Protein AF-A0A964FDQ3-F1 (afdb_monomer_lite)

Sequence (515 aa):
MSEASRAEHLSLMMGLLPNGSQGGKSRACMGVMVNPRPAWGKCDLETRTFHHLAHHSADVAAVLIELLAHPLIRKRAAGALGRPLAETEIRCLAALAFLHDIGKLAPGFQAKGWADHAGLQLRSHLECGQLWTAHGGPHSLDGAVAHLLRWPIATRLPEWFDALFAHHGRPVSSEPSERGIAKQAFPVLAHYDWRAEEAQMGRALLAWFPEITEGSAPPPEPAFLHHVCGLLTLADWVGSDRRAFPFEHEFRADYWKTARDRARIRLREIGLAPGALTLRGRPDWALISEHPAPRPAQAAVAGLPVSERDWTHELLVTLLYRGEWSVPRLAQLQPGEKAAPMLLVAEAFSRGNSKTDGFRSRVVPVPKAMVAQMFGARPAEVADGILKDIAAIDLALRNGLAVFAAGGDREKVAKPHYARTQPAREALRRHADAMFFPEIWARMAVTHDSGFTPLRRTFLEALSAHARDEFRTAAPGIPCASLMRPRAEVRGRQALERALARAVAKLKVEVPNDV

Structure (mmCIF, N/CA/C/O backbone):
data_AF-A0A964FDQ3-F1
#
_entry.id   AF-A0A964FDQ3-F1
#
loop_
_atom_site.group_PDB
_atom_site.id
_atom_site.type_symbol
_atom_site.label_atom_id
_atom_site.label_alt_id
_atom_site.label_comp_id
_atom_site.label_asym_id
_atom_site.label_entity_id
_atom_site.label_seq_id
_atom_site.pdbx_PDB_ins_code
_atom_site.Cartn_x
_atom_site.Cartn_y
_atom_site.Cartn_z
_atom_site.occupancy
_atom_site.B_iso_or_equiv
_atom_site.auth_seq_id
_atom_site.auth_comp_id
_atom_site.auth_asym_id
_atom_site.auth_atom_id
_atom_site.pdbx_PDB_model_num
ATOM 1 N N . MET A 1 1 ? 25.780 31.241 -7.402 1.00 43.03 1 MET A N 1
ATOM 2 C CA . MET A 1 1 ? 25.438 31.313 -8.841 1.00 43.03 1 MET A CA 1
ATOM 3 C C . MET A 1 1 ? 23.943 31.555 -8.938 1.00 43.03 1 MET A C 1
ATOM 5 O O . MET A 1 1 ? 23.199 30.837 -8.284 1.00 43.03 1 MET A O 1
ATOM 9 N N . SER A 1 2 ? 23.538 32.648 -9.586 1.00 30.58 2 SER A N 1
ATOM 10 C CA . SER A 1 2 ? 22.210 33.264 -9.450 1.00 30.58 2 SER A CA 1
ATOM 11 C C . SER A 1 2 ? 21.109 32.550 -10.246 1.00 30.58 2 SER A C 1
ATOM 13 O O . SER A 1 2 ? 21.371 31.906 -11.261 1.00 30.58 2 SER A O 1
ATOM 15 N N . GLU A 1 3 ? 19.862 32.729 -9.796 1.00 29.17 3 GLU A N 1
ATOM 16 C CA . GLU A 1 3 ? 18.611 32.222 -10.392 1.00 29.17 3 GLU A CA 1
ATOM 17 C C . GLU A 1 3 ? 18.425 32.557 -11.886 1.00 29.17 3 GLU A C 1
ATOM 19 O O . GLU A 1 3 ? 17.653 31.891 -12.571 1.00 29.17 3 GLU A O 1
ATOM 24 N N . ALA A 1 4 ? 19.195 33.505 -12.430 1.00 29.25 4 ALA A N 1
ATOM 25 C CA . ALA A 1 4 ? 19.202 33.848 -13.851 1.00 29.25 4 ALA A CA 1
ATOM 26 C C . ALA A 1 4 ? 19.779 32.737 -14.758 1.00 29.25 4 ALA A C 1
ATOM 28 O O . ALA A 1 4 ? 19.371 32.620 -15.907 1.00 29.25 4 ALA A O 1
ATOM 29 N N . SER A 1 5 ? 20.654 31.860 -14.244 1.00 31.02 5 SER A N 1
ATOM 30 C CA . SER A 1 5 ? 21.241 30.751 -15.024 1.00 31.02 5 SER A CA 1
ATOM 31 C C . SER A 1 5 ? 20.293 29.553 -15.210 1.00 31.02 5 SER A C 1
ATOM 33 O O . SER A 1 5 ? 20.555 28.693 -16.049 1.00 31.02 5 SER A O 1
ATOM 35 N N . ARG A 1 6 ? 19.181 29.483 -14.463 1.00 37.09 6 ARG A N 1
ATOM 36 C CA . ARG A 1 6 ? 18.189 28.395 -14.577 1.00 37.09 6 ARG A CA 1
ATOM 37 C C . ARG A 1 6 ? 17.054 28.694 -15.563 1.00 37.09 6 ARG A C 1
ATOM 39 O O . ARG A 1 6 ? 16.387 27.761 -15.999 1.00 37.09 6 ARG A O 1
ATOM 46 N N . ALA A 1 7 ? 16.859 29.955 -15.948 1.00 29.44 7 ALA A N 1
ATOM 47 C CA . ALA A 1 7 ? 15.793 30.366 -16.864 1.00 29.44 7 ALA A CA 1
ATOM 48 C C . ALA A 1 7 ? 16.148 30.179 -18.356 1.00 29.44 7 ALA A C 1
ATOM 50 O O . ALA A 1 7 ? 15.253 30.007 -19.180 1.00 29.44 7 ALA A O 1
ATOM 51 N N . GLU A 1 8 ? 17.435 30.130 -18.719 1.00 28.80 8 GLU A N 1
ATOM 52 C CA . GLU A 1 8 ? 17.862 29.964 -20.121 1.00 28.80 8 GLU A CA 1
ATOM 53 C C . GLU A 1 8 ? 17.689 28.538 -20.670 1.00 28.80 8 GLU A C 1
ATOM 55 O O . GLU A 1 8 ? 17.672 28.345 -21.884 1.00 28.80 8 GLU A O 1
ATOM 60 N N . HIS A 1 9 ? 17.472 27.531 -19.818 1.00 33.62 9 HIS A N 1
ATOM 61 C CA . HIS A 1 9 ? 17.285 26.147 -20.276 1.00 33.62 9 HIS A CA 1
ATOM 62 C C . HIS A 1 9 ? 15.853 25.828 -20.749 1.00 33.62 9 HIS A C 1
ATOM 64 O O . HIS A 1 9 ? 15.637 24.827 -21.426 1.00 33.62 9 HIS A O 1
ATOM 70 N N . LEU A 1 10 ? 14.876 26.691 -20.445 1.00 31.02 10 LEU A N 1
ATOM 71 C CA . LEU A 1 10 ? 13.457 26.487 -20.774 1.00 31.02 10 LEU A CA 1
ATOM 72 C C . LEU A 1 10 ? 12.999 27.199 -22.060 1.00 31.02 10 LEU A C 1
ATOM 74 O O . LEU A 1 10 ? 11.919 26.902 -22.564 1.00 31.02 10 LEU A O 1
ATOM 78 N N . SER A 1 11 ? 13.816 28.087 -22.638 1.00 29.55 11 SER A N 1
ATOM 79 C CA . SER A 1 11 ? 13.424 28.893 -23.810 1.00 29.55 11 SER A CA 1
ATOM 80 C C . SER A 1 11 ? 13.772 28.261 -25.173 1.00 29.55 11 SER A C 1
ATOM 82 O O . SER A 1 11 ? 13.428 28.805 -26.218 1.00 29.55 11 SER A O 1
ATOM 84 N N . LEU A 1 12 ? 14.409 27.082 -25.208 1.00 33.56 12 LEU A N 1
ATOM 85 C CA . LEU A 1 12 ? 14.859 26.439 -26.458 1.00 33.56 12 LEU A CA 1
ATOM 86 C C . LEU A 1 12 ? 14.044 25.197 -26.878 1.00 33.56 12 LEU A C 1
ATOM 88 O O . LEU A 1 12 ? 14.557 24.328 -27.581 1.00 33.56 12 LEU A O 1
ATOM 92 N N . MET A 1 13 ? 12.770 25.104 -26.468 1.00 31.38 13 MET A N 1
ATOM 93 C CA . MET A 1 13 ? 11.852 24.008 -26.843 1.00 31.38 13 MET A CA 1
ATOM 94 C C . MET A 1 13 ? 10.616 24.434 -27.664 1.00 31.38 13 MET A C 1
ATOM 96 O O . MET A 1 13 ? 9.736 23.609 -27.896 1.00 31.38 13 MET A O 1
ATOM 100 N N . MET A 1 14 ? 10.536 25.677 -28.156 1.00 34.84 14 MET A N 1
ATOM 101 C CA . MET A 1 14 ? 9.363 26.172 -28.907 1.00 34.84 14 MET A CA 1
ATOM 102 C C . MET A 1 14 ? 9.679 26.849 -30.255 1.00 34.84 14 MET A C 1
ATOM 104 O O . MET A 1 14 ? 9.071 27.853 -30.614 1.00 34.84 14 MET A O 1
ATOM 108 N N . GLY A 1 15 ? 10.581 26.289 -31.065 1.00 29.30 15 GLY A N 1
ATOM 109 C CA . GLY A 1 15 ? 10.867 26.854 -32.387 1.00 29.30 15 GLY A CA 1
ATOM 110 C C . GLY A 1 15 ? 11.120 25.824 -33.480 1.00 29.30 15 GLY A C 1
ATOM 111 O O . GLY A 1 15 ? 12.084 25.075 -33.392 1.00 29.30 15 GLY A O 1
ATOM 112 N N . LEU A 1 16 ? 10.313 25.934 -34.545 1.00 28.47 16 LEU A N 1
ATOM 113 C CA . LEU A 1 16 ? 10.525 25.483 -35.932 1.00 28.47 16 LEU A CA 1
ATOM 114 C C . LEU A 1 16 ? 9.859 24.158 -36.354 1.00 28.47 16 LEU A C 1
ATOM 116 O O . LEU A 1 16 ? 10.405 23.065 -36.234 1.00 28.47 16 LEU A O 1
ATOM 120 N N . LEU A 1 17 ? 8.685 24.318 -36.975 1.00 34.19 17 LEU A N 1
ATOM 121 C CA . LEU A 1 17 ? 8.143 23.423 -38.002 1.00 34.19 17 LEU A CA 1
ATOM 122 C C . LEU A 1 17 ? 9.089 23.389 -39.221 1.00 34.19 17 LEU A C 1
ATOM 124 O O . LEU A 1 17 ? 9.490 24.465 -39.674 1.00 34.19 17 LEU A O 1
ATOM 128 N N . PRO A 1 18 ? 9.370 22.227 -39.839 1.00 32.44 18 PRO A N 1
ATOM 129 C CA . PRO A 1 18 ? 9.879 22.185 -41.202 1.00 32.44 18 PRO A CA 1
ATOM 130 C C . PRO A 1 18 ? 8.762 21.925 -42.223 1.00 32.44 18 PRO A C 1
ATOM 132 O O . PRO A 1 18 ? 7.934 21.026 -42.074 1.00 32.44 18 PRO A O 1
ATOM 135 N N . ASN A 1 19 ? 8.809 22.734 -43.282 1.00 28.58 19 ASN A N 1
ATOM 136 C CA . ASN A 1 19 ? 8.081 22.615 -44.542 1.00 28.58 19 ASN A CA 1
ATOM 137 C C . ASN A 1 19 ? 8.346 21.281 -45.266 1.00 28.58 19 ASN A C 1
ATOM 139 O O . ASN A 1 19 ? 9.391 20.657 -45.096 1.00 28.58 19 ASN A O 1
ATOM 143 N N . GLY A 1 20 ? 7.388 20.874 -46.104 1.00 26.55 20 GLY A N 1
ATOM 144 C CA . GLY A 1 20 ? 7.387 19.599 -46.820 1.00 26.55 20 GLY A CA 1
ATOM 145 C C . GLY A 1 20 ? 8.218 19.503 -48.113 1.00 26.55 20 GLY A C 1
ATOM 146 O O . GLY A 1 20 ? 8.855 20.453 -48.566 1.00 26.55 20 GLY A O 1
ATOM 147 N N . SER A 1 21 ? 8.070 18.323 -48.741 1.00 27.72 21 SER A N 1
ATOM 148 C CA . SER A 1 21 ? 8.651 17.815 -50.008 1.00 27.72 21 SER A CA 1
ATOM 149 C C . SER A 1 21 ? 10.151 17.439 -49.934 1.00 27.72 21 SER A C 1
ATOM 151 O O . SER A 1 21 ? 10.902 18.079 -49.220 1.00 27.72 21 SER A O 1
ATOM 153 N N . GLN A 1 22 ? 10.692 16.391 -50.571 1.00 27.12 22 GLN A N 1
ATOM 154 C CA . GLN A 1 22 ? 10.330 15.657 -51.789 1.00 27.12 22 GLN A CA 1
ATOM 155 C C . GLN A 1 22 ? 10.677 14.158 -51.692 1.00 27.12 22 GLN A C 1
ATOM 157 O O . GLN A 1 22 ? 11.539 13.738 -50.923 1.00 27.12 22 GLN A O 1
ATOM 162 N N . GLY A 1 23 ? 10.004 13.360 -52.526 1.00 32.59 23 GLY A N 1
ATOM 163 C CA . GLY A 1 23 ? 10.203 11.921 -52.674 1.00 32.59 23 GLY A CA 1
ATOM 164 C C . GLY A 1 23 ? 11.515 11.527 -53.360 1.00 32.59 23 GLY A C 1
ATOM 165 O O . GLY A 1 23 ? 11.861 12.038 -54.422 1.00 32.59 23 GLY A O 1
ATOM 166 N N . GLY A 1 24 ? 12.186 10.530 -52.783 1.00 26.02 24 GLY A N 1
ATOM 167 C CA . GLY A 1 24 ? 13.252 9.752 -53.410 1.00 26.02 24 GLY A CA 1
ATOM 168 C C . GLY A 1 24 ? 12.835 8.284 -53.490 1.00 26.02 24 GLY A C 1
ATOM 169 O O . GLY A 1 24 ? 12.610 7.642 -52.467 1.00 26.02 24 GLY A O 1
ATOM 170 N N . LYS A 1 25 ? 12.703 7.751 -54.709 1.00 29.88 25 LYS A N 1
ATOM 171 C CA . LYS A 1 25 ? 12.436 6.328 -54.970 1.00 29.88 25 LYS A CA 1
ATOM 172 C C . LYS A 1 25 ? 13.635 5.492 -54.506 1.00 29.88 25 LYS A C 1
ATOM 174 O O . LYS A 1 25 ? 14.709 5.603 -55.092 1.00 29.88 25 LYS A O 1
ATOM 179 N N . SER A 1 26 ? 13.450 4.639 -53.499 1.00 30.27 26 SER A N 1
ATOM 180 C CA . SER A 1 26 ? 14.451 3.638 -53.113 1.00 30.27 26 SER A CA 1
ATOM 181 C C . SER A 1 26 ? 14.286 2.371 -53.956 1.00 30.27 26 SER A C 1
ATOM 183 O O . SER A 1 26 ? 13.188 1.827 -54.077 1.00 30.27 26 SER A O 1
ATOM 185 N N . ARG A 1 27 ? 15.388 1.924 -54.568 1.00 28.41 27 ARG A N 1
ATOM 186 C CA . ARG A 1 27 ? 15.513 0.634 -55.258 1.00 28.41 27 ARG A CA 1
ATOM 187 C C . ARG A 1 27 ? 15.386 -0.492 -54.230 1.00 28.41 27 ARG A C 1
ATOM 189 O O . ARG A 1 27 ? 16.146 -0.539 -53.268 1.00 28.41 27 ARG A O 1
ATOM 196 N N . ALA A 1 28 ? 14.452 -1.408 -54.464 1.00 29.05 28 ALA A N 1
ATOM 197 C CA . ALA A 1 28 ? 14.293 -2.617 -53.670 1.00 29.05 28 ALA A CA 1
ATOM 198 C C . ALA A 1 28 ? 15.473 -3.573 -53.916 1.00 29.05 28 ALA A C 1
ATOM 200 O O . ALA A 1 28 ? 15.531 -4.252 -54.940 1.00 29.05 28 ALA A O 1
ATOM 201 N N . CYS A 1 29 ? 16.411 -3.631 -52.973 1.00 28.97 29 CYS A N 1
ATOM 202 C CA . CYS A 1 29 ? 17.249 -4.810 -52.792 1.00 28.97 29 CYS A CA 1
ATOM 203 C C . CYS A 1 29 ? 16.434 -5.821 -51.977 1.00 28.97 29 CYS A C 1
ATOM 205 O O . CYS A 1 29 ? 15.981 -5.494 -50.881 1.00 28.97 29 CYS A O 1
ATOM 207 N N . MET A 1 30 ? 16.235 -7.030 -52.512 1.00 32.72 30 MET A N 1
ATOM 208 C CA . MET A 1 30 ? 15.708 -8.176 -51.766 1.00 32.72 30 MET A CA 1
ATOM 209 C C . MET A 1 30 ? 16.678 -8.516 -50.625 1.00 32.72 30 MET A C 1
ATOM 211 O O . MET A 1 30 ? 17.608 -9.300 -50.792 1.00 32.72 30 MET A O 1
ATOM 215 N N . GLY A 1 31 ? 16.491 -7.873 -49.476 1.00 33.62 31 GLY A N 1
ATOM 216 C CA . GLY A 1 31 ? 17.083 -8.281 -48.212 1.00 33.62 31 GLY A CA 1
ATOM 217 C C . GLY A 1 31 ? 16.215 -9.368 -47.594 1.00 33.62 31 GLY A C 1
ATOM 218 O O . GLY A 1 31 ? 14.995 -9.229 -47.533 1.00 33.62 31 GLY A O 1
ATOM 219 N N . VAL A 1 32 ? 16.846 -10.453 -47.150 1.00 35.62 32 VAL A N 1
ATOM 220 C CA . VAL A 1 32 ? 16.245 -11.460 -46.269 1.00 35.62 32 VAL A CA 1
ATOM 221 C C . VAL A 1 32 ? 15.467 -10.728 -45.168 1.00 35.62 32 VAL A C 1
ATOM 223 O O . VAL A 1 32 ? 16.057 -9.927 -44.445 1.00 35.62 32 VAL A O 1
ATOM 226 N N . MET A 1 33 ? 14.153 -10.957 -45.063 1.00 35.38 33 MET A N 1
ATOM 227 C CA . MET A 1 33 ? 13.350 -10.426 -43.958 1.00 35.38 33 MET A CA 1
ATOM 228 C C . MET A 1 33 ? 13.843 -11.073 -42.664 1.00 35.38 33 MET A C 1
ATOM 230 O O . MET A 1 33 ? 13.461 -12.190 -42.322 1.00 35.38 33 MET A O 1
ATOM 234 N N . VAL A 1 34 ? 14.747 -10.393 -41.967 1.00 53.91 34 VAL A N 1
ATOM 235 C CA . VAL A 1 34 ? 15.114 -10.745 -40.600 1.00 53.91 34 VAL A CA 1
ATOM 236 C C . VAL A 1 34 ? 13.979 -10.237 -39.723 1.00 53.91 34 VAL A C 1
ATOM 238 O O . VAL A 1 34 ? 13.756 -9.030 -39.662 1.00 53.91 34 VAL A O 1
ATOM 241 N N . ASN A 1 35 ? 13.239 -11.143 -39.078 1.00 60.00 35 ASN A N 1
ATOM 242 C CA . ASN A 1 35 ? 12.234 -10.733 -38.100 1.00 60.00 35 ASN A CA 1
ATOM 243 C C . ASN A 1 35 ? 12.916 -9.868 -37.024 1.00 60.00 35 ASN A C 1
ATOM 245 O O . ASN A 1 35 ? 13.938 -10.299 -36.472 1.00 60.00 35 ASN A O 1
ATOM 249 N N . PRO A 1 36 ? 12.400 -8.659 -36.744 1.00 76.31 36 PRO A N 1
ATOM 250 C CA . PRO A 1 36 ? 12.963 -7.806 -35.709 1.00 76.31 36 PRO A CA 1
ATOM 251 C C . PRO A 1 36 ? 12.882 -8.522 -34.359 1.00 76.31 36 PRO A C 1
ATOM 253 O O . PRO A 1 36 ? 11.884 -9.167 -34.041 1.00 76.31 36 PRO A O 1
ATOM 256 N N . ARG A 1 37 ? 13.966 -8.455 -33.583 1.00 85.56 37 ARG A N 1
ATOM 257 C CA . ARG A 1 37 ? 14.035 -9.076 -32.255 1.00 85.56 37 ARG A CA 1
ATOM 258 C C . ARG A 1 37 ? 13.245 -8.228 -31.244 1.00 85.56 37 ARG A C 1
ATOM 260 O O . ARG A 1 37 ? 13.531 -7.036 -31.178 1.00 85.56 37 ARG A O 1
ATOM 267 N N . PRO A 1 38 ? 12.333 -8.802 -30.439 1.00 92.75 38 PRO A N 1
ATOM 268 C CA . PRO A 1 38 ? 11.701 -8.077 -29.337 1.00 92.75 38 PRO A CA 1
ATOM 269 C C . PRO A 1 38 ? 12.729 -7.627 -28.294 1.00 92.75 38 PRO A C 1
ATOM 271 O O . PRO A 1 38 ? 13.744 -8.303 -28.078 1.00 92.75 38 PRO A O 1
ATOM 274 N N . ALA A 1 39 ? 12.469 -6.512 -27.610 1.00 96.31 39 ALA A N 1
ATOM 275 C CA . ALA A 1 39 ? 13.314 -6.071 -26.508 1.00 96.31 39 ALA A CA 1
ATOM 276 C C . ALA A 1 39 ? 13.118 -6.988 -25.292 1.00 96.31 39 ALA A C 1
ATOM 278 O O . ALA A 1 39 ? 12.014 -7.117 -24.761 1.00 96.31 39 ALA A O 1
ATOM 279 N N . TRP A 1 40 ? 14.195 -7.594 -24.790 1.00 96.50 40 TRP A N 1
ATOM 280 C CA . TRP A 1 40 ? 14.149 -8.412 -23.578 1.00 96.50 40 TRP A CA 1
ATOM 281 C C . TRP A 1 40 ? 14.456 -7.585 -22.321 1.00 96.50 40 TRP A C 1
ATOM 283 O O . TRP A 1 40 ? 15.341 -6.728 -22.308 1.00 96.50 40 TRP A O 1
ATOM 293 N N . GLY A 1 41 ? 13.728 -7.862 -21.238 1.00 94.31 41 GLY A N 1
ATOM 294 C CA . GLY A 1 41 ? 13.968 -7.332 -19.892 1.00 94.31 41 GLY A CA 1
ATOM 295 C C . GLY A 1 41 ? 14.752 -8.298 -19.008 1.00 94.31 41 GLY A C 1
ATOM 296 O O . GLY A 1 41 ? 15.585 -7.868 -18.203 1.00 94.31 41 GLY A O 1
ATOM 297 N N . LYS A 1 42 ? 14.543 -9.607 -19.195 1.00 94.81 42 LYS A N 1
ATOM 298 C CA . LYS A 1 42 ? 15.340 -10.678 -18.578 1.00 94.81 42 LYS A CA 1
ATOM 299 C C . LYS A 1 42 ? 15.743 -11.701 -19.640 1.00 94.81 42 LYS A C 1
ATOM 301 O O . LYS A 1 42 ? 15.011 -11.935 -20.597 1.00 94.81 42 LYS A O 1
ATOM 306 N N . CYS A 1 43 ? 16.918 -12.288 -19.470 1.00 93.12 43 CYS A N 1
ATOM 307 C CA . CYS A 1 43 ? 17.467 -13.300 -20.361 1.00 93.12 43 CYS A CA 1
ATOM 308 C C . CYS A 1 43 ? 18.176 -14.357 -19.517 1.00 93.12 43 CYS A C 1
ATOM 310 O O . CYS A 1 43 ? 18.865 -14.029 -18.550 1.00 93.12 43 CYS A O 1
ATOM 312 N N . ASP A 1 44 ? 17.998 -15.613 -19.895 1.00 90.62 44 ASP A N 1
ATOM 313 C CA . ASP A 1 44 ? 18.812 -16.731 -19.449 1.00 90.62 44 ASP A CA 1
ATOM 314 C C . ASP A 1 44 ? 19.714 -17.121 -20.622 1.00 90.62 44 ASP A C 1
ATOM 316 O O . ASP A 1 44 ? 19.242 -17.635 -21.636 1.00 90.62 44 ASP A O 1
ATOM 320 N N . LEU A 1 45 ? 21.007 -16.811 -20.501 1.00 85.19 45 LEU A N 1
ATOM 321 C CA . LEU A 1 45 ? 21.981 -16.997 -21.579 1.00 85.19 45 LEU A CA 1
ATOM 322 C C . LEU A 1 45 ? 22.258 -18.474 -21.877 1.00 85.19 45 LEU A C 1
ATOM 324 O O . LEU A 1 45 ? 22.611 -18.800 -23.010 1.00 85.19 45 LEU A O 1
ATOM 328 N N . GLU A 1 46 ? 22.088 -19.353 -20.886 1.00 86.06 46 GLU A N 1
ATOM 329 C CA . GLU A 1 46 ? 22.313 -20.790 -21.037 1.00 86.06 46 GLU A CA 1
ATOM 330 C C . GLU A 1 46 ? 21.174 -21.418 -21.841 1.00 86.06 46 GLU A C 1
ATOM 332 O O . GLU A 1 46 ? 21.405 -22.086 -22.847 1.00 86.06 46 GLU A O 1
ATOM 337 N N . THR A 1 47 ? 19.930 -21.134 -21.448 1.00 86.81 47 THR A N 1
ATOM 338 C CA . THR A 1 47 ? 18.746 -21.682 -22.129 1.00 86.81 47 THR A CA 1
ATOM 339 C C . THR A 1 47 ? 18.296 -20.853 -23.332 1.00 86.81 47 THR A C 1
ATOM 341 O O . THR A 1 47 ? 17.407 -21.276 -24.069 1.00 86.81 47 THR A O 1
ATOM 344 N N . ARG A 1 48 ? 18.891 -19.668 -23.537 1.00 87.31 48 ARG A N 1
ATOM 345 C CA . ARG A 1 48 ? 18.480 -18.649 -24.521 1.00 87.31 48 ARG A CA 1
ATOM 346 C C . ARG A 1 48 ? 16.983 -18.345 -24.462 1.00 87.31 48 ARG A C 1
ATOM 348 O O . ARG A 1 48 ? 16.333 -18.145 -25.487 1.00 87.31 48 ARG A O 1
ATOM 355 N N . THR A 1 49 ? 16.440 -18.316 -23.248 1.00 92.19 49 THR A N 1
ATOM 356 C CA . THR A 1 49 ? 15.056 -17.913 -22.997 1.00 92.19 49 THR A CA 1
ATOM 357 C C . THR A 1 49 ? 15.013 -16.466 -22.534 1.00 92.19 49 THR A C 1
ATOM 359 O O . THR A 1 49 ? 15.927 -15.968 -21.873 1.00 92.19 49 THR A O 1
ATOM 362 N N . PHE A 1 50 ? 13.943 -15.774 -22.902 1.00 94.56 50 PHE A N 1
ATOM 363 C CA . PHE A 1 50 ? 13.830 -14.333 -22.737 1.00 94.56 50 PHE A CA 1
ATOM 364 C C . PHE A 1 50 ? 12.471 -13.973 -22.172 1.00 94.56 50 PHE A C 1
ATOM 366 O O . PHE A 1 50 ? 11.458 -14.571 -22.537 1.00 94.56 50 PHE A O 1
ATOM 373 N N . HIS A 1 51 ? 12.463 -12.952 -21.328 1.00 97.44 51 HIS A N 1
ATOM 374 C CA . HIS A 1 51 ? 11.251 -12.278 -20.922 1.00 97.44 51 HIS A CA 1
ATOM 375 C C . HIS A 1 51 ? 11.196 -10.894 -21.549 1.00 97.44 51 HIS A C 1
ATOM 377 O O . HIS A 1 51 ? 12.155 -10.128 -21.420 1.00 97.44 51 HIS A O 1
ATOM 383 N N . HIS A 1 52 ? 10.086 -10.577 -22.206 1.00 98.19 52 HIS A N 1
ATOM 384 C CA . HIS A 1 52 ? 9.855 -9.297 -22.853 1.00 98.19 52 HIS A CA 1
ATOM 385 C C . HIS A 1 52 ? 10.038 -8.126 -21.873 1.00 98.19 52 HIS A C 1
ATOM 387 O O . HIS A 1 52 ? 9.602 -8.182 -20.722 1.00 98.19 52 HIS A O 1
ATOM 393 N N . LEU A 1 53 ? 10.655 -7.032 -22.325 1.00 98.50 53 LEU A N 1
ATOM 394 C CA . LEU A 1 53 ? 10.970 -5.867 -21.491 1.00 98.50 53 LEU A CA 1
ATOM 395 C C . LEU A 1 53 ? 9.715 -5.248 -20.875 1.00 98.50 53 LEU A C 1
ATOM 397 O O . LEU A 1 53 ? 9.634 -5.107 -19.659 1.00 98.50 53 LEU A O 1
ATOM 401 N N . ALA A 1 54 ? 8.705 -4.962 -21.702 1.00 98.50 54 ALA A N 1
ATOM 402 C CA . ALA A 1 54 ? 7.420 -4.452 -21.223 1.00 98.50 54 ALA A CA 1
ATOM 403 C C . ALA A 1 54 ? 6.743 -5.380 -20.194 1.00 98.50 54 ALA A C 1
ATOM 405 O O . ALA A 1 54 ? 6.040 -4.898 -19.311 1.00 98.50 54 ALA A O 1
ATOM 406 N N . HIS A 1 55 ? 6.946 -6.698 -20.282 1.00 98.69 55 HIS A N 1
ATOM 407 C CA . HIS A 1 55 ? 6.374 -7.646 -19.325 1.00 98.69 55 HIS A CA 1
ATOM 408 C C . HIS A 1 55 ? 7.095 -7.596 -17.981 1.00 98.69 55 HIS A C 1
ATOM 410 O O . HIS A 1 55 ? 6.430 -7.401 -16.969 1.00 98.69 55 HIS A O 1
ATOM 416 N N . HIS A 1 56 ? 8.432 -7.617 -17.974 1.00 98.62 56 HIS A N 1
ATOM 417 C CA . HIS A 1 56 ? 9.209 -7.421 -16.742 1.00 98.62 56 HIS A CA 1
ATOM 418 C C . HIS A 1 56 ? 8.872 -6.079 -16.074 1.00 98.62 56 HIS A C 1
ATOM 420 O O . HIS A 1 56 ? 8.582 -6.016 -14.882 1.00 98.62 56 HIS A O 1
ATOM 426 N N . SER A 1 57 ? 8.817 -4.999 -16.854 1.00 98.69 57 SER A N 1
ATOM 427 C CA . SER A 1 57 ? 8.393 -3.682 -16.370 1.00 98.69 57 SER A CA 1
ATOM 428 C C . SER A 1 57 ? 6.991 -3.696 -15.746 1.00 98.69 57 SER A C 1
ATOM 430 O O . SER A 1 57 ? 6.765 -3.053 -14.718 1.00 98.69 57 SER A O 1
ATOM 432 N N . ALA A 1 58 ? 6.046 -4.436 -16.336 1.00 98.81 58 ALA A N 1
ATOM 433 C CA . ALA A 1 58 ? 4.710 -4.627 -15.776 1.00 98.81 58 ALA A CA 1
ATOM 434 C C . ALA A 1 58 ? 4.739 -5.439 -14.475 1.00 98.81 58 ALA A C 1
ATOM 436 O O . ALA A 1 58 ? 4.045 -5.082 -13.526 1.00 98.81 58 ALA A O 1
ATOM 437 N N . ASP A 1 59 ? 5.554 -6.486 -14.392 1.00 98.88 59 ASP A N 1
ATOM 438 C CA . ASP A 1 59 ? 5.689 -7.300 -13.184 1.00 98.88 59 ASP A CA 1
ATOM 439 C C . ASP A 1 59 ? 6.191 -6.461 -12.001 1.00 98.88 59 ASP A C 1
ATOM 441 O O . ASP A 1 59 ? 5.575 -6.467 -10.932 1.00 98.88 59 ASP A O 1
ATOM 445 N N . VAL A 1 60 ? 7.224 -5.639 -12.211 1.00 98.88 60 VAL A N 1
ATOM 446 C CA . VAL A 1 60 ? 7.745 -4.712 -11.190 1.00 98.88 60 VAL A CA 1
ATOM 447 C C . VAL A 1 60 ? 6.693 -3.688 -10.764 1.00 98.88 60 VAL A C 1
ATOM 449 O O . VAL A 1 60 ? 6.465 -3.487 -9.568 1.00 98.88 60 VAL A O 1
ATOM 452 N N . ALA A 1 61 ? 5.998 -3.065 -11.718 1.00 98.88 61 ALA A N 1
ATOM 453 C CA . ALA A 1 61 ? 4.949 -2.096 -11.412 1.00 98.88 61 ALA A CA 1
ATOM 454 C C . ALA A 1 61 ? 3.774 -2.730 -10.641 1.00 98.88 61 ALA A C 1
ATOM 456 O O . ALA A 1 61 ? 3.254 -2.138 -9.690 1.00 98.88 61 ALA A O 1
ATOM 457 N N . ALA A 1 62 ? 3.375 -3.953 -11.005 1.00 98.81 62 ALA A N 1
ATOM 458 C CA . ALA A 1 62 ? 2.333 -4.707 -10.318 1.00 98.81 62 ALA A CA 1
ATOM 459 C C . ALA A 1 62 ? 2.733 -5.059 -8.878 1.00 98.81 62 ALA A C 1
ATOM 461 O O . ALA A 1 62 ? 1.927 -4.890 -7.960 1.00 98.81 62 ALA A O 1
ATOM 462 N N . VAL A 1 63 ? 3.981 -5.490 -8.663 1.00 98.75 63 VAL A N 1
ATOM 463 C CA . VAL A 1 63 ? 4.515 -5.740 -7.319 1.00 98.75 63 VAL A CA 1
ATOM 464 C C . VAL A 1 63 ? 4.529 -4.459 -6.490 1.00 98.75 63 VAL A C 1
ATOM 466 O O . VAL A 1 63 ? 4.086 -4.488 -5.342 1.00 98.75 63 VAL A O 1
ATOM 469 N N . LEU A 1 64 ? 4.972 -3.330 -7.051 1.00 98.62 64 LEU A N 1
ATOM 470 C CA . LEU A 1 64 ? 4.998 -2.056 -6.331 1.00 98.62 64 LEU A CA 1
ATOM 471 C C . LEU A 1 64 ? 3.597 -1.633 -5.859 1.00 98.62 64 LEU A C 1
ATOM 473 O O . LEU A 1 64 ? 3.444 -1.203 -4.715 1.00 98.62 64 LEU A O 1
ATOM 477 N N . ILE A 1 65 ? 2.569 -1.797 -6.699 1.00 98.44 65 ILE A N 1
ATOM 478 C CA . ILE A 1 65 ? 1.174 -1.517 -6.319 1.00 98.44 65 ILE A CA 1
ATOM 479 C C . ILE A 1 65 ? 0.741 -2.389 -5.143 1.00 98.44 65 ILE A C 1
ATOM 481 O O . ILE A 1 65 ? 0.181 -1.879 -4.177 1.00 98.44 65 ILE A O 1
ATOM 485 N N . GLU A 1 66 ? 0.995 -3.695 -5.202 1.00 97.44 66 GLU A N 1
ATOM 486 C CA . GLU A 1 66 ? 0.584 -4.620 -4.141 1.00 97.44 66 GLU A CA 1
ATOM 487 C C . GLU A 1 66 ? 1.384 -4.380 -2.837 1.00 97.44 66 GLU A C 1
ATOM 489 O O . GLU A 1 66 ? 0.819 -4.465 -1.744 1.00 97.44 66 GLU A O 1
ATOM 494 N N . LEU A 1 67 ? 2.659 -3.971 -2.920 1.00 97.19 67 LEU A N 1
ATOM 495 C CA . LEU A 1 67 ? 3.438 -3.500 -1.764 1.00 97.19 67 LEU A CA 1
ATOM 496 C C . LEU A 1 67 ? 2.826 -2.230 -1.154 1.00 97.19 67 LEU A C 1
ATOM 498 O O . LEU A 1 67 ? 2.644 -2.157 0.061 1.00 97.19 67 LEU A O 1
ATOM 502 N N . LEU A 1 68 ? 2.465 -1.239 -1.973 1.00 96.88 68 LEU A N 1
ATOM 503 C CA . LEU A 1 68 ? 1.835 0.007 -1.515 1.00 96.88 68 LEU A CA 1
ATOM 504 C C . LEU A 1 68 ? 0.376 -0.182 -1.066 1.00 96.88 68 LEU A C 1
ATOM 506 O O . LEU A 1 68 ? -0.144 0.654 -0.326 1.00 96.88 68 LEU A O 1
ATOM 510 N N . ALA A 1 69 ? -0.266 -1.293 -1.429 1.00 93.50 69 ALA A N 1
ATOM 511 C CA . ALA A 1 69 ? -1.548 -1.711 -0.870 1.00 93.50 69 ALA A CA 1
ATOM 512 C C . ALA A 1 69 ? -1.409 -2.295 0.551 1.00 93.50 69 ALA A C 1
ATOM 514 O O . ALA A 1 69 ? -2.386 -2.329 1.305 1.00 93.50 69 ALA A O 1
ATOM 515 N N . HIS A 1 70 ? -0.206 -2.716 0.968 1.00 92.62 70 HIS A N 1
ATOM 516 C CA . HIS A 1 70 ? 0.022 -3.238 2.314 1.00 92.62 70 HIS A CA 1
ATOM 517 C C . HIS A 1 70 ? -0.114 -2.133 3.381 1.00 92.62 70 HIS A C 1
ATOM 519 O O . HIS A 1 70 ? 0.665 -1.176 3.362 1.00 92.62 70 HIS A O 1
ATOM 525 N N . PRO A 1 71 ? -0.993 -2.269 4.401 1.00 89.31 71 PRO A N 1
ATOM 526 C CA . PRO A 1 71 ? -1.307 -1.180 5.335 1.00 89.31 71 PRO A CA 1
ATOM 527 C C . PRO A 1 71 ? -0.091 -0.571 6.043 1.00 89.31 71 PRO A C 1
ATOM 529 O O . PRO A 1 71 ? 0.025 0.647 6.151 1.00 89.31 71 PRO A O 1
ATOM 532 N N . LEU A 1 72 ? 0.851 -1.407 6.502 1.00 88.88 72 LEU A N 1
ATOM 533 C CA . LEU A 1 72 ? 2.067 -0.920 7.167 1.00 88.88 72 LEU A CA 1
ATOM 534 C C . LEU A 1 72 ? 3.041 -0.230 6.206 1.00 88.88 72 LEU A C 1
ATOM 536 O O . LEU A 1 72 ? 3.694 0.729 6.608 1.00 88.88 72 LEU A O 1
ATOM 540 N N . ILE A 1 73 ? 3.149 -0.707 4.963 1.00 93.88 73 ILE A N 1
ATOM 541 C CA . ILE A 1 73 ? 4.031 -0.103 3.958 1.00 93.88 73 ILE A CA 1
ATOM 542 C C . ILE A 1 73 ? 3.418 1.227 3.529 1.00 93.88 73 ILE A C 1
ATOM 544 O O . ILE A 1 73 ? 4.082 2.253 3.620 1.00 93.88 73 ILE A O 1
ATOM 548 N N . ARG A 1 74 ? 2.115 1.250 3.222 1.00 94.56 74 ARG A N 1
ATOM 549 C CA . ARG A 1 74 ? 1.370 2.474 2.912 1.00 94.56 74 ARG A CA 1
ATOM 550 C C . ARG A 1 74 ? 1.455 3.515 4.020 1.00 94.56 74 ARG A C 1
ATOM 552 O O . ARG A 1 74 ? 1.667 4.687 3.734 1.00 94.56 74 ARG A O 1
ATOM 559 N N . LYS A 1 75 ? 1.321 3.107 5.287 1.00 91.38 75 LYS A N 1
ATOM 560 C CA . LYS A 1 75 ? 1.449 4.017 6.436 1.00 91.38 75 LYS A CA 1
ATOM 561 C C . LYS A 1 75 ? 2.851 4.622 6.525 1.00 91.38 75 LYS A C 1
ATOM 563 O O . LYS A 1 75 ? 2.976 5.804 6.824 1.00 91.38 75 LYS A O 1
ATOM 568 N N . ARG A 1 76 ? 3.899 3.834 6.263 1.00 93.38 76 ARG A N 1
ATOM 569 C CA . ARG A 1 76 ? 5.287 4.325 6.239 1.00 93.38 76 ARG A CA 1
ATOM 570 C C . ARG A 1 76 ? 5.535 5.256 5.056 1.00 93.38 76 ARG A C 1
ATOM 572 O O . ARG A 1 76 ? 6.110 6.317 5.262 1.00 93.38 76 ARG A O 1
ATOM 579 N N . ALA A 1 77 ? 5.032 4.912 3.874 1.00 96.31 77 ALA A N 1
ATOM 580 C CA . ALA A 1 77 ? 5.089 5.760 2.689 1.00 96.31 77 ALA A CA 1
ATOM 581 C C . ALA A 1 77 ? 4.369 7.101 2.924 1.00 96.31 77 ALA A C 1
ATOM 583 O O . ALA A 1 77 ? 4.937 8.153 2.660 1.00 96.31 77 ALA A O 1
ATOM 584 N N . ALA A 1 78 ? 3.171 7.077 3.516 1.00 94.75 78 ALA A N 1
ATOM 585 C CA . ALA A 1 78 ? 2.436 8.279 3.911 1.00 94.75 78 ALA A CA 1
ATOM 586 C C . ALA A 1 78 ? 3.186 9.107 4.972 1.00 94.75 78 ALA A C 1
ATOM 588 O O . ALA A 1 78 ? 3.200 10.331 4.903 1.00 94.75 78 ALA A O 1
ATOM 589 N N . GLY A 1 79 ? 3.846 8.452 5.934 1.00 91.44 79 GLY A N 1
ATOM 590 C CA . GLY A 1 79 ? 4.706 9.122 6.911 1.00 91.44 79 GLY A CA 1
ATOM 591 C C . GLY A 1 79 ? 5.915 9.806 6.267 1.00 91.44 79 GLY A C 1
ATOM 592 O O . GLY A 1 79 ? 6.217 10.942 6.612 1.00 91.44 79 GLY A O 1
ATOM 593 N N . ALA A 1 80 ? 6.562 9.151 5.299 1.00 93.12 80 ALA A N 1
ATOM 594 C CA . ALA A 1 80 ? 7.678 9.718 4.541 1.00 93.12 80 ALA A CA 1
ATOM 595 C C . ALA A 1 80 ? 7.242 10.866 3.612 1.00 93.12 80 ALA A C 1
ATOM 597 O O . ALA A 1 80 ? 8.005 11.805 3.407 1.00 93.12 80 ALA A O 1
ATOM 598 N N . LEU A 1 81 ? 6.014 10.806 3.084 1.00 93.75 81 LEU A N 1
ATOM 599 C CA . LEU A 1 81 ? 5.393 11.877 2.297 1.00 93.75 81 LEU A CA 1
ATOM 600 C C . LEU A 1 81 ? 4.869 13.037 3.165 1.00 93.75 81 LEU A C 1
ATOM 602 O O . LEU A 1 81 ? 4.639 14.130 2.659 1.00 93.75 81 LEU A O 1
ATOM 606 N N . GLY A 1 82 ? 4.626 12.800 4.457 1.00 90.31 82 GLY A N 1
ATOM 607 C CA . GLY A 1 82 ? 4.000 13.759 5.374 1.00 90.31 82 GLY A CA 1
ATOM 608 C C . GLY A 1 82 ? 2.474 13.865 5.249 1.00 90.31 82 GLY A C 1
ATOM 609 O O . GLY A 1 82 ? 1.861 14.681 5.934 1.00 90.31 82 GLY A O 1
ATOM 610 N N . ARG A 1 83 ? 1.836 13.044 4.403 1.00 95.75 83 ARG A N 1
ATOM 611 C CA . ARG A 1 83 ? 0.375 12.996 4.224 1.00 95.75 83 ARG A CA 1
ATOM 612 C C . ARG A 1 83 ? -0.094 11.643 3.678 1.00 95.75 83 ARG A C 1
ATOM 614 O O . ARG A 1 83 ? 0.720 10.886 3.148 1.00 95.75 83 ARG A O 1
ATOM 621 N N . PRO A 1 84 ? -1.403 11.329 3.748 1.00 94.75 84 PRO A N 1
ATOM 622 C CA . PRO A 1 84 ? -1.951 10.149 3.089 1.00 94.75 84 PRO A CA 1
ATOM 623 C C . PRO A 1 84 ? -1.607 10.097 1.592 1.00 94.75 84 PRO A C 1
ATOM 625 O O . PRO A 1 84 ? -1.640 11.118 0.900 1.00 94.75 84 PRO A O 1
ATOM 628 N N . LEU A 1 85 ? -1.298 8.888 1.117 1.00 94.50 85 LEU A N 1
ATOM 629 C CA . LEU A 1 85 ? -1.002 8.586 -0.283 1.00 94.50 85 LEU A CA 1
ATOM 630 C C . LEU A 1 85 ? -2.279 8.104 -0.988 1.00 94.50 85 LEU A C 1
ATOM 632 O O . LEU A 1 85 ? -2.881 7.110 -0.558 1.00 94.50 85 LEU A O 1
ATOM 636 N N . ALA A 1 86 ? -2.698 8.804 -2.042 1.00 96.19 86 ALA A N 1
ATOM 637 C CA . ALA A 1 86 ? -3.917 8.496 -2.787 1.00 96.19 86 ALA A CA 1
ATOM 638 C C . ALA A 1 86 ? -3.730 7.314 -3.756 1.00 96.19 86 ALA A C 1
ATOM 640 O O . ALA A 1 86 ? -2.620 7.022 -4.194 1.00 96.19 86 ALA A O 1
ATOM 641 N N . GLU A 1 87 ? -4.824 6.642 -4.130 1.00 96.88 87 GLU A N 1
ATOM 642 C CA . GLU A 1 87 ? -4.777 5.521 -5.090 1.00 96.88 87 GLU A CA 1
ATOM 643 C C . GLU A 1 87 ? -4.240 5.949 -6.461 1.00 96.88 87 GLU A C 1
ATOM 645 O O . GLU A 1 87 ? -3.381 5.278 -7.026 1.00 96.88 87 GLU A O 1
ATOM 650 N N . THR A 1 88 ? -4.684 7.099 -6.974 1.00 97.94 88 THR A N 1
ATOM 651 C CA . THR A 1 88 ? -4.204 7.650 -8.251 1.00 97.94 88 THR A CA 1
ATOM 652 C C . THR A 1 88 ? -2.699 7.924 -8.221 1.00 97.94 88 THR A C 1
ATOM 654 O O . THR A 1 88 ? -2.000 7.666 -9.197 1.00 97.94 88 THR A O 1
ATOM 657 N N . GLU A 1 89 ? -2.168 8.375 -7.082 1.00 98.25 89 GLU A N 1
ATOM 658 C CA . GLU A 1 89 ? -0.729 8.596 -6.905 1.00 98.25 89 GLU A CA 1
ATOM 659 C C . GLU A 1 89 ? 0.049 7.278 -6.907 1.00 98.25 89 GLU A C 1
ATOM 661 O O . GLU A 1 89 ? 1.103 7.198 -7.529 1.00 98.25 89 GLU A O 1
ATOM 666 N N . ILE A 1 90 ? -0.484 6.222 -6.278 1.00 98.50 90 ILE A N 1
ATOM 667 C CA . ILE A 1 90 ? 0.098 4.868 -6.333 1.00 98.50 90 ILE A CA 1
ATOM 668 C C . ILE A 1 90 ? 0.152 4.370 -7.781 1.00 98.50 90 ILE A C 1
ATOM 670 O O . ILE A 1 90 ? 1.163 3.809 -8.200 1.00 98.50 90 ILE A O 1
ATOM 674 N N . ARG A 1 91 ? -0.905 4.604 -8.566 1.00 98.50 91 ARG A N 1
ATOM 675 C CA . ARG A 1 91 ? -0.949 4.245 -9.993 1.00 98.50 91 ARG A CA 1
ATOM 676 C C . ARG A 1 91 ? 0.085 5.016 -10.811 1.00 98.50 91 ARG A C 1
ATOM 678 O O . ARG A 1 91 ? 0.791 4.407 -11.608 1.00 98.50 91 ARG A O 1
ATOM 685 N N . CYS A 1 92 ? 0.248 6.313 -10.558 1.00 98.69 92 CYS A N 1
ATOM 686 C CA . CYS A 1 92 ? 1.266 7.129 -11.223 1.00 98.69 92 CYS A CA 1
ATOM 687 C C . CYS A 1 92 ? 2.696 6.732 -10.814 1.00 98.69 92 CYS A C 1
ATOM 689 O O . CYS A 1 92 ? 3.592 6.711 -11.653 1.00 98.69 92 CYS A O 1
ATOM 691 N N . LEU A 1 93 ? 2.920 6.350 -9.553 1.00 98.62 93 LEU A N 1
ATOM 692 C CA . LEU A 1 93 ? 4.197 5.788 -9.096 1.00 98.62 93 LEU A CA 1
ATOM 693 C C . LEU A 1 93 ? 4.501 4.446 -9.766 1.00 98.62 93 LEU A C 1
ATOM 695 O O . LEU A 1 93 ? 5.641 4.193 -10.142 1.00 98.62 93 LEU A O 1
ATOM 699 N N . ALA A 1 94 ? 3.490 3.600 -9.955 1.00 98.75 94 ALA A N 1
ATOM 700 C CA . ALA A 1 94 ? 3.633 2.346 -10.687 1.00 98.75 94 ALA A CA 1
ATOM 701 C C . ALA A 1 94 ? 3.960 2.579 -12.170 1.00 98.75 94 ALA A C 1
ATOM 703 O O . ALA A 1 94 ? 4.789 1.866 -12.729 1.00 98.75 94 ALA A O 1
ATOM 704 N N . ALA A 1 95 ? 3.376 3.612 -12.779 1.00 98.62 95 ALA A N 1
ATOM 705 C CA . ALA A 1 95 ? 3.712 4.038 -14.132 1.00 98.62 95 ALA A CA 1
ATOM 706 C C . ALA A 1 95 ? 5.166 4.536 -14.245 1.00 98.62 95 ALA A C 1
ATOM 708 O O . ALA A 1 95 ? 5.840 4.236 -15.224 1.00 98.62 95 ALA A O 1
ATOM 709 N N . LEU A 1 96 ? 5.690 5.232 -13.227 1.00 98.56 96 LEU A N 1
ATOM 710 C CA . LEU A 1 96 ? 7.122 5.547 -13.155 1.00 98.56 96 LEU A CA 1
ATOM 711 C C . LEU A 1 96 ? 7.968 4.275 -12.977 1.00 98.56 96 LEU A C 1
ATOM 713 O O . LEU A 1 96 ? 8.954 4.092 -13.683 1.00 98.56 96 LEU A O 1
ATOM 717 N N . ALA A 1 97 ? 7.567 3.356 -12.095 1.00 98.62 97 ALA A N 1
ATOM 718 C CA . ALA A 1 97 ? 8.264 2.086 -11.881 1.00 98.62 97 ALA A CA 1
ATOM 719 C C . ALA A 1 97 ? 8.314 1.208 -13.140 1.00 98.62 97 ALA A C 1
ATOM 721 O O . ALA A 1 97 ? 9.314 0.538 -13.382 1.00 98.62 97 ALA A O 1
ATOM 722 N N . PHE A 1 98 ? 7.288 1.254 -13.990 1.00 98.81 98 PHE A N 1
ATOM 723 C CA . PHE A 1 98 ? 7.290 0.605 -15.302 1.00 98.81 98 PHE A CA 1
ATOM 724 C C . PHE A 1 98 ? 8.489 1.041 -16.173 1.00 98.81 98 PHE A C 1
ATOM 726 O O . PHE A 1 98 ? 9.007 0.261 -16.971 1.00 98.81 98 PHE A O 1
ATOM 733 N N . LEU A 1 99 ? 8.988 2.263 -15.977 1.00 98.25 99 LEU A N 1
ATOM 734 C CA . LEU A 1 99 ? 10.107 2.838 -16.724 1.00 98.25 99 LEU A CA 1
ATOM 735 C C . LEU A 1 99 ? 11.480 2.617 -16.067 1.00 98.25 99 LEU A C 1
ATOM 737 O O . LEU A 1 99 ? 12.479 3.070 -16.623 1.00 98.25 99 LEU A O 1
ATOM 741 N N . HIS A 1 100 ? 11.571 1.916 -14.927 1.00 97.75 100 HIS A N 1
ATOM 742 C CA . HIS A 1 100 ? 12.842 1.730 -14.201 1.00 97.75 100 HIS A CA 1
ATOM 743 C C . HIS A 1 100 ? 13.963 1.130 -15.063 1.00 97.75 100 HIS A C 1
ATOM 745 O O . HIS A 1 100 ? 15.131 1.487 -14.919 1.00 97.75 100 HIS A O 1
ATOM 751 N N . ASP A 1 101 ? 13.576 0.258 -15.992 1.00 97.75 101 ASP A N 1
ATOM 752 C CA . ASP A 1 101 ? 14.454 -0.503 -16.871 1.00 97.75 101 ASP A CA 1
ATOM 753 C C . ASP A 1 101 ? 14.455 0.018 -18.319 1.00 97.75 101 ASP A C 1
ATOM 755 O O . ASP A 1 101 ? 14.934 -0.666 -19.223 1.00 97.75 101 ASP A O 1
ATOM 759 N N . ILE A 1 102 ? 13.948 1.233 -18.578 1.00 96.75 102 ILE A N 1
ATOM 760 C CA . ILE A 1 102 ? 13.795 1.773 -19.944 1.00 96.75 102 ILE A CA 1
ATOM 761 C C . ILE A 1 102 ? 15.111 1.791 -20.737 1.00 96.75 102 ILE A C 1
ATOM 763 O O . ILE A 1 102 ? 15.128 1.566 -21.946 1.00 96.75 102 ILE A O 1
ATOM 767 N N . GLY A 1 103 ? 16.246 1.958 -20.053 1.00 95.56 103 GLY A N 1
ATOM 768 C CA . GLY A 1 103 ? 17.567 1.906 -20.675 1.00 95.56 103 GLY A CA 1
ATOM 769 C C . GLY A 1 103 ? 17.941 0.538 -21.256 1.00 95.56 103 GLY A C 1
ATOM 770 O O . GLY A 1 103 ? 18.881 0.451 -22.047 1.00 95.56 103 GLY A O 1
ATOM 771 N N . LYS A 1 104 ? 17.197 -0.532 -20.942 1.00 97.44 104 LYS A N 1
ATOM 772 C CA . LYS A 1 104 ? 17.351 -1.834 -21.602 1.00 97.44 104 LYS A CA 1
ATOM 773 C C . LYS A 1 104 ? 16.973 -1.788 -23.078 1.00 97.44 104 LYS A C 1
ATOM 775 O O . LYS A 1 104 ? 17.441 -2.649 -23.811 1.00 97.44 104 LYS A O 1
ATOM 780 N N . LEU A 1 105 ? 16.223 -0.785 -23.543 1.00 96.44 105 LEU A N 1
ATOM 781 C CA . LEU A 1 105 ? 15.949 -0.585 -24.971 1.00 96.44 105 LEU A CA 1
ATOM 782 C C . LEU A 1 105 ? 17.219 -0.343 -25.799 1.00 96.44 105 LEU A C 1
ATOM 784 O O . LEU A 1 105 ? 17.207 -0.585 -27.006 1.00 96.44 105 LEU A O 1
ATOM 788 N N . ALA A 1 106 ? 18.309 0.126 -25.183 1.00 95.38 106 ALA A N 1
ATOM 789 C CA . ALA A 1 106 ? 19.541 0.416 -25.899 1.00 95.38 106 ALA A CA 1
ATOM 790 C C . ALA A 1 106 ? 20.103 -0.849 -26.579 1.00 95.38 106 ALA A C 1
ATOM 792 O O . ALA A 1 106 ? 20.313 -1.865 -25.906 1.00 95.38 106 ALA A O 1
ATOM 793 N N . PRO A 1 107 ? 20.436 -0.797 -27.883 1.00 94.81 107 PRO A N 1
ATOM 794 C CA . PRO A 1 107 ? 21.034 -1.927 -28.591 1.00 94.81 107 PRO A CA 1
ATOM 795 C C . PRO A 1 107 ? 22.288 -2.493 -27.912 1.00 94.81 107 PRO A C 1
ATOM 797 O O . PRO A 1 107 ? 22.454 -3.706 -27.853 1.00 94.81 107 PRO A O 1
ATOM 800 N N . GLY A 1 108 ? 23.133 -1.640 -27.319 1.00 93.94 108 GLY A N 1
ATOM 801 C CA . GLY A 1 108 ? 24.309 -2.082 -26.557 1.00 93.94 108 GLY A CA 1
ATOM 802 C C . GLY A 1 108 ? 23.972 -2.872 -25.282 1.00 93.94 108 GLY A C 1
ATOM 803 O O . GLY A 1 108 ? 24.789 -3.661 -24.810 1.00 93.94 108 GLY A O 1
ATOM 804 N N . PHE A 1 109 ? 22.775 -2.706 -24.711 1.00 95.25 109 PHE A N 1
ATOM 805 C CA . PHE A 1 109 ? 22.289 -3.583 -23.645 1.00 95.25 109 PHE A CA 1
ATOM 806 C C . PHE A 1 109 ? 21.717 -4.884 -24.221 1.00 95.25 109 PHE A C 1
ATOM 808 O O . PHE A 1 109 ? 22.120 -5.966 -23.791 1.00 95.25 109 PHE A O 1
ATOM 815 N N . GLN A 1 110 ? 20.827 -4.788 -25.215 1.00 95.88 110 GLN A N 1
ATOM 816 C CA . GLN A 1 110 ? 20.171 -5.947 -25.836 1.00 95.88 110 GLN A CA 1
ATOM 817 C C . GLN A 1 110 ? 21.172 -6.946 -26.428 1.00 95.88 110 GLN A C 1
ATOM 819 O O . GLN A 1 110 ? 20.982 -8.158 -26.300 1.00 95.88 110 GLN A O 1
ATOM 824 N N . ALA A 1 111 ? 22.282 -6.441 -26.973 1.00 93.88 111 ALA A N 1
ATOM 825 C CA . ALA A 1 111 ? 23.408 -7.209 -27.492 1.00 93.88 111 ALA A CA 1
ATOM 826 C C . ALA A 1 111 ? 23.980 -8.242 -26.522 1.00 93.88 111 ALA A C 1
ATOM 828 O O . ALA A 1 111 ? 24.511 -9.256 -26.971 1.00 93.88 111 ALA A O 1
ATOM 829 N N . LYS A 1 112 ? 23.835 -8.052 -25.206 1.00 92.62 112 LYS A N 1
ATOM 830 C CA . LYS A 1 112 ? 24.278 -9.037 -24.207 1.00 92.62 112 LYS A CA 1
ATOM 831 C C . LYS A 1 112 ? 23.570 -10.386 -24.350 1.00 92.62 112 LYS A C 1
ATOM 833 O O . LYS A 1 112 ? 24.158 -11.399 -24.003 1.00 92.62 112 LYS A O 1
ATOM 838 N N . GLY A 1 113 ? 22.340 -10.392 -24.866 1.00 89.50 113 GLY A N 1
ATOM 839 C CA . GLY A 1 113 ? 21.564 -11.603 -25.143 1.00 89.50 113 GLY A CA 1
ATOM 840 C C . GLY A 1 113 ? 21.756 -12.167 -26.555 1.00 89.50 113 GLY A C 1
ATOM 841 O O . GLY A 1 113 ? 21.097 -13.137 -26.917 1.00 89.50 113 GLY A O 1
ATOM 842 N N . TRP A 1 114 ? 22.604 -11.557 -27.390 1.00 89.12 114 TRP A N 1
ATOM 843 C CA . TRP A 1 114 ? 22.826 -11.969 -28.780 1.00 89.12 114 TRP A CA 1
ATOM 844 C C . TRP A 1 114 ? 24.142 -12.739 -28.919 1.00 89.12 114 TRP A C 1
ATOM 846 O O . TRP A 1 114 ? 25.126 -12.378 -28.284 1.00 89.12 114 TRP A O 1
ATOM 856 N N . ALA A 1 115 ? 24.166 -13.756 -29.791 1.00 79.81 115 ALA A N 1
ATOM 857 C CA . ALA A 1 115 ? 25.277 -14.710 -29.911 1.00 79.81 115 ALA A CA 1
ATOM 858 C C . ALA A 1 115 ? 26.672 -14.069 -30.098 1.00 79.81 115 ALA A C 1
ATOM 860 O O . ALA A 1 115 ? 27.613 -14.551 -29.484 1.00 79.81 115 ALA A O 1
ATOM 861 N N . ASP A 1 116 ? 26.780 -12.964 -30.852 1.00 77.56 116 ASP A N 1
ATOM 862 C CA . ASP A 1 116 ? 28.059 -12.274 -31.130 1.00 77.56 116 ASP A CA 1
ATOM 863 C C . ASP A 1 116 ? 28.033 -10.780 -30.759 1.00 77.56 116 ASP A C 1
ATOM 865 O O . ASP A 1 116 ? 28.769 -9.966 -31.323 1.00 77.56 116 ASP A O 1
ATOM 869 N N . HIS A 1 117 ? 27.093 -10.368 -29.901 1.00 83.50 117 HIS A N 1
ATOM 870 C CA . HIS A 1 117 ? 26.857 -8.959 -29.535 1.00 83.50 117 HIS A CA 1
ATOM 871 C C . HIS A 1 117 ? 26.634 -7.991 -30.723 1.00 83.50 117 HIS A C 1
ATOM 873 O O . HIS A 1 117 ? 26.580 -6.777 -30.537 1.00 83.50 117 HIS A O 1
ATOM 879 N N . ALA A 1 118 ? 26.500 -8.517 -31.948 1.00 81.19 118 ALA A N 1
ATOM 880 C CA . ALA A 1 118 ? 26.400 -7.781 -33.209 1.00 81.19 118 ALA A CA 1
ATOM 881 C C . ALA A 1 118 ? 27.504 -6.718 -33.422 1.00 81.19 118 ALA A C 1
ATOM 883 O O . ALA A 1 118 ? 27.271 -5.720 -34.102 1.00 81.19 118 ALA A O 1
ATOM 884 N N . GLY A 1 119 ? 28.692 -6.909 -32.829 1.00 82.12 119 GLY A N 1
ATOM 885 C CA . GLY A 1 119 ? 29.797 -5.943 -32.909 1.00 82.12 119 GLY A CA 1
ATOM 886 C C . GLY A 1 119 ? 29.542 -4.618 -32.177 1.00 82.12 119 GLY A C 1
ATOM 887 O O . GLY A 1 119 ? 30.223 -3.629 -32.443 1.00 82.12 119 GLY A O 1
ATOM 888 N N . LEU A 1 120 ? 28.557 -4.573 -31.275 1.00 87.75 120 LEU A N 1
ATOM 889 C CA . LEU A 1 120 ? 28.207 -3.374 -30.517 1.00 87.75 120 LEU A CA 1
ATOM 890 C C . LEU A 1 120 ? 29.003 -3.273 -29.217 1.00 87.75 120 LEU A C 1
ATOM 892 O O . LEU A 1 120 ? 29.276 -4.267 -28.544 1.00 87.75 120 LEU A O 1
ATOM 896 N N . GLN A 1 121 ? 29.292 -2.038 -28.807 1.00 88.12 121 GLN A N 1
ATOM 897 C CA . GLN A 1 121 ? 29.793 -1.763 -27.465 1.00 88.12 121 GLN A CA 1
ATOM 898 C C . GLN A 1 121 ? 28.703 -2.077 -26.432 1.00 88.12 121 GLN A C 1
ATOM 900 O O . GLN A 1 121 ? 27.624 -1.477 -26.449 1.00 88.12 121 GLN A O 1
ATOM 905 N N . LEU A 1 122 ? 29.001 -2.996 -25.512 1.00 91.19 122 LEU A N 1
ATOM 906 C CA . LEU A 1 122 ? 28.083 -3.360 -24.438 1.00 91.19 122 LEU A CA 1
ATOM 907 C C . LEU A 1 122 ? 27.938 -2.215 -23.431 1.00 91.19 122 LEU A C 1
ATOM 909 O O . LEU A 1 122 ? 28.931 -1.621 -23.013 1.00 91.19 122 LEU A O 1
ATOM 913 N N . ARG A 1 123 ? 26.702 -1.932 -23.007 1.00 90.00 123 ARG A N 1
ATOM 914 C CA . ARG A 1 123 ? 26.396 -0.817 -22.091 1.00 90.00 123 ARG A CA 1
ATOM 915 C C . ARG A 1 123 ? 25.583 -1.242 -20.875 1.00 90.00 123 ARG A C 1
ATOM 917 O O . ARG A 1 123 ? 24.899 -2.272 -20.878 1.00 90.00 123 ARG A O 1
ATOM 924 N N . SER A 1 124 ? 25.674 -0.469 -19.796 1.00 90.38 124 SER A N 1
ATOM 925 C CA . SER A 1 124 ? 24.785 -0.617 -18.639 1.00 90.38 124 SER A CA 1
ATOM 926 C C . SER A 1 124 ? 23.398 -0.071 -18.982 1.00 90.38 124 SER A C 1
ATOM 928 O O . SER A 1 124 ? 23.301 1.001 -19.570 1.00 90.38 124 SER A O 1
ATOM 930 N N . HIS A 1 125 ? 22.325 -0.764 -18.590 1.00 92.88 125 HIS A N 1
ATOM 931 C CA . HIS A 1 125 ? 20.970 -0.232 -18.785 1.00 92.88 125 HIS A CA 1
ATOM 932 C C . HIS A 1 125 ? 20.717 1.005 -17.917 1.00 92.88 125 HIS A C 1
ATOM 934 O O . HIS A 1 125 ? 19.953 1.866 -18.322 1.00 92.88 125 HIS A O 1
ATOM 940 N N . LEU A 1 126 ? 21.394 1.138 -16.772 1.00 91.44 126 LEU A N 1
ATOM 941 C CA . LEU A 1 126 ? 21.247 2.309 -15.904 1.00 91.44 126 LEU A CA 1
ATOM 942 C C . LEU A 1 126 ? 21.835 3.571 -16.556 1.00 91.44 126 LEU A C 1
ATOM 944 O O . LEU A 1 126 ? 21.186 4.610 -16.599 1.00 91.44 126 LEU A O 1
ATOM 948 N N . GLU A 1 127 ? 23.025 3.450 -17.154 1.00 88.88 127 GLU A N 1
ATOM 949 C CA . GLU A 1 127 ? 23.638 4.508 -17.975 1.00 88.88 127 GLU A CA 1
ATOM 950 C C . GLU A 1 127 ? 22.760 4.813 -19.195 1.00 88.88 127 GLU A C 1
ATOM 952 O O . GLU A 1 127 ? 22.456 5.966 -19.485 1.00 88.88 127 GLU A O 1
ATOM 957 N N . CYS A 1 128 ? 22.280 3.776 -19.888 1.00 91.62 128 CYS A N 1
ATOM 958 C CA . CYS A 1 128 ? 21.398 3.955 -21.039 1.00 91.62 128 CYS A CA 1
ATOM 959 C C . CYS A 1 128 ? 20.060 4.611 -20.667 1.00 91.62 128 CYS A C 1
ATOM 961 O O . CYS A 1 128 ? 19.486 5.295 -21.506 1.00 91.62 128 CYS A O 1
ATOM 963 N N . GLY A 1 129 ? 19.573 4.436 -19.435 1.00 92.06 129 GLY A N 1
ATOM 964 C CA . GLY A 1 129 ? 18.388 5.119 -18.917 1.00 92.06 129 GLY A CA 1
ATOM 965 C C . GLY A 1 129 ? 18.601 6.630 -18.819 1.00 92.06 129 GLY A C 1
ATOM 966 O O . GLY A 1 129 ? 17.773 7.395 -19.306 1.00 92.06 129 GLY A O 1
ATOM 967 N N . GLN A 1 130 ? 19.751 7.066 -18.298 1.00 88.94 130 GLN A N 1
ATOM 968 C CA . GLN A 1 130 ? 20.133 8.485 -18.296 1.00 88.94 130 GLN A CA 1
ATOM 969 C C . GLN A 1 130 ? 20.335 9.034 -19.716 1.00 88.94 130 GLN A C 1
ATOM 971 O O . GLN A 1 130 ? 19.909 10.140 -20.039 1.00 88.94 130 GLN A O 1
ATOM 976 N N . LEU A 1 131 ? 20.946 8.252 -20.610 1.00 88.88 131 LEU A N 1
ATOM 977 C CA . LEU A 1 131 ? 21.080 8.653 -22.014 1.00 88.88 131 LEU A CA 1
ATOM 978 C C . LEU A 1 131 ? 19.716 8.754 -22.708 1.00 88.88 131 LEU A C 1
ATOM 980 O O . LEU A 1 131 ? 19.529 9.620 -23.562 1.00 88.88 131 LEU A O 1
ATOM 984 N N . TRP A 1 132 ? 18.759 7.903 -22.334 1.00 91.00 132 TRP A N 1
ATOM 985 C CA . TRP A 1 132 ? 17.389 7.966 -22.830 1.00 91.00 132 TRP A CA 1
ATOM 986 C C . TRP A 1 132 ? 16.689 9.251 -22.380 1.00 91.00 132 TRP A C 1
ATOM 988 O O . TRP A 1 132 ? 16.092 9.919 -23.220 1.00 91.00 132 TRP A O 1
ATOM 998 N N . THR A 1 133 ? 16.821 9.668 -21.113 1.00 88.44 133 THR A N 1
ATOM 999 C CA . THR A 1 133 ? 16.226 10.936 -20.647 1.00 88.44 133 THR A CA 1
ATOM 1000 C C . THR A 1 133 ? 16.842 12.158 -21.334 1.00 88.44 133 THR A C 1
ATOM 1002 O O . THR A 1 133 ? 16.127 13.116 -21.618 1.00 88.44 133 THR A O 1
ATOM 1005 N N . ALA A 1 134 ? 18.134 12.115 -21.682 1.00 81.62 134 ALA A N 1
ATOM 1006 C CA . ALA A 1 134 ? 18.811 13.174 -22.440 1.00 81.62 134 ALA A CA 1
ATOM 1007 C C . ALA A 1 134 ? 18.494 13.172 -23.953 1.00 81.62 134 ALA A C 1
ATOM 1009 O O . ALA A 1 134 ? 18.622 14.199 -24.626 1.00 81.62 134 ALA A O 1
ATOM 1010 N N . HIS A 1 135 ? 18.120 12.017 -24.512 1.00 76.12 135 HIS A N 1
ATOM 1011 C CA . HIS A 1 135 ? 17.767 11.853 -25.927 1.00 76.12 135 HIS A CA 1
ATOM 1012 C C . HIS A 1 135 ? 16.268 12.053 -26.199 1.00 76.12 135 HIS A C 1
ATOM 1014 O O . HIS A 1 135 ? 15.891 12.428 -27.312 1.00 76.12 135 HIS A O 1
ATOM 1020 N N . GLY A 1 136 ? 15.425 11.764 -25.209 1.00 72.19 136 GLY A N 1
ATOM 1021 C CA . GLY A 1 136 ? 13.974 11.744 -25.319 1.00 72.19 136 GLY A CA 1
ATOM 1022 C C . GLY A 1 136 ? 13.354 13.113 -25.594 1.00 72.19 136 GLY A C 1
ATOM 1023 O O . GLY A 1 136 ? 13.949 14.167 -25.374 1.00 72.19 136 GLY A O 1
ATOM 1024 N N . GLY A 1 137 ? 12.124 13.091 -26.096 1.00 81.31 137 GLY A N 1
ATOM 1025 C CA . GLY A 1 137 ? 11.336 14.293 -26.351 1.00 81.31 137 GLY A CA 1
ATOM 1026 C C . GLY A 1 137 ? 9.846 14.051 -26.117 1.00 81.31 137 GLY A C 1
ATOM 1027 O O . GLY A 1 137 ? 9.455 12.952 -25.729 1.00 81.31 137 GLY A O 1
ATOM 1028 N N . PRO A 1 138 ? 8.980 15.039 -26.393 1.00 83.12 138 PRO A N 1
ATOM 1029 C CA . PRO A 1 138 ? 7.535 14.913 -26.170 1.00 83.12 138 PRO A CA 1
ATOM 1030 C C . PRO A 1 138 ? 6.869 13.746 -26.922 1.00 83.12 138 PRO A C 1
ATOM 1032 O O . PRO A 1 138 ? 5.805 13.291 -26.519 1.00 83.12 138 PRO A O 1
ATOM 1035 N N . HIS A 1 139 ? 7.495 13.256 -27.998 1.00 89.12 139 HIS A N 1
ATOM 1036 C CA . HIS A 1 139 ? 7.028 12.115 -28.795 1.00 89.12 139 HIS A CA 1
ATOM 1037 C C . HIS A 1 139 ? 7.585 10.756 -28.335 1.00 89.12 139 HIS A C 1
ATOM 1039 O O . HIS A 1 139 ? 7.201 9.729 -28.893 1.00 89.12 139 HIS A O 1
ATOM 1045 N N . SER A 1 140 ? 8.478 10.724 -27.340 1.00 93.50 140 SER A N 1
ATOM 1046 C CA . SER A 1 140 ? 8.978 9.474 -26.756 1.00 93.50 140 SER A CA 1
ATOM 1047 C C . SER A 1 140 ? 7.840 8.653 -26.153 1.00 93.50 140 SER A C 1
ATOM 1049 O O . SER A 1 140 ? 6.832 9.208 -25.702 1.00 93.50 140 SER A O 1
ATOM 1051 N N . LEU A 1 141 ? 8.013 7.327 -26.140 1.00 96.06 141 LEU A N 1
ATOM 1052 C CA . LEU A 1 141 ? 6.980 6.371 -25.719 1.00 96.06 141 LEU A CA 1
ATOM 1053 C C . LEU A 1 141 ? 5.643 6.590 -26.455 1.00 96.06 141 LEU A C 1
ATOM 1055 O O . LEU A 1 141 ? 4.595 6.668 -25.820 1.00 96.06 141 LEU A O 1
ATOM 1059 N N . ASP A 1 142 ? 5.669 6.737 -27.783 1.00 95.81 142 ASP A N 1
ATOM 1060 C CA . ASP A 1 142 ? 4.465 6.972 -28.609 1.00 95.81 142 ASP A CA 1
ATOM 1061 C C . ASP A 1 142 ? 3.627 8.182 -28.131 1.00 95.81 142 ASP A C 1
ATOM 1063 O O . ASP A 1 142 ? 2.399 8.183 -28.170 1.00 95.81 142 ASP A O 1
ATOM 1067 N N . GLY A 1 143 ? 4.303 9.209 -27.601 1.00 95.31 143 GLY A N 1
ATOM 1068 C CA . GLY A 1 143 ? 3.680 10.405 -27.028 1.00 95.31 143 GLY A CA 1
ATOM 1069 C C . GLY A 1 143 ? 3.240 10.285 -25.564 1.00 95.31 143 GLY A C 1
ATOM 1070 O O . GLY A 1 143 ? 2.820 11.285 -24.983 1.00 95.31 143 GLY A O 1
ATOM 1071 N N . ALA A 1 144 ? 3.377 9.122 -24.918 1.00 95.88 144 ALA A N 1
ATOM 1072 C CA . ALA A 1 144 ? 2.984 8.943 -23.518 1.00 95.88 144 ALA A CA 1
ATOM 1073 C C . ALA A 1 144 ? 3.758 9.868 -22.557 1.00 95.88 144 ALA A C 1
ATOM 1075 O O . ALA A 1 144 ? 3.202 10.331 -21.558 1.00 95.88 144 ALA A O 1
ATOM 1076 N N . VAL A 1 145 ? 5.015 10.208 -22.883 1.00 95.12 145 VAL A N 1
ATOM 1077 C CA . VAL A 1 145 ? 5.832 11.157 -22.102 1.00 95.12 145 VAL A CA 1
ATOM 1078 C C . VAL A 1 145 ? 5.165 12.531 -21.995 1.00 95.12 145 VAL A C 1
ATOM 1080 O O . VAL A 1 145 ? 5.291 13.184 -20.959 1.00 95.12 145 VAL A O 1
ATOM 1083 N N . ALA A 1 146 ? 4.399 12.963 -23.002 1.00 95.88 146 ALA A N 1
ATOM 1084 C CA . ALA A 1 146 ? 3.703 14.248 -22.965 1.00 95.88 146 ALA A CA 1
ATOM 1085 C C . ALA A 1 146 ? 2.712 14.355 -21.792 1.00 95.88 146 ALA A C 1
ATOM 1087 O O . ALA A 1 146 ? 2.493 15.452 -21.283 1.00 95.88 146 ALA A O 1
ATOM 1088 N N . HIS A 1 147 ? 2.145 13.239 -21.321 1.00 97.00 147 HIS A N 1
ATOM 1089 C CA . HIS A 1 147 ? 1.289 13.236 -20.132 1.00 97.00 147 HIS A CA 1
ATOM 1090 C C . HIS A 1 147 ? 2.094 13.452 -18.849 1.00 97.00 147 HIS A C 1
ATOM 1092 O O . HIS A 1 147 ? 1.696 14.266 -18.019 1.00 97.00 147 HIS A O 1
ATOM 1098 N N . LEU A 1 148 ? 3.264 12.817 -18.729 1.00 96.06 148 LEU A N 1
ATOM 1099 C CA . LEU A 1 148 ? 4.167 13.015 -17.590 1.00 96.06 148 LEU A CA 1
ATOM 1100 C C . LEU A 1 148 ? 4.657 14.469 -17.526 1.00 96.06 148 LEU A C 1
ATOM 1102 O O . LEU A 1 148 ? 4.655 15.087 -16.466 1.00 96.06 148 LEU A O 1
ATOM 1106 N N . LEU A 1 149 ? 5.002 15.053 -18.677 1.00 94.81 149 LEU A N 1
ATOM 1107 C CA . LEU A 1 149 ? 5.451 16.447 -18.776 1.00 94.81 149 LEU A CA 1
ATOM 1108 C C . LEU A 1 149 ? 4.356 17.478 -18.447 1.00 94.81 149 LEU A C 1
ATOM 1110 O O . LEU A 1 149 ? 4.669 18.649 -18.249 1.00 94.81 149 LEU A O 1
ATOM 1114 N N . ARG A 1 150 ? 3.085 17.064 -18.367 1.00 95.75 150 ARG A N 1
ATOM 1115 C CA . ARG A 1 150 ? 1.962 17.911 -17.931 1.00 95.75 150 ARG A CA 1
ATOM 1116 C C . ARG A 1 150 ? 1.698 17.836 -16.429 1.00 95.75 150 ARG A C 1
ATOM 1118 O O . ARG A 1 150 ? 0.852 18.579 -15.933 1.00 95.75 150 ARG A O 1
ATOM 1125 N N . TRP A 1 151 ? 2.380 16.951 -15.705 1.00 97.56 151 TRP A N 1
ATOM 1126 C CA . TRP A 1 151 ? 2.214 16.841 -14.262 1.00 97.56 151 TRP A CA 1
ATOM 1127 C C . TRP A 1 151 ? 2.673 18.120 -13.548 1.00 97.56 151 TRP A C 1
ATOM 1129 O O . TRP A 1 151 ? 3.652 18.740 -13.966 1.00 97.56 151 TRP A O 1
ATOM 1139 N N . PRO A 1 152 ? 2.058 18.485 -12.406 1.00 96.88 152 PRO A N 1
ATOM 1140 C CA . PRO A 1 152 ? 2.507 19.625 -11.601 1.00 96.88 152 PRO A CA 1
ATOM 1141 C C . PRO A 1 152 ? 3.971 19.521 -11.148 1.00 96.88 152 PRO A C 1
ATOM 1143 O O . PRO A 1 152 ? 4.601 20.528 -10.842 1.00 96.88 152 PRO A O 1
ATOM 1146 N N . ILE A 1 153 ? 4.514 18.299 -11.111 1.00 95.88 153 ILE A N 1
ATOM 1147 C CA . ILE A 1 153 ? 5.893 17.997 -10.715 1.00 95.88 153 ILE A CA 1
ATOM 1148 C C . ILE A 1 153 ? 6.835 17.807 -11.912 1.00 95.88 153 ILE A C 1
ATOM 1150 O O . ILE A 1 153 ? 7.934 17.295 -11.726 1.00 95.88 153 ILE A O 1
ATOM 1154 N N . ALA A 1 154 ? 6.449 18.214 -13.129 1.00 94.69 154 ALA A N 1
ATOM 1155 C CA . ALA A 1 154 ? 7.233 17.995 -14.351 1.00 94.69 154 ALA A CA 1
ATOM 1156 C C . ALA A 1 154 ? 8.696 18.465 -14.238 1.00 94.69 154 ALA A C 1
ATOM 1158 O O . ALA A 1 154 ? 9.607 17.757 -14.658 1.00 94.69 154 ALA A O 1
ATOM 1159 N N . THR A 1 155 ? 8.942 19.609 -13.592 1.00 94.81 155 THR A N 1
ATOM 1160 C CA . THR A 1 155 ? 10.298 20.144 -13.351 1.00 94.81 155 THR A CA 1
ATOM 1161 C C . THR A 1 155 ? 11.135 19.298 -12.387 1.00 94.81 155 THR A C 1
ATOM 1163 O O . THR A 1 155 ? 12.356 19.427 -12.366 1.00 94.81 155 THR A O 1
ATOM 1166 N N . ARG A 1 156 ? 10.489 18.424 -11.611 1.00 95.38 156 ARG A N 1
ATOM 1167 C CA . ARG A 1 156 ? 11.093 17.498 -10.646 1.00 95.38 156 ARG A CA 1
ATOM 1168 C C . ARG A 1 156 ? 11.048 16.034 -11.097 1.00 95.38 156 ARG A C 1
ATOM 1170 O O . ARG A 1 156 ? 11.506 15.160 -10.368 1.00 95.38 156 ARG A O 1
ATOM 1177 N N . LEU A 1 157 ? 10.547 15.742 -12.302 1.00 94.31 157 LEU A N 1
ATOM 1178 C CA . LEU A 1 157 ? 10.648 14.404 -12.897 1.00 94.31 157 LEU A CA 1
ATOM 1179 C C . LEU A 1 157 ? 12.087 13.872 -12.993 1.00 94.31 157 LEU A C 1
ATOM 1181 O O . LEU A 1 157 ? 12.248 12.670 -12.787 1.00 94.31 157 LEU A O 1
ATOM 1185 N N . PRO A 1 158 ? 13.127 14.693 -13.258 1.00 93.00 158 PRO A N 1
ATOM 1186 C CA . PRO A 1 158 ? 14.504 14.200 -13.259 1.00 93.00 158 PRO A CA 1
ATOM 1187 C C . PRO A 1 158 ? 14.893 13.493 -11.955 1.00 93.00 158 PRO A C 1
ATOM 1189 O O . PRO A 1 158 ? 15.487 12.426 -12.008 1.00 93.00 158 PRO A O 1
ATOM 1192 N N . GLU A 1 159 ? 14.450 13.998 -10.798 1.00 94.44 159 GLU A N 1
ATOM 1193 C CA . GLU A 1 159 ? 14.725 13.377 -9.493 1.00 94.44 159 GLU A CA 1
ATOM 1194 C C . GLU A 1 159 ? 14.060 11.998 -9.357 1.00 94.44 159 GLU A C 1
ATOM 1196 O O . GLU A 1 159 ? 14.630 11.073 -8.774 1.00 94.44 159 GLU A O 1
ATOM 1201 N N . TRP A 1 160 ? 12.860 11.835 -9.928 1.00 96.12 160 TRP A N 1
ATOM 1202 C CA . TRP A 1 160 ? 12.215 10.527 -10.024 1.00 96.12 160 TRP A CA 1
ATOM 1203 C C . TRP A 1 160 ? 13.023 9.580 -10.913 1.00 96.12 160 TRP A C 1
ATOM 1205 O O . TRP A 1 160 ? 13.277 8.456 -10.494 1.00 96.12 160 TRP A O 1
ATOM 1215 N N . PHE A 1 161 ? 13.466 10.017 -12.095 1.00 94.69 161 PHE A N 1
ATOM 1216 C CA . PHE A 1 161 ? 14.284 9.187 -12.988 1.00 94.69 161 PHE A CA 1
ATOM 1217 C C . PHE A 1 161 ? 15.637 8.809 -12.374 1.00 94.69 161 PHE A C 1
ATOM 1219 O O . PHE A 1 161 ? 16.037 7.650 -12.471 1.00 94.69 161 PHE A O 1
ATOM 1226 N N . ASP A 1 162 ? 16.298 9.724 -11.665 1.00 91.56 162 ASP A N 1
ATOM 1227 C CA . ASP A 1 162 ? 17.532 9.425 -10.934 1.00 91.56 162 ASP A CA 1
ATOM 1228 C C . ASP A 1 162 ? 17.310 8.322 -9.888 1.00 91.56 162 ASP A C 1
ATOM 1230 O O . ASP A 1 162 ? 18.113 7.393 -9.774 1.00 91.56 162 ASP A O 1
ATOM 1234 N N . ALA A 1 163 ? 16.183 8.367 -9.167 1.00 93.06 163 ALA A N 1
ATOM 1235 C CA . ALA A 1 163 ? 15.806 7.315 -8.227 1.00 93.06 163 ALA A CA 1
ATOM 1236 C C . ALA A 1 163 ? 15.458 5.992 -8.930 1.00 93.06 163 ALA A C 1
ATOM 1238 O O . ALA A 1 163 ? 15.874 4.930 -8.465 1.00 93.06 163 ALA A O 1
ATOM 1239 N N . LEU A 1 164 ? 14.746 6.037 -10.063 1.00 94.81 164 LEU A N 1
ATOM 1240 C CA . LEU A 1 164 ? 14.444 4.853 -10.871 1.00 94.81 164 LEU A CA 1
ATOM 1241 C C . LEU A 1 164 ? 15.730 4.149 -11.320 1.00 94.81 164 LEU A C 1
ATOM 1243 O O . LEU A 1 164 ? 15.836 2.930 -11.215 1.00 94.81 164 LEU A O 1
ATOM 1247 N N . PHE A 1 165 ? 16.738 4.898 -11.766 1.00 93.19 165 PHE A N 1
ATOM 1248 C CA . PHE A 1 165 ? 18.011 4.340 -12.232 1.00 93.19 165 PHE A CA 1
ATOM 1249 C C . PHE A 1 165 ? 18.968 3.971 -11.089 1.00 93.19 165 PHE A C 1
ATOM 1251 O O . PHE A 1 165 ? 19.991 3.329 -11.320 1.00 93.19 165 PHE A O 1
ATOM 1258 N N . ALA A 1 166 ? 18.620 4.294 -9.843 1.00 90.44 166 ALA A N 1
ATOM 1259 C CA . ALA A 1 166 ? 19.353 3.864 -8.659 1.00 90.44 166 ALA A CA 1
ATOM 1260 C C . ALA A 1 166 ? 18.899 2.496 -8.115 1.00 90.44 166 ALA A C 1
ATOM 1262 O O . ALA A 1 166 ? 19.456 2.030 -7.119 1.00 90.44 166 ALA A O 1
ATOM 1263 N N . HIS A 1 167 ? 17.926 1.825 -8.751 1.00 88.38 167 HIS A N 1
ATOM 1264 C CA . HIS A 1 167 ? 17.292 0.614 -8.209 1.00 88.38 167 HIS A CA 1
ATOM 1265 C C . HIS A 1 167 ? 18.256 -0.568 -7.969 1.00 88.38 167 HIS A C 1
ATOM 1267 O O . HIS A 1 167 ? 17.936 -1.454 -7.181 1.00 88.38 167 HIS A O 1
ATOM 1273 N N . HIS A 1 168 ? 19.467 -0.555 -8.544 1.00 87.50 168 HIS A N 1
ATOM 1274 C CA . HIS A 1 168 ? 20.560 -1.498 -8.239 1.00 87.50 168 HIS A CA 1
ATOM 1275 C C . HIS A 1 168 ? 21.372 -1.147 -6.969 1.00 87.50 168 HIS A C 1
ATOM 1277 O O . HIS A 1 168 ? 22.437 -1.718 -6.734 1.00 87.50 168 HIS A O 1
ATOM 1283 N N . GLY A 1 169 ? 20.898 -0.207 -6.145 1.00 81.56 169 GLY A N 1
ATOM 1284 C CA . GLY A 1 169 ? 21.478 0.132 -4.840 1.00 81.56 169 GLY A CA 1
ATOM 1285 C C . GLY A 1 169 ? 22.537 1.235 -4.863 1.00 81.56 169 GLY A C 1
ATOM 1286 O O . GLY A 1 169 ? 23.164 1.495 -3.837 1.00 81.56 169 GLY A O 1
ATOM 1287 N N . ARG A 1 170 ? 22.747 1.897 -6.007 1.00 83.94 170 ARG A N 1
ATOM 1288 C CA . ARG A 1 170 ? 23.612 3.080 -6.117 1.00 83.94 170 ARG A CA 1
ATOM 1289 C C . ARG A 1 170 ? 23.074 4.051 -7.171 1.00 83.94 170 ARG A C 1
ATOM 1291 O O . ARG A 1 170 ? 22.701 3.582 -8.247 1.00 83.94 170 ARG A O 1
ATOM 1298 N N . PRO A 1 171 ? 23.072 5.369 -6.911 1.00 82.88 171 PRO A N 1
ATOM 1299 C CA . PRO A 1 171 ? 22.827 6.363 -7.949 1.00 82.88 171 PRO A CA 1
ATOM 1300 C C . PRO A 1 171 ? 23.822 6.214 -9.100 1.00 82.88 171 PRO A C 1
ATOM 1302 O O . PRO A 1 171 ? 24.981 5.840 -8.893 1.00 82.88 171 PRO A O 1
ATOM 1305 N N . VAL A 1 172 ? 23.373 6.510 -10.315 1.00 80.50 172 VAL A N 1
ATOM 1306 C CA . VAL A 1 172 ? 24.252 6.559 -11.485 1.00 80.50 172 VAL A CA 1
ATOM 1307 C C . VAL A 1 172 ? 24.906 7.936 -11.524 1.00 80.50 172 VAL A C 1
ATOM 1309 O O . VAL A 1 172 ? 24.211 8.947 -11.438 1.00 80.50 172 VAL A O 1
ATOM 1312 N N . SER A 1 173 ? 26.236 7.988 -11.628 1.00 66.44 173 SER A N 1
ATOM 1313 C CA . SER A 1 173 ? 26.977 9.249 -11.692 1.00 66.44 173 SER A CA 1
ATOM 1314 C C . SER A 1 173 ? 26.484 10.102 -12.860 1.00 66.44 173 SER A C 1
ATOM 1316 O O . SER A 1 173 ? 26.629 9.721 -14.018 1.00 66.44 173 SER A O 1
ATOM 1318 N N . SER A 1 174 ? 25.903 11.256 -12.546 1.00 55.53 174 SER A N 1
ATOM 1319 C CA . SER A 1 174 ? 25.436 12.246 -13.510 1.00 55.53 174 SER A CA 1
ATOM 1320 C C . SER A 1 174 ? 26.611 13.089 -14.014 1.00 55.53 174 SER A C 1
ATOM 1322 O O . SER A 1 174 ? 26.751 14.253 -13.647 1.00 55.53 174 SER A O 1
ATOM 1324 N N . GLU A 1 175 ? 27.486 12.501 -14.826 1.00 58.06 175 GLU A N 1
ATOM 1325 C CA . GLU A 1 175 ? 28.309 13.308 -15.731 1.00 58.06 175 GLU A CA 1
ATOM 1326 C C . GLU A 1 175 ? 27.388 13.774 -16.871 1.00 58.06 175 GLU A C 1
ATOM 1328 O O . GLU A 1 175 ? 26.626 12.951 -17.393 1.00 58.06 175 GLU A O 1
ATOM 1333 N N . PRO A 1 176 ? 27.374 15.068 -17.243 1.00 52.72 176 PRO A N 1
ATOM 1334 C CA . PRO A 1 176 ? 26.498 15.552 -18.297 1.00 52.72 176 PRO A CA 1
ATOM 1335 C C . PRO A 1 176 ? 26.755 14.756 -19.576 1.00 52.72 176 PRO A C 1
ATOM 1337 O O . PRO A 1 176 ? 27.826 14.831 -20.175 1.00 52.72 176 PRO A O 1
ATOM 1340 N N . SER A 1 177 ? 25.763 13.969 -19.994 1.00 55.19 177 SER A N 1
ATOM 1341 C CA . SER A 1 177 ? 25.869 13.204 -21.225 1.00 55.19 177 SER A CA 1
ATOM 1342 C C . SER A 1 177 ? 25.937 14.179 -22.393 1.00 55.19 177 SER A C 1
ATOM 1344 O O . SER A 1 177 ? 24.952 14.857 -22.705 1.00 55.19 177 SER A O 1
ATOM 1346 N N . GLU A 1 178 ? 27.078 14.250 -23.069 1.00 59.34 178 GLU A N 1
ATOM 1347 C CA . GLU A 1 178 ? 27.148 14.956 -24.338 1.00 59.34 178 GLU A CA 1
ATOM 1348 C C . GLU A 1 178 ? 26.126 14.327 -25.293 1.00 59.34 178 GLU A C 1
ATOM 1350 O O . GLU A 1 178 ? 26.082 13.110 -25.479 1.00 59.34 178 GLU A O 1
ATOM 1355 N N . ARG A 1 179 ? 25.285 15.149 -25.927 1.00 57.78 179 ARG A N 1
ATOM 1356 C CA . ARG A 1 179 ? 24.190 14.705 -26.813 1.00 57.78 179 ARG A CA 1
ATOM 1357 C C . ARG A 1 179 ? 24.654 13.748 -27.930 1.00 57.78 179 ARG A C 1
ATOM 1359 O O . ARG A 1 179 ? 23.852 12.982 -28.466 1.00 57.78 179 ARG A O 1
ATOM 1366 N N . GLY A 1 180 ? 25.946 13.778 -28.273 1.00 60.34 180 GLY A N 1
ATOM 1367 C CA . GLY A 1 180 ? 26.601 12.826 -29.174 1.00 60.34 180 GLY A CA 1
ATOM 1368 C C . GLY A 1 180 ? 26.670 11.394 -28.627 1.00 60.34 180 GLY A C 1
ATOM 1369 O O . GLY A 1 180 ? 26.383 10.457 -29.369 1.00 60.34 180 GLY A O 1
ATOM 1370 N N . ILE A 1 181 ? 26.954 11.217 -27.333 1.00 70.75 181 ILE A N 1
ATOM 1371 C CA . ILE A 1 181 ? 27.035 9.911 -26.653 1.00 70.75 181 ILE A CA 1
ATOM 1372 C C . ILE A 1 181 ? 25.657 9.239 -26.615 1.00 70.75 181 ILE A C 1
ATOM 1374 O O . ILE A 1 181 ? 25.539 8.043 -26.881 1.00 70.75 181 ILE A O 1
ATOM 1378 N N . ALA A 1 182 ? 24.595 10.013 -26.371 1.00 70.94 182 ALA A N 1
ATOM 1379 C CA . ALA A 1 182 ? 23.234 9.483 -26.340 1.00 70.94 182 ALA A CA 1
ATOM 1380 C C . ALA A 1 182 ? 22.791 8.940 -27.712 1.00 70.94 182 ALA A C 1
ATOM 1382 O O . ALA A 1 182 ? 22.282 7.826 -27.800 1.00 70.94 182 ALA A O 1
ATOM 1383 N N . LYS A 1 183 ? 23.066 9.659 -28.812 1.00 73.19 183 LYS A N 1
ATOM 1384 C CA . LYS A 1 183 ? 22.785 9.152 -30.171 1.00 73.19 183 LYS A CA 1
ATOM 1385 C C . LYS A 1 183 ? 23.559 7.870 -30.493 1.00 73.19 183 LYS A C 1
ATOM 1387 O O . LYS A 1 183 ? 23.012 6.981 -31.139 1.00 73.19 183 LYS A O 1
ATOM 1392 N N . GLN A 1 184 ? 24.806 7.759 -30.035 1.00 80.19 184 GLN A N 1
ATOM 1393 C CA . GLN A 1 184 ? 25.629 6.559 -30.227 1.00 80.19 184 GLN A CA 1
ATOM 1394 C C . GLN A 1 184 ? 25.128 5.350 -29.425 1.00 80.19 184 GLN A C 1
ATOM 1396 O O . GLN A 1 184 ? 25.370 4.215 -29.828 1.00 80.19 184 GLN A O 1
ATOM 1401 N N . ALA A 1 185 ? 24.430 5.565 -28.307 1.00 85.12 185 ALA A N 1
ATOM 1402 C CA . ALA A 1 185 ? 23.860 4.482 -27.508 1.00 85.12 185 ALA A CA 1
ATOM 1403 C C . ALA A 1 185 ? 22.590 3.868 -28.124 1.00 85.12 185 ALA A C 1
ATOM 1405 O O . ALA A 1 185 ? 22.255 2.734 -27.784 1.00 85.12 185 ALA A O 1
ATOM 1406 N N . PHE A 1 186 ? 21.925 4.573 -29.049 1.00 89.94 186 PHE A N 1
ATOM 1407 C CA . PHE A 1 186 ? 20.643 4.183 -29.648 1.00 89.94 186 PHE A CA 1
ATOM 1408 C C . PHE A 1 186 ? 20.661 4.120 -31.199 1.00 89.94 186 PHE A C 1
ATOM 1410 O O . PHE A 1 186 ? 19.834 4.763 -31.862 1.00 89.94 186 PHE A O 1
ATOM 1417 N N . PRO A 1 187 ? 21.571 3.346 -31.829 1.00 89.44 187 PRO A N 1
ATOM 1418 C CA . PRO A 1 187 ? 21.537 3.125 -33.276 1.00 89.44 187 PRO A CA 1
ATOM 1419 C C . PRO A 1 187 ? 20.298 2.309 -33.687 1.00 89.44 187 PRO A C 1
ATOM 1421 O O . PRO A 1 187 ? 19.874 1.409 -32.968 1.00 89.44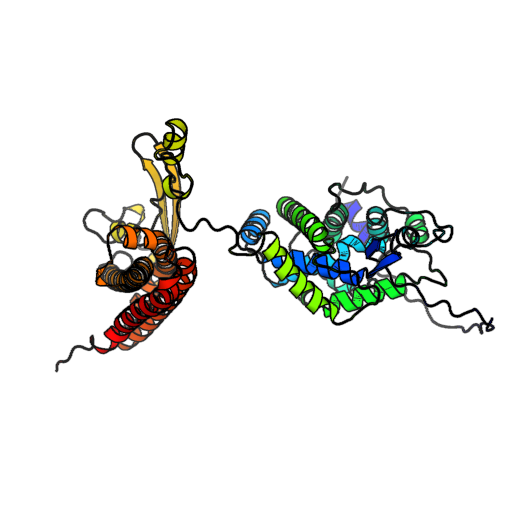 187 PRO A O 1
ATOM 1424 N N . VAL A 1 188 ? 19.718 2.592 -34.856 1.00 84.12 188 VAL A N 1
ATOM 1425 C CA . VAL A 1 188 ? 18.685 1.718 -35.450 1.00 84.12 188 VAL A CA 1
ATOM 1426 C C . VAL A 1 188 ? 19.387 0.617 -36.231 1.00 84.12 188 VAL A C 1
ATOM 1428 O O . VAL A 1 188 ? 20.247 0.911 -37.061 1.00 84.12 188 VAL A O 1
ATOM 1431 N N . LEU A 1 189 ? 19.035 -0.639 -35.966 1.00 88.81 189 LEU A N 1
ATOM 1432 C CA . LEU A 1 189 ? 19.655 -1.804 -36.590 1.00 88.81 189 LEU A CA 1
ATOM 1433 C C . LEU A 1 189 ? 18.628 -2.540 -37.447 1.00 88.81 189 LEU A C 1
ATOM 1435 O O . LEU A 1 189 ? 17.457 -2.617 -37.094 1.00 88.81 189 LEU A O 1
ATOM 1439 N N . ALA A 1 190 ? 19.073 -3.160 -38.542 1.00 86.88 190 ALA A N 1
ATOM 1440 C CA . ALA A 1 190 ? 18.180 -3.895 -39.444 1.00 86.88 190 ALA A CA 1
ATOM 1441 C C . ALA A 1 190 ? 17.413 -5.048 -38.761 1.00 86.88 190 ALA A C 1
ATOM 1443 O O . ALA A 1 190 ? 16.350 -5.437 -39.225 1.00 86.88 190 ALA A O 1
ATOM 1444 N N . HIS A 1 191 ? 17.954 -5.595 -37.668 1.00 87.69 191 HIS A N 1
ATOM 1445 C CA . HIS A 1 191 ? 17.388 -6.726 -36.926 1.00 87.69 191 HIS A CA 1
ATOM 1446 C C . HIS A 1 191 ? 16.849 -6.341 -35.535 1.00 87.69 191 HIS A C 1
ATOM 1448 O O . HIS A 1 191 ? 16.440 -7.223 -34.778 1.00 87.69 191 HIS A O 1
ATOM 1454 N N . TYR A 1 192 ? 16.893 -5.054 -35.173 1.00 92.75 192 TYR A N 1
ATOM 1455 C CA . TYR A 1 192 ? 16.402 -4.541 -33.894 1.00 92.75 192 TYR A CA 1
ATOM 1456 C C . TYR A 1 192 ? 16.082 -3.043 -34.001 1.00 92.75 192 TYR A C 1
ATOM 1458 O O . TYR A 1 192 ? 16.987 -2.210 -34.134 1.00 92.75 192 TYR A O 1
ATOM 1466 N N . ASP A 1 193 ? 14.795 -2.708 -33.916 1.00 92.94 193 ASP A N 1
ATOM 1467 C CA . ASP A 1 193 ? 14.309 -1.329 -33.907 1.00 92.94 193 ASP A CA 1
ATOM 1468 C C . ASP A 1 193 ? 13.846 -0.935 -32.502 1.00 92.94 193 ASP A C 1
ATOM 1470 O O . ASP A 1 193 ? 12.701 -1.149 -32.107 1.00 92.94 193 ASP A O 1
ATOM 1474 N N . TRP A 1 194 ? 14.747 -0.306 -31.749 1.00 93.81 194 TRP A N 1
ATOM 1475 C CA . TRP A 1 194 ? 14.449 0.151 -30.395 1.00 93.81 194 TRP A CA 1
ATOM 1476 C C . TRP A 1 194 ? 13.314 1.186 -30.340 1.00 93.81 194 TRP A C 1
ATOM 1478 O O . TRP A 1 194 ? 12.680 1.306 -29.296 1.00 93.81 194 TRP A O 1
ATOM 1488 N N . ARG A 1 195 ? 13.033 1.929 -31.426 1.00 93.25 195 ARG A N 1
ATOM 1489 C CA . ARG A 1 195 ? 11.930 2.907 -31.454 1.00 93.25 195 ARG A CA 1
ATOM 1490 C C . ARG A 1 195 ? 10.578 2.218 -31.554 1.00 93.25 195 ARG A C 1
ATOM 1492 O O . ARG A 1 195 ? 9.618 2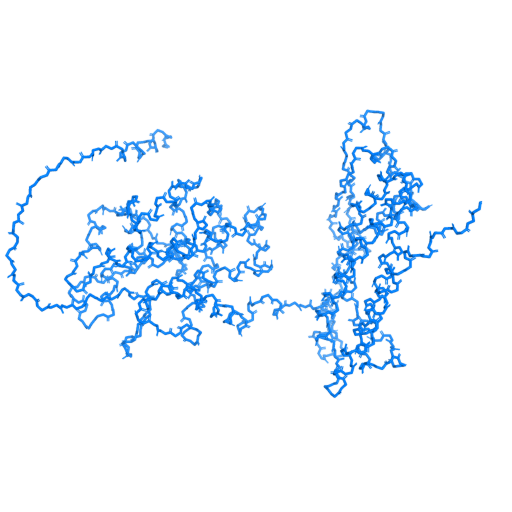.681 -30.942 1.00 93.25 195 ARG A O 1
ATOM 1499 N N . ALA A 1 196 ? 10.496 1.118 -32.301 1.00 94.62 196 ALA A N 1
ATOM 1500 C CA . ALA A 1 196 ? 9.283 0.309 -32.366 1.00 94.62 196 ALA A CA 1
ATOM 1501 C C . ALA A 1 196 ? 8.949 -0.281 -30.984 1.00 94.62 196 ALA A C 1
ATOM 1503 O O . ALA A 1 196 ? 7.803 -0.191 -30.534 1.00 94.62 196 ALA A O 1
ATOM 1504 N N . GLU A 1 197 ? 9.969 -0.779 -30.281 1.00 96.25 197 GLU A N 1
ATOM 1505 C CA . GLU A 1 197 ? 9.863 -1.308 -28.916 1.00 96.25 197 GLU A CA 1
ATOM 1506 C C . GLU A 1 197 ? 9.537 -0.207 -27.888 1.00 96.25 197 GLU A C 1
ATOM 1508 O O . GLU A 1 197 ? 8.669 -0.387 -27.032 1.00 96.25 197 GLU A O 1
ATOM 1513 N N . GLU A 1 198 ? 10.154 0.976 -27.999 1.00 96.94 198 GLU A N 1
ATOM 1514 C CA . GLU A 1 198 ? 9.821 2.151 -27.179 1.00 96.94 198 GLU A CA 1
ATOM 1515 C C . GLU A 1 198 ? 8.353 2.559 -27.372 1.00 96.94 198 GLU A C 1
ATOM 1517 O O . GLU A 1 198 ? 7.624 2.774 -26.401 1.00 96.94 198 GLU A O 1
ATOM 1522 N N . ALA A 1 199 ? 7.887 2.632 -28.621 1.00 97.19 199 ALA A N 1
ATOM 1523 C CA . ALA A 1 199 ? 6.502 2.970 -28.922 1.00 97.19 199 ALA A CA 1
ATOM 1524 C C . ALA A 1 199 ? 5.529 1.908 -28.381 1.00 97.19 199 ALA A C 1
ATOM 1526 O O . ALA A 1 199 ? 4.458 2.235 -27.868 1.00 97.19 199 ALA A O 1
ATOM 1527 N N . GLN A 1 200 ? 5.908 0.628 -28.426 1.00 97.88 200 GLN A N 1
ATOM 1528 C CA . GLN A 1 200 ? 5.133 -0.452 -27.821 1.00 97.88 200 GLN A CA 1
ATOM 1529 C C . GLN A 1 200 ? 5.047 -0.328 -26.296 1.00 97.88 200 GLN A C 1
ATOM 1531 O O . GLN A 1 200 ? 3.951 -0.462 -25.745 1.00 97.88 200 GLN A O 1
ATOM 1536 N N . MET A 1 201 ? 6.155 -0.009 -25.618 1.00 98.31 201 MET A N 1
ATOM 1537 C CA . MET A 1 201 ? 6.145 0.306 -24.185 1.00 98.31 201 MET A CA 1
ATOM 1538 C C . MET A 1 201 ? 5.270 1.523 -23.878 1.00 98.31 201 MET A C 1
ATOM 1540 O O . MET A 1 201 ? 4.563 1.517 -22.876 1.00 98.31 201 MET A O 1
ATOM 1544 N N . GLY A 1 202 ? 5.261 2.536 -24.744 1.00 98.19 202 GLY A N 1
ATOM 1545 C CA . GLY A 1 202 ? 4.411 3.716 -24.604 1.00 98.19 202 GLY A CA 1
ATOM 1546 C C . GLY A 1 202 ? 2.916 3.433 -24.690 1.00 98.19 202 GLY A C 1
ATOM 1547 O O . GLY A 1 202 ? 2.151 3.843 -23.814 1.00 98.19 202 GLY A O 1
ATOM 1548 N N . ARG A 1 203 ? 2.494 2.646 -25.686 1.00 98.44 203 ARG A N 1
ATOM 1549 C CA . ARG A 1 203 ? 1.101 2.177 -25.781 1.00 98.44 203 ARG A CA 1
ATOM 1550 C C . ARG A 1 203 ? 0.706 1.330 -24.575 1.00 98.44 203 ARG A C 1
ATOM 1552 O O . ARG A 1 203 ? -0.397 1.489 -24.058 1.00 98.44 203 ARG A O 1
ATOM 1559 N N . ALA A 1 204 ? 1.603 0.462 -24.107 1.00 98.62 204 ALA A N 1
ATOM 1560 C CA . ALA A 1 204 ? 1.378 -0.341 -22.910 1.00 98.62 204 ALA A CA 1
ATOM 1561 C C . ALA A 1 204 ? 1.260 0.530 -21.646 1.00 98.62 204 ALA A C 1
ATOM 1563 O O . ALA A 1 204 ? 0.349 0.318 -20.853 1.00 98.62 204 ALA A O 1
ATOM 1564 N N . LEU A 1 205 ? 2.112 1.549 -21.492 1.00 98.50 205 LEU A N 1
ATOM 1565 C CA . LEU A 1 205 ? 2.072 2.502 -20.381 1.00 98.50 205 LEU A CA 1
ATOM 1566 C C . LEU A 1 205 ? 0.705 3.197 -20.292 1.00 98.50 205 LEU A C 1
ATOM 1568 O O . LEU A 1 205 ? 0.094 3.198 -19.226 1.00 98.50 205 LEU A O 1
ATOM 1572 N N . LEU A 1 206 ? 0.191 3.717 -21.411 1.00 98.00 206 LEU A N 1
ATOM 1573 C CA . LEU A 1 206 ? -1.127 4.364 -21.452 1.00 98.00 206 LEU A CA 1
ATOM 1574 C C . LEU A 1 206 ? -2.280 3.380 -21.220 1.00 98.00 206 LEU A C 1
ATOM 1576 O O . LEU A 1 206 ? -3.243 3.713 -20.534 1.00 98.00 206 LEU A O 1
ATOM 1580 N N . ALA A 1 207 ? -2.190 2.167 -21.769 1.00 98.31 207 ALA A N 1
ATOM 1581 C CA . ALA A 1 207 ? -3.236 1.158 -21.619 1.00 98.31 207 ALA A CA 1
ATOM 1582 C C . ALA A 1 207 ? -3.311 0.579 -20.195 1.00 98.31 207 ALA A C 1
ATOM 1584 O O . ALA A 1 207 ? -4.395 0.253 -19.713 1.00 98.31 207 ALA A O 1
ATOM 1585 N N . TRP A 1 208 ? -2.168 0.406 -19.530 1.00 98.56 208 TRP A N 1
ATOM 1586 C CA . TRP A 1 208 ? -2.078 -0.257 -18.225 1.00 98.56 208 TRP A CA 1
ATOM 1587 C C . TRP A 1 208 ? -2.144 0.718 -17.045 1.00 98.56 208 TRP A C 1
ATOM 1589 O O . TRP A 1 208 ? -2.565 0.310 -15.958 1.00 98.56 208 TRP A O 1
ATOM 1599 N N . PHE A 1 209 ? -1.787 1.988 -17.271 1.00 98.38 209 PHE A N 1
ATOM 1600 C CA . PHE A 1 209 ? -1.791 3.066 -16.277 1.00 98.38 209 PHE A CA 1
ATOM 1601 C C . PHE A 1 209 ? -2.477 4.334 -16.820 1.00 98.38 209 PHE A C 1
ATOM 1603 O O . PHE A 1 209 ? -1.840 5.386 -16.914 1.00 98.38 209 PHE A O 1
ATOM 1610 N N . PRO A 1 210 ? -3.770 4.279 -17.188 1.00 98.00 210 PRO A N 1
ATOM 1611 C CA . PRO A 1 210 ? -4.483 5.442 -17.727 1.00 98.00 210 PRO A CA 1
ATOM 1612 C C . PRO A 1 210 ? -4.488 6.649 -16.771 1.00 98.00 210 PRO A C 1
ATOM 1614 O O . PRO A 1 210 ? -4.612 7.793 -17.215 1.00 98.00 210 PRO A O 1
ATOM 1617 N N . GLU A 1 211 ? -4.283 6.423 -15.469 1.00 98.00 211 GLU A N 1
ATOM 1618 C CA . GLU A 1 211 ? -4.228 7.453 -14.430 1.00 98.00 211 GLU A CA 1
ATOM 1619 C C . GLU A 1 211 ? -3.147 8.515 -14.670 1.00 98.00 211 GLU A C 1
ATOM 1621 O O . GLU A 1 211 ? -3.282 9.627 -14.162 1.00 98.00 211 GLU A O 1
ATOM 1626 N N . ILE A 1 212 ? -2.109 8.236 -15.469 1.00 97.56 212 ILE A N 1
ATOM 1627 C CA . ILE A 1 212 ? -1.079 9.240 -15.792 1.00 97.56 212 ILE A CA 1
ATOM 1628 C C . ILE A 1 212 ? -1.630 10.441 -16.569 1.00 97.56 212 ILE A C 1
ATOM 1630 O O . ILE A 1 212 ? -0.974 11.480 -16.623 1.00 97.56 212 ILE A O 1
ATOM 1634 N N . THR A 1 213 ? -2.805 10.299 -17.190 1.00 97.00 213 THR A N 1
ATOM 1635 C CA . THR A 1 213 ? -3.431 11.345 -18.012 1.00 97.00 213 THR A CA 1
ATOM 1636 C C . THR A 1 213 ? -4.212 12.374 -17.191 1.00 97.00 213 THR A C 1
ATOM 1638 O O . THR A 1 213 ? -4.379 13.508 -17.641 1.00 97.00 213 THR A O 1
ATOM 1641 N N . GLU A 1 214 ? -4.642 11.996 -15.985 1.00 94.88 214 GLU A N 1
ATOM 1642 C CA . GLU A 1 214 ? -5.509 12.794 -15.103 1.00 94.88 214 GLU A CA 1
ATOM 1643 C C . GLU A 1 214 ? -4.881 13.053 -13.723 1.00 94.88 214 GLU A C 1
ATOM 1645 O O . GLU A 1 214 ? -5.298 13.962 -13.005 1.00 94.88 214 GLU A O 1
ATOM 1650 N N . GLY A 1 215 ? -3.882 12.257 -13.338 1.00 95.88 215 GLY A N 1
ATOM 1651 C CA . GLY A 1 215 ? -3.181 12.332 -12.063 1.00 95.88 215 GLY A CA 1
ATOM 1652 C C . GLY A 1 215 ? -1.719 12.746 -12.196 1.00 95.88 215 GLY A C 1
ATOM 1653 O O . GLY A 1 215 ? -1.267 13.223 -13.230 1.00 95.88 215 GLY A O 1
ATOM 1654 N N . SER A 1 216 ? -0.976 12.568 -11.105 1.00 97.94 216 SER A N 1
ATOM 1655 C CA . SER A 1 216 ? 0.470 12.779 -11.031 1.00 97.94 216 SER A CA 1
ATOM 1656 C C . SER A 1 216 ? 1.053 11.912 -9.921 1.00 97.94 216 SER A C 1
ATOM 1658 O O . SER A 1 216 ? 0.377 11.623 -8.930 1.00 97.94 216 SER A O 1
ATOM 1660 N N . ALA A 1 217 ? 2.329 11.540 -10.041 1.00 97.75 217 ALA A N 1
ATOM 1661 C CA . ALA A 1 217 ? 3.081 11.069 -8.882 1.00 97.75 217 ALA A CA 1
ATOM 1662 C C . ALA A 1 217 ? 3.208 12.199 -7.834 1.00 97.75 217 ALA A C 1
ATOM 1664 O O . ALA A 1 217 ? 3.162 13.382 -8.204 1.00 97.75 217 ALA A O 1
ATOM 1665 N N . PRO A 1 218 ? 3.384 11.875 -6.540 1.00 97.56 218 PRO A N 1
ATOM 1666 C CA . PRO A 1 218 ? 3.663 12.881 -5.524 1.00 97.56 218 PRO A CA 1
ATOM 1667 C C . PRO A 1 218 ? 4.980 13.627 -5.804 1.00 97.56 218 PRO A C 1
ATOM 1669 O O . PRO A 1 218 ? 5.856 13.100 -6.502 1.00 97.56 218 PRO A O 1
ATOM 1672 N N . PRO A 1 219 ? 5.169 14.826 -5.223 1.00 96.38 219 PRO A N 1
ATOM 1673 C CA . PRO A 1 219 ? 6.466 15.493 -5.229 1.00 96.38 219 PRO A CA 1
ATOM 1674 C C . PRO A 1 219 ? 7.562 14.560 -4.682 1.00 96.38 219 PRO A C 1
ATOM 1676 O O . PRO A 1 219 ? 7.316 13.877 -3.681 1.00 96.38 219 PRO A O 1
ATOM 1679 N N . PRO A 1 220 ? 8.753 14.508 -5.308 1.00 96.25 220 PRO A N 1
ATOM 1680 C CA . PRO A 1 220 ? 9.835 13.618 -4.889 1.00 96.25 220 PRO A CA 1
ATOM 1681 C C . PRO A 1 220 ? 10.552 14.129 -3.627 1.00 96.25 220 PRO A C 1
ATOM 1683 O O . PRO A 1 220 ? 11.754 14.367 -3.618 1.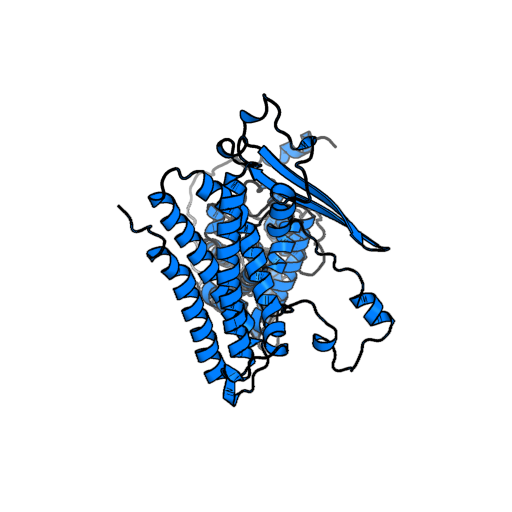00 96.25 220 PRO A O 1
ATOM 1686 N N . GLU A 1 221 ? 9.820 14.351 -2.534 1.00 94.88 221 GLU A N 1
ATOM 1687 C CA . GLU A 1 221 ? 10.418 14.764 -1.260 1.00 94.88 221 GLU A CA 1
ATOM 1688 C C . GLU A 1 221 ? 11.480 13.748 -0.813 1.00 94.88 221 GLU A C 1
ATOM 1690 O O . GLU A 1 221 ? 11.206 12.549 -0.885 1.00 94.88 221 GLU A O 1
ATOM 1695 N N . PRO A 1 222 ? 12.669 14.162 -0.331 1.00 93.56 222 PRO A N 1
ATOM 1696 C CA . PRO A 1 222 ? 13.812 13.257 -0.167 1.00 93.56 222 PRO A CA 1
ATOM 1697 C C . PRO A 1 222 ? 13.509 11.979 0.628 1.00 93.56 222 PRO A C 1
ATOM 1699 O O . PRO A 1 222 ? 13.889 10.882 0.219 1.00 93.56 222 PRO A O 1
ATOM 1702 N N . ALA A 1 223 ? 12.772 12.098 1.738 1.00 93.25 223 ALA A N 1
ATOM 1703 C CA . ALA A 1 223 ? 12.375 10.950 2.552 1.00 93.25 223 ALA A CA 1
ATOM 1704 C C . ALA A 1 223 ? 11.428 10.001 1.799 1.00 93.25 223 ALA A C 1
ATOM 1706 O O . ALA A 1 223 ? 11.572 8.779 1.883 1.00 93.25 223 ALA A O 1
ATOM 1707 N N . PHE A 1 224 ? 10.473 10.556 1.052 1.00 96.56 224 PHE A N 1
ATOM 1708 C CA . PHE A 1 224 ? 9.520 9.789 0.259 1.00 96.56 224 PHE A CA 1
ATOM 1709 C C . PHE A 1 224 ? 10.185 9.133 -0.952 1.00 96.56 224 PHE A C 1
ATOM 1711 O O . PHE A 1 224 ? 10.014 7.935 -1.162 1.00 96.56 224 PHE A O 1
ATOM 1718 N N . LEU A 1 225 ? 10.997 9.884 -1.697 1.00 95.75 225 LEU A N 1
ATOM 1719 C CA . LEU A 1 225 ? 11.754 9.401 -2.848 1.00 95.75 225 LEU A CA 1
ATOM 1720 C C . LEU A 1 225 ? 12.673 8.238 -2.454 1.00 95.75 225 LEU A C 1
ATOM 1722 O O . LEU A 1 225 ? 12.643 7.183 -3.085 1.00 95.75 225 LEU A O 1
ATOM 1726 N N . HIS A 1 226 ? 13.427 8.387 -1.360 1.00 93.88 226 HIS A N 1
ATOM 1727 C CA . HIS A 1 226 ? 14.290 7.326 -0.840 1.00 93.88 226 HIS A CA 1
ATOM 1728 C C . HIS A 1 226 ? 13.485 6.094 -0.395 1.00 93.88 226 HIS A C 1
ATOM 1730 O O . HIS A 1 226 ? 13.887 4.957 -0.646 1.00 93.88 226 HIS A O 1
ATOM 1736 N N . HIS A 1 227 ? 12.322 6.298 0.235 1.00 94.81 227 HIS A N 1
ATOM 1737 C CA . HIS A 1 227 ? 11.430 5.202 0.612 1.00 94.81 227 HIS A CA 1
ATOM 1738 C C . HIS A 1 227 ? 10.914 4.434 -0.613 1.00 94.81 227 HIS A C 1
ATOM 1740 O O . HIS A 1 227 ? 10.985 3.205 -0.639 1.00 94.81 227 HIS A O 1
ATOM 1746 N N . VAL A 1 228 ? 10.430 5.145 -1.637 1.00 97.00 228 VAL A N 1
ATOM 1747 C CA . VAL A 1 228 ? 9.934 4.536 -2.879 1.00 97.00 228 VAL A CA 1
ATOM 1748 C C . VAL A 1 228 ? 11.060 3.847 -3.647 1.00 97.00 228 VAL A C 1
ATOM 1750 O O . VAL A 1 228 ? 10.832 2.760 -4.163 1.00 97.00 228 VAL A O 1
ATOM 1753 N N . CYS A 1 229 ? 12.276 4.399 -3.661 1.00 95.56 229 CYS A N 1
ATOM 1754 C CA . CYS A 1 229 ? 13.442 3.755 -4.270 1.00 95.56 229 CYS A CA 1
ATOM 1755 C C . CYS A 1 229 ? 13.708 2.367 -3.659 1.00 95.56 229 CYS A C 1
ATOM 1757 O O . CYS A 1 229 ? 13.816 1.381 -4.384 1.00 95.56 229 CYS A O 1
ATOM 1759 N N . GLY A 1 230 ? 13.685 2.246 -2.326 1.00 95.81 230 GLY A N 1
ATOM 1760 C CA . GLY A 1 230 ? 13.819 0.944 -1.661 1.00 95.81 230 GLY A CA 1
ATOM 1761 C C . GLY A 1 230 ? 12.687 -0.038 -1.998 1.00 95.81 230 GLY A C 1
ATOM 1762 O O . GLY A 1 230 ? 12.931 -1.233 -2.172 1.00 95.81 230 GLY A O 1
ATOM 1763 N N . LEU A 1 231 ? 11.448 0.453 -2.129 1.00 97.38 231 LEU A N 1
ATOM 1764 C CA . LEU A 1 231 ? 10.316 -0.374 -2.560 1.00 97.38 231 LEU A CA 1
ATOM 1765 C C . LEU A 1 231 ? 10.437 -0.808 -4.024 1.00 97.38 231 LEU A C 1
ATOM 1767 O O . LEU A 1 231 ? 10.081 -1.939 -4.339 1.00 97.38 231 LEU A O 1
ATOM 1771 N N . LEU A 1 232 ? 10.952 0.056 -4.898 1.00 98.25 232 LEU A N 1
ATOM 1772 C CA . LEU A 1 232 ? 11.213 -0.256 -6.298 1.00 98.25 232 LEU A CA 1
ATOM 1773 C C . LEU A 1 232 ? 12.287 -1.339 -6.435 1.00 98.25 232 LEU A C 1
ATOM 1775 O O . LEU A 1 232 ? 12.071 -2.301 -7.164 1.00 98.25 232 LEU A O 1
ATOM 1779 N N . THR A 1 233 ? 13.400 -1.231 -5.699 1.00 96.19 233 THR A N 1
ATOM 1780 C CA . THR A 1 233 ? 14.433 -2.281 -5.657 1.00 96.19 233 THR A CA 1
ATOM 1781 C C . THR A 1 233 ? 13.837 -3.621 -5.229 1.00 96.19 233 THR A C 1
ATOM 1783 O O . THR A 1 233 ? 14.057 -4.639 -5.883 1.00 96.19 233 THR A O 1
ATOM 1786 N N . LEU A 1 234 ? 13.033 -3.628 -4.159 1.00 97.00 234 LEU A N 1
ATOM 1787 C CA . LEU A 1 234 ? 12.343 -4.839 -3.712 1.00 97.00 234 LEU A CA 1
ATOM 1788 C C . LEU A 1 234 ? 11.378 -5.373 -4.783 1.00 97.00 234 LEU A C 1
ATOM 1790 O O . LEU A 1 234 ? 11.297 -6.584 -4.985 1.00 97.00 234 LEU A O 1
ATOM 1794 N N . ALA A 1 235 ? 10.656 -4.486 -5.469 1.00 98.31 235 ALA A N 1
ATOM 1795 C CA . ALA A 1 235 ? 9.734 -4.862 -6.530 1.00 98.31 235 ALA A CA 1
ATOM 1796 C C . ALA A 1 235 ? 10.452 -5.489 -7.735 1.00 98.31 235 ALA A C 1
ATOM 1798 O O . ALA A 1 235 ? 9.965 -6.496 -8.245 1.00 98.31 235 ALA A O 1
ATOM 1799 N N . ASP A 1 236 ? 11.621 -4.978 -8.140 1.00 98.06 236 ASP A N 1
ATOM 1800 C CA . ASP A 1 236 ? 12.446 -5.602 -9.187 1.00 98.06 236 ASP A CA 1
ATOM 1801 C C . ASP A 1 236 ? 12.967 -6.979 -8.761 1.00 98.06 236 ASP A C 1
ATOM 1803 O O . ASP A 1 236 ? 12.897 -7.932 -9.540 1.00 98.06 236 ASP A O 1
ATOM 1807 N N . TRP A 1 237 ? 13.402 -7.144 -7.508 1.00 97.19 237 TRP A N 1
ATOM 1808 C CA . TRP A 1 237 ? 13.837 -8.454 -7.009 1.00 97.19 237 TRP A CA 1
ATOM 1809 C C . TRP A 1 237 ? 12.713 -9.488 -7.029 1.00 97.19 237 TRP A C 1
ATOM 1811 O O . TRP A 1 237 ? 12.926 -10.624 -7.452 1.00 97.19 237 TRP A O 1
ATOM 1821 N N . VAL A 1 238 ? 11.508 -9.102 -6.603 1.00 96.25 238 VAL A N 1
ATOM 1822 C CA . VAL A 1 238 ? 10.337 -9.988 -6.629 1.00 96.25 238 VAL A CA 1
ATOM 1823 C C . VAL A 1 238 ? 9.890 -10.265 -8.066 1.00 96.25 238 VAL A C 1
ATOM 1825 O O . VAL A 1 238 ? 9.650 -11.425 -8.395 1.00 96.25 238 VAL A O 1
ATOM 1828 N N . GLY A 1 239 ? 9.826 -9.241 -8.924 1.00 95.44 239 GLY A N 1
ATOM 1829 C CA . GLY A 1 239 ? 9.499 -9.367 -10.351 1.00 95.44 239 GLY A CA 1
ATOM 1830 C C . GLY A 1 239 ? 10.509 -10.210 -11.138 1.00 95.44 239 GLY A C 1
ATOM 1831 O O . GLY A 1 239 ? 10.174 -10.797 -12.158 1.00 95.44 239 GLY A O 1
ATOM 1832 N N . SER A 1 240 ? 11.734 -10.350 -10.625 1.00 92.94 240 SER A N 1
ATOM 1833 C CA . SER A 1 240 ? 12.779 -11.203 -11.203 1.00 92.94 240 SER A CA 1
ATOM 1834 C C . SER A 1 240 ? 12.668 -12.685 -10.817 1.00 92.94 240 SER A C 1
ATOM 1836 O O . SER A 1 240 ? 13.441 -13.506 -11.320 1.00 92.94 240 SER A O 1
ATOM 1838 N N . ASP A 1 241 ? 11.758 -13.060 -9.913 1.00 94.06 241 ASP A N 1
ATOM 1839 C CA . ASP A 1 241 ? 11.619 -14.447 -9.470 1.00 94.06 241 ASP A CA 1
ATOM 1840 C C . ASP A 1 241 ? 10.937 -15.310 -10.538 1.00 94.06 241 ASP A C 1
ATOM 1842 O O . ASP A 1 241 ? 9.710 -15.360 -10.636 1.00 94.06 241 ASP A O 1
ATOM 1846 N N . ARG A 1 242 ? 11.743 -16.061 -11.296 1.00 92.75 242 ARG A N 1
ATOM 1847 C CA . ARG A 1 242 ? 11.292 -16.946 -12.387 1.00 92.75 242 ARG A CA 1
ATOM 1848 C C . ARG A 1 242 ? 10.229 -17.968 -11.979 1.00 92.75 242 ARG A C 1
ATOM 1850 O O . ARG A 1 242 ? 9.495 -18.442 -12.840 1.00 92.75 242 ARG A O 1
ATOM 1857 N N . ARG A 1 243 ? 10.141 -18.332 -10.693 1.00 92.25 243 ARG A N 1
ATOM 1858 C CA . ARG A 1 243 ? 9.109 -19.264 -10.201 1.00 92.25 243 ARG A CA 1
ATOM 1859 C C . ARG A 1 243 ? 7.721 -18.632 -10.239 1.00 92.25 243 ARG A C 1
ATOM 1861 O O . ARG A 1 243 ? 6.739 -19.338 -10.428 1.00 92.25 243 ARG A O 1
ATOM 1868 N N . ALA A 1 244 ? 7.656 -17.317 -10.048 1.00 93.19 244 ALA A N 1
ATOM 1869 C CA . ALA A 1 244 ? 6.422 -16.543 -10.061 1.00 93.19 244 ALA A CA 1
ATOM 1870 C C . ALA A 1 244 ? 6.167 -15.870 -11.413 1.00 93.19 244 ALA A C 1
ATOM 1872 O O . ALA A 1 244 ? 5.019 -15.786 -11.844 1.00 93.19 244 ALA A O 1
ATOM 1873 N N . PHE A 1 245 ? 7.238 -15.432 -12.076 1.00 96.62 245 PHE A N 1
ATOM 1874 C CA . PHE A 1 245 ? 7.230 -14.703 -13.341 1.00 96.62 245 PHE A CA 1
ATOM 1875 C C . PHE A 1 245 ? 8.008 -15.502 -14.401 1.00 96.62 245 PHE A C 1
ATOM 1877 O O . PHE A 1 245 ? 9.176 -15.214 -14.679 1.00 96.62 245 PHE A O 1
ATOM 1884 N N . PRO A 1 246 ? 7.410 -16.580 -14.946 1.00 95.88 246 PRO A N 1
ATOM 1885 C CA . PRO A 1 246 ? 8.036 -17.359 -16.003 1.00 95.88 246 PRO A CA 1
ATOM 1886 C C . PRO A 1 246 ? 8.220 -16.510 -17.261 1.00 95.88 246 PRO A C 1
ATOM 1888 O O . PRO A 1 246 ? 7.411 -15.639 -17.576 1.00 95.88 246 PRO A O 1
ATOM 1891 N N . PHE A 1 247 ? 9.295 -16.793 -17.990 1.00 97.00 247 PHE A N 1
ATOM 1892 C CA . PHE A 1 247 ? 9.683 -16.017 -19.159 1.00 97.00 247 PHE A CA 1
ATOM 1893 C C . PHE A 1 247 ? 8.684 -16.174 -20.308 1.00 97.00 247 PHE A C 1
ATOM 1895 O O . PHE A 1 247 ? 8.396 -17.278 -20.765 1.00 97.00 247 PHE A O 1
ATOM 1902 N N . GLU A 1 248 ? 8.206 -15.033 -20.790 1.00 95.75 248 GLU A N 1
ATOM 1903 C CA . GLU A 1 248 ? 7.385 -14.887 -21.992 1.00 95.75 248 GLU A CA 1
ATOM 1904 C C . GLU A 1 248 ? 8.123 -13.958 -22.964 1.00 95.75 248 GLU A C 1
ATOM 1906 O O . GLU A 1 248 ? 8.377 -12.801 -22.625 1.00 95.75 248 GLU A O 1
ATOM 1911 N N . HIS A 1 249 ? 8.528 -14.490 -24.123 1.00 94.06 249 HIS A N 1
ATOM 1912 C CA . HIS A 1 249 ? 9.345 -13.772 -25.112 1.00 94.06 249 HIS A CA 1
ATOM 1913 C C . HIS A 1 249 ? 8.522 -12.788 -25.945 1.00 94.06 249 HIS A C 1
ATOM 1915 O O . HIS A 1 249 ? 8.941 -11.654 -26.149 1.00 94.06 249 HIS A O 1
ATOM 1921 N N . GLU A 1 250 ? 7.354 -13.227 -26.414 1.00 95.12 250 GLU A N 1
ATOM 1922 C CA . GLU A 1 250 ? 6.485 -12.434 -27.280 1.00 95.12 250 GLU A CA 1
ATOM 1923 C C . GLU A 1 250 ? 5.652 -11.448 -26.469 1.00 95.12 250 GLU A C 1
ATOM 1925 O O . GLU A 1 250 ? 5.073 -11.804 -25.438 1.00 95.12 250 GLU A O 1
ATOM 1930 N N . PHE A 1 251 ? 5.528 -10.218 -26.966 1.00 96.56 251 PHE A N 1
ATOM 1931 C CA . PHE A 1 251 ? 4.653 -9.240 -26.340 1.00 96.56 251 PHE A CA 1
ATOM 1932 C C . PHE A 1 251 ? 3.192 -9.696 -26.344 1.00 96.56 251 PHE A C 1
ATOM 1934 O O . PHE A 1 251 ? 2.666 -10.259 -27.303 1.00 96.56 251 PHE A O 1
ATOM 1941 N N . ARG A 1 252 ? 2.496 -9.323 -25.275 1.00 97.06 252 ARG A N 1
ATOM 1942 C CA . ARG A 1 252 ? 1.070 -9.552 -25.066 1.00 97.06 252 ARG A CA 1
ATOM 1943 C C . ARG A 1 252 ? 0.422 -8.299 -24.504 1.00 97.06 252 ARG A C 1
ATOM 1945 O O . ARG A 1 252 ? 0.808 -7.842 -23.429 1.00 97.06 252 ARG A O 1
ATOM 1952 N N . ALA A 1 253 ? -0.591 -7.783 -25.195 1.00 96.75 253 ALA A N 1
ATOM 1953 C CA . ALA A 1 253 ? -1.316 -6.585 -24.769 1.00 96.75 253 ALA A CA 1
ATOM 1954 C C . ALA A 1 253 ? -2.105 -6.793 -23.458 1.00 96.75 253 ALA A C 1
ATOM 1956 O O . ALA A 1 253 ? -2.300 -5.848 -22.694 1.00 96.75 253 ALA A O 1
ATOM 1957 N N . ASP A 1 254 ? -2.524 -8.030 -23.172 1.00 97.31 254 ASP A N 1
ATOM 1958 C CA . ASP A 1 254 ? -3.290 -8.414 -21.980 1.00 97.31 254 ASP A CA 1
ATOM 1959 C C . ASP A 1 254 ? -2.413 -8.771 -20.762 1.00 97.31 254 ASP A C 1
ATOM 1961 O O . ASP A 1 254 ? -2.943 -9.065 -19.686 1.00 97.31 254 ASP A O 1
ATOM 1965 N N . TYR A 1 255 ? -1.079 -8.729 -20.898 1.00 98.56 255 TYR A N 1
ATOM 1966 C CA . TYR A 1 255 ? -0.142 -9.220 -19.880 1.00 98.56 255 TYR A CA 1
ATOM 1967 C C . TYR A 1 255 ? -0.277 -8.522 -18.524 1.00 98.56 255 TYR A C 1
ATOM 1969 O O . TYR A 1 255 ? -0.033 -9.138 -17.491 1.00 98.56 255 TYR A O 1
ATOM 1977 N N . TRP A 1 256 ? -0.746 -7.272 -18.490 1.00 98.50 256 TRP A N 1
ATOM 1978 C CA . TRP A 1 256 ? -0.977 -6.550 -17.237 1.00 98.50 256 TRP A CA 1
ATOM 1979 C C . TRP A 1 256 ? -1.858 -7.310 -16.239 1.00 98.50 256 TRP A C 1
ATOM 1981 O O . TRP A 1 256 ? -1.607 -7.281 -15.033 1.00 98.50 256 TRP A O 1
ATOM 1991 N N . LYS A 1 257 ? -2.867 -8.045 -16.723 1.00 98.25 257 LYS A N 1
ATOM 1992 C CA . LYS A 1 257 ? -3.701 -8.892 -15.861 1.00 98.25 257 LYS A CA 1
ATOM 1993 C C . LYS A 1 257 ? -2.869 -10.008 -15.221 1.00 98.25 257 LYS A C 1
ATOM 1995 O O . LYS A 1 257 ? -2.951 -10.220 -14.013 1.00 98.25 257 LYS A O 1
ATOM 2000 N N . THR A 1 258 ? -2.036 -10.662 -16.025 1.00 98.50 258 THR A N 1
ATOM 2001 C CA . THR A 1 258 ? -1.110 -11.715 -15.597 1.00 98.50 258 THR A CA 1
ATOM 2002 C C . THR A 1 258 ? -0.121 -11.199 -14.549 1.00 98.50 258 THR A C 1
ATOM 2004 O O . THR A 1 258 ? -0.001 -11.807 -13.485 1.00 98.50 258 THR A O 1
ATOM 2007 N N . ALA A 1 259 ? 0.515 -10.050 -14.801 1.00 98.56 259 ALA A N 1
ATOM 2008 C CA . ALA A 1 259 ? 1.467 -9.414 -13.888 1.00 98.56 259 ALA A CA 1
ATOM 2009 C C . ALA A 1 259 ? 0.852 -9.148 -12.505 1.00 98.56 259 ALA A C 1
ATOM 2011 O O . ALA A 1 259 ? 1.419 -9.504 -11.470 1.00 98.56 259 ALA A O 1
ATOM 2012 N N . ARG A 1 260 ? -0.367 -8.591 -12.473 1.00 98.50 260 ARG A N 1
ATOM 2013 C CA . ARG A 1 260 ? -1.099 -8.311 -11.227 1.00 98.50 260 ARG A CA 1
ATOM 2014 C C . ARG A 1 260 ? -1.428 -9.567 -10.430 1.00 98.50 260 ARG A C 1
ATOM 2016 O O . ARG A 1 260 ? -1.275 -9.575 -9.208 1.00 98.50 260 ARG A O 1
ATOM 2023 N N . ASP A 1 261 ? -1.898 -10.615 -11.097 1.00 98.12 261 ASP A N 1
ATOM 2024 C CA . ASP A 1 261 ? -2.255 -11.857 -10.415 1.00 98.12 261 ASP A CA 1
ATOM 2025 C C . ASP A 1 261 ? -1.008 -12.575 -9.877 1.00 98.12 261 ASP A C 1
ATOM 2027 O O . ASP A 1 261 ? -1.007 -13.004 -8.718 1.00 98.12 261 ASP A O 1
ATOM 2031 N N . ARG A 1 262 ? 0.082 -12.608 -10.656 1.00 98.31 262 ARG A N 1
ATOM 2032 C CA . ARG A 1 262 ? 1.382 -13.155 -10.231 1.00 98.31 262 ARG A CA 1
ATOM 2033 C C . ARG A 1 262 ? 1.969 -12.382 -9.052 1.00 98.31 262 ARG A C 1
ATOM 2035 O O . ARG A 1 262 ? 2.328 -13.005 -8.056 1.00 98.31 262 ARG A O 1
ATOM 2042 N N . ALA A 1 263 ? 1.975 -11.048 -9.093 1.00 98.12 263 ALA A N 1
ATOM 2043 C CA . ALA A 1 263 ? 2.449 -10.2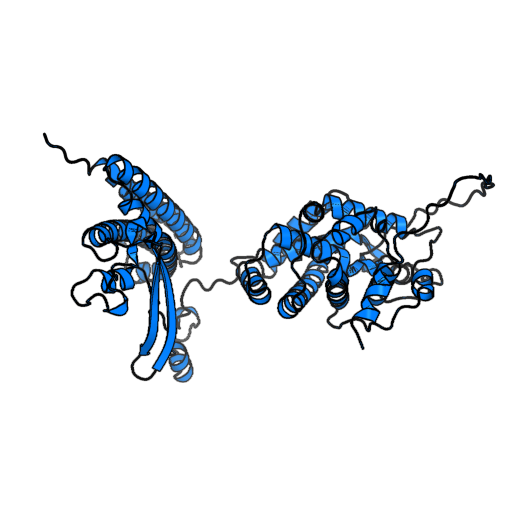10 -7.989 1.00 98.12 263 ALA A CA 1
ATOM 2044 C C . ALA A 1 263 ? 1.700 -10.493 -6.676 1.00 98.12 263 ALA A C 1
ATOM 2046 O O . ALA A 1 263 ? 2.322 -10.725 -5.635 1.00 98.12 263 ALA A O 1
ATOM 2047 N N . ARG A 1 264 ? 0.361 -10.562 -6.720 1.00 95.81 264 ARG A N 1
ATOM 2048 C CA . ARG A 1 264 ? -0.471 -10.861 -5.541 1.00 95.81 264 ARG A CA 1
ATOM 2049 C C . ARG A 1 264 ? -0.219 -12.257 -4.978 1.00 95.81 264 ARG A C 1
ATOM 2051 O O . ARG A 1 264 ? -0.259 -12.460 -3.761 1.00 95.81 264 ARG A O 1
ATOM 2058 N N . ILE A 1 265 ? -0.044 -13.254 -5.843 1.00 95.56 265 ILE A N 1
ATOM 2059 C CA . ILE A 1 265 ? 0.291 -14.619 -5.418 1.00 95.56 265 ILE A CA 1
ATOM 2060 C C . ILE A 1 265 ? 1.681 -14.619 -4.785 1.00 95.56 265 ILE A C 1
ATOM 2062 O O . ILE A 1 265 ? 1.827 -15.057 -3.644 1.00 95.56 265 ILE A O 1
ATOM 2066 N N . ARG A 1 266 ? 2.671 -14.031 -5.458 1.00 95.62 266 ARG A N 1
ATOM 2067 C CA . ARG A 1 266 ? 4.058 -14.084 -5.013 1.00 95.62 266 ARG A CA 1
ATOM 2068 C C . ARG A 1 266 ? 4.286 -13.377 -3.684 1.00 95.62 266 ARG A C 1
ATOM 2070 O O . ARG A 1 266 ? 4.912 -13.945 -2.795 1.00 95.62 266 ARG A O 1
ATOM 2077 N N . LEU A 1 267 ? 3.730 -12.180 -3.502 1.00 94.75 267 LEU A N 1
ATOM 2078 C CA . LEU A 1 267 ? 3.837 -11.462 -2.229 1.00 94.75 267 LEU A CA 1
ATOM 2079 C C . LEU A 1 267 ? 3.186 -12.230 -1.069 1.00 94.75 267 LEU A C 1
ATOM 2081 O O . LEU A 1 267 ? 3.680 -12.159 0.056 1.00 94.75 267 LEU A O 1
ATOM 2085 N N . ARG A 1 268 ? 2.118 -13.002 -1.324 1.00 91.06 268 ARG A N 1
ATOM 2086 C CA . ARG A 1 268 ? 1.530 -13.902 -0.315 1.00 91.06 268 ARG A CA 1
ATOM 2087 C C . ARG A 1 268 ? 2.474 -15.038 0.050 1.00 91.06 268 ARG A C 1
ATOM 2089 O O . ARG A 1 268 ? 2.669 -15.283 1.235 1.00 91.06 268 ARG A O 1
ATOM 2096 N N . GLU A 1 269 ? 3.074 -15.692 -0.939 1.00 90.62 269 GLU A N 1
ATOM 2097 C CA . GLU A 1 269 ? 4.006 -16.805 -0.716 1.00 90.62 269 GLU A CA 1
ATOM 2098 C C . GLU A 1 269 ? 5.235 -16.402 0.103 1.00 90.62 269 GLU A C 1
ATOM 2100 O O . GLU A 1 269 ? 5.698 -17.184 0.929 1.00 90.62 269 GLU A O 1
ATOM 2105 N N . ILE A 1 270 ? 5.752 -15.185 -0.097 1.00 89.00 270 ILE A N 1
ATOM 2106 C CA . ILE A 1 270 ? 6.934 -14.685 0.625 1.00 89.00 270 ILE A CA 1
ATOM 2107 C C . ILE A 1 270 ? 6.592 -13.920 1.913 1.00 89.00 270 ILE A C 1
ATOM 2109 O O . ILE A 1 270 ? 7.469 -13.303 2.511 1.00 89.00 270 ILE A O 1
ATOM 2113 N N . GLY A 1 271 ? 5.327 -13.938 2.350 1.00 86.38 271 GLY A N 1
ATOM 2114 C CA . GLY A 1 271 ? 4.900 -13.345 3.623 1.00 86.38 271 GLY A CA 1
ATOM 2115 C C . GLY A 1 271 ? 4.832 -11.812 3.648 1.00 86.38 271 GLY A C 1
ATOM 2116 O O . GLY A 1 271 ? 4.769 -11.227 4.727 1.00 86.38 271 GLY A O 1
ATOM 2117 N N . LEU A 1 272 ? 4.823 -11.155 2.485 1.00 88.75 272 LEU A N 1
ATOM 2118 C CA . LEU A 1 272 ? 4.711 -9.694 2.348 1.00 88.75 272 LEU A CA 1
ATOM 2119 C C . LEU A 1 272 ? 3.297 -9.214 1.998 1.00 88.75 272 LEU A C 1
ATOM 2121 O O . LEU A 1 272 ? 3.062 -8.015 1.852 1.00 88.75 272 LEU A O 1
ATOM 2125 N N . ALA A 1 273 ? 2.337 -10.126 1.871 1.00 83.94 273 ALA A N 1
ATOM 2126 C CA . ALA A 1 273 ? 0.946 -9.760 1.665 1.00 83.94 273 ALA A CA 1
ATOM 2127 C C . ALA A 1 273 ? 0.274 -9.243 2.950 1.00 83.94 273 ALA A C 1
ATOM 2129 O O . ALA A 1 273 ? 0.626 -9.664 4.059 1.00 83.94 273 ALA A O 1
ATOM 2130 N N . PRO A 1 274 ? -0.748 -8.375 2.817 1.00 72.19 274 PRO A N 1
ATOM 2131 C CA . PRO A 1 274 ? -1.538 -7.912 3.950 1.00 72.19 274 PRO A CA 1
ATOM 2132 C C . PRO A 1 274 ? -2.065 -9.088 4.785 1.00 72.19 274 PRO A C 1
ATOM 2134 O O . PRO A 1 274 ? -2.628 -10.040 4.248 1.00 72.19 274 PRO A O 1
ATOM 2137 N N . GLY A 1 275 ? -1.891 -9.014 6.106 1.00 67.69 275 GLY A N 1
ATOM 2138 C CA . GLY A 1 275 ? -2.385 -10.032 7.042 1.00 67.69 275 GLY A CA 1
ATOM 2139 C C . GLY A 1 275 ? -1.454 -11.229 7.277 1.00 67.69 275 GLY A C 1
ATOM 2140 O O . GLY A 1 275 ? -1.812 -12.099 8.068 1.00 67.69 275 GLY A O 1
ATOM 2141 N N . ALA A 1 276 ? -0.265 -11.270 6.660 1.00 58.31 276 ALA A N 1
ATOM 2142 C CA . ALA A 1 276 ? 0.71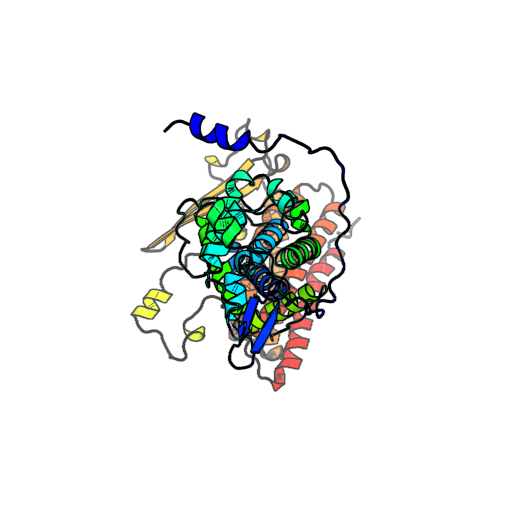9 -12.333 6.897 1.00 58.31 276 ALA A CA 1
ATOM 2143 C C . ALA A 1 276 ? 1.454 -12.210 8.250 1.00 58.31 276 ALA A C 1
ATOM 2145 O O . ALA A 1 276 ? 1.892 -13.216 8.802 1.00 58.31 276 ALA A O 1
ATOM 2146 N N . LEU A 1 277 ? 1.570 -10.997 8.809 1.00 53.72 277 LEU A N 1
ATOM 2147 C CA . LEU A 1 277 ? 2.376 -10.712 10.007 1.00 53.72 277 LEU A CA 1
ATOM 2148 C C . LEU A 1 277 ? 1.671 -9.765 10.992 1.00 53.72 277 LEU A C 1
ATOM 2150 O O . LEU A 1 277 ? 2.226 -8.753 11.419 1.00 53.72 277 LEU A O 1
ATOM 2154 N N . THR A 1 278 ? 0.429 -10.063 11.363 1.00 54.06 278 THR A N 1
ATOM 2155 C CA . THR A 1 278 ? -0.228 -9.385 12.488 1.00 54.06 278 THR A CA 1
ATOM 2156 C C . THR A 1 278 ? -0.161 -10.258 13.733 1.00 54.06 278 THR A C 1
ATOM 2158 O O . THR A 1 278 ? -0.859 -11.267 13.849 1.00 54.06 278 THR A O 1
ATOM 2161 N N . LEU A 1 279 ? 0.664 -9.848 14.703 1.00 48.38 279 LEU A N 1
ATOM 2162 C CA . LEU A 1 279 ? 0.497 -10.307 16.079 1.00 48.38 279 LEU A CA 1
ATOM 2163 C C . LEU A 1 279 ? -0.901 -9.884 16.526 1.00 48.38 279 LEU A C 1
ATOM 2165 O O . LEU A 1 279 ? -1.249 -8.704 16.532 1.00 48.38 279 LEU A O 1
ATOM 2169 N N . ARG A 1 280 ? -1.728 -10.881 16.827 1.00 47.28 280 ARG A N 1
ATOM 2170 C CA . ARG A 1 280 ? -3.173 -10.738 17.029 1.00 47.28 280 ARG A CA 1
ATOM 2171 C C . ARG A 1 280 ? -3.530 -10.195 18.414 1.00 47.28 280 ARG A C 1
ATOM 2173 O O . ARG A 1 280 ? -4.617 -10.474 18.887 1.00 47.28 280 ARG A O 1
ATOM 2180 N N . GLY A 1 281 ? -2.620 -9.492 19.083 1.00 51.78 281 GLY A N 1
ATOM 2181 C CA . GLY A 1 281 ? -2.740 -9.017 20.460 1.00 51.78 281 GLY A CA 1
ATOM 2182 C C . GLY A 1 281 ? -1.379 -8.587 21.006 1.00 51.78 281 GLY A C 1
ATOM 2183 O O . GLY A 1 281 ? -0.368 -8.695 20.305 1.00 51.78 281 GLY A O 1
ATOM 2184 N N . ARG A 1 282 ? -1.334 -8.114 22.260 1.00 53.25 282 ARG A N 1
ATOM 2185 C CA . ARG A 1 282 ? -0.046 -7.927 22.940 1.00 53.25 282 ARG A CA 1
ATOM 2186 C C . ARG A 1 282 ? 0.687 -9.273 22.978 1.00 53.25 282 ARG A C 1
ATOM 2188 O O . ARG A 1 282 ? 0.075 -10.257 23.390 1.00 53.25 282 ARG A O 1
ATOM 2195 N N . PRO A 1 283 ? 1.961 -9.332 22.564 1.00 61.03 283 PRO A N 1
ATOM 2196 C CA . PRO A 1 283 ? 2.776 -10.525 22.724 1.00 61.03 283 PRO A CA 1
ATOM 2197 C C . PRO A 1 283 ? 3.056 -10.740 24.215 1.00 61.03 283 PRO A C 1
ATOM 2199 O O . PRO A 1 283 ? 4.054 -10.254 24.743 1.00 61.03 283 PRO A O 1
ATOM 2202 N N . ASP A 1 284 ? 2.138 -11.407 24.918 1.00 66.56 284 ASP A N 1
ATOM 2203 C CA . ASP A 1 284 ? 2.410 -11.898 26.264 1.00 66.56 284 ASP A CA 1
ATOM 2204 C C . ASP A 1 284 ? 3.397 -13.075 26.207 1.00 66.56 284 ASP A C 1
ATOM 2206 O O . ASP A 1 284 ? 3.611 -13.684 25.156 1.00 66.56 284 ASP A O 1
ATOM 2210 N N . TRP A 1 285 ? 4.051 -13.370 27.332 1.00 73.12 285 TRP A N 1
ATOM 2211 C CA . TRP A 1 285 ? 5.111 -14.379 27.365 1.00 73.12 285 TRP A CA 1
ATOM 2212 C C . TRP A 1 285 ? 4.627 -15.764 26.919 1.00 73.12 285 TRP A C 1
ATOM 2214 O O . TRP A 1 285 ? 5.328 -16.448 26.178 1.00 73.12 285 TRP A O 1
ATOM 2224 N N . ALA A 1 286 ? 3.415 -16.144 27.325 1.00 69.88 286 ALA A N 1
ATOM 2225 C CA . ALA A 1 286 ? 2.827 -17.433 26.983 1.00 69.88 286 ALA A CA 1
ATOM 2226 C C . ALA A 1 286 ? 2.496 -17.548 25.485 1.00 69.88 286 ALA A C 1
ATOM 2228 O O . ALA A 1 286 ? 2.434 -18.655 24.956 1.00 69.88 286 ALA A O 1
ATOM 2229 N N . LEU A 1 287 ? 2.291 -16.422 24.796 1.00 67.12 287 LEU A N 1
ATOM 2230 C CA . LEU A 1 287 ? 2.063 -16.378 23.356 1.00 67.12 287 LEU A CA 1
ATOM 2231 C C . LEU A 1 287 ? 3.358 -16.520 22.542 1.00 67.12 287 LEU A C 1
ATOM 2233 O O . LEU A 1 287 ? 3.311 -17.040 21.430 1.00 67.12 287 LEU A O 1
ATOM 2237 N N . ILE A 1 288 ? 4.493 -16.038 23.061 1.00 72.56 288 ILE A N 1
ATOM 2238 C CA . ILE A 1 288 ? 5.760 -15.957 22.308 1.00 72.56 288 ILE A CA 1
ATOM 2239 C C . ILE A 1 288 ? 6.823 -16.976 22.736 1.00 72.56 288 ILE A C 1
ATOM 2241 O O . ILE A 1 288 ? 7.874 -17.047 22.099 1.00 72.56 288 ILE A O 1
ATOM 2245 N N . SER A 1 289 ? 6.597 -17.735 23.813 1.00 71.69 289 SER A N 1
ATOM 2246 C CA . SER A 1 289 ? 7.574 -18.693 24.335 1.00 71.69 289 SER A CA 1
ATOM 2247 C C . SER A 1 289 ? 6.925 -19.927 24.964 1.00 71.69 289 SER A C 1
ATOM 2249 O O . SER A 1 289 ? 5.959 -19.821 25.712 1.00 71.69 289 SER A O 1
ATOM 2251 N N . GLU A 1 290 ? 7.518 -21.100 24.719 1.00 71.88 290 GLU A N 1
ATOM 2252 C CA . GLU A 1 290 ? 7.157 -22.367 25.377 1.00 71.88 290 GLU A CA 1
ATOM 2253 C C . GLU A 1 290 ? 7.785 -22.514 26.775 1.00 71.88 290 GLU A C 1
ATOM 2255 O O . GLU A 1 290 ? 7.486 -23.456 27.510 1.00 71.88 290 GLU A O 1
ATOM 2260 N N . HIS A 1 291 ? 8.669 -21.591 27.172 1.00 73.88 291 HIS A N 1
ATOM 2261 C CA . HIS A 1 291 ? 9.271 -21.626 28.498 1.00 73.88 291 HIS A CA 1
ATOM 2262 C C . HIS A 1 291 ? 8.258 -21.225 29.581 1.00 73.88 291 HIS A C 1
ATOM 2264 O O . HIS A 1 291 ? 7.543 -20.235 29.403 1.00 73.88 291 HIS A O 1
ATOM 2270 N N . PRO A 1 292 ? 8.260 -21.892 30.753 1.00 79.88 292 PRO A N 1
ATOM 2271 C CA . PRO A 1 292 ? 7.261 -21.654 31.797 1.00 79.88 292 PRO A CA 1
ATOM 2272 C C . PRO A 1 292 ? 7.208 -20.207 32.309 1.00 79.88 292 PRO A C 1
ATOM 2274 O O . PRO A 1 292 ? 6.156 -19.754 32.754 1.00 79.88 292 PRO A O 1
ATOM 2277 N N . ALA A 1 293 ? 8.334 -19.484 32.266 1.00 81.38 293 ALA A N 1
ATOM 2278 C CA . ALA A 1 293 ? 8.435 -18.103 32.726 1.00 81.38 293 ALA A CA 1
ATOM 2279 C C . ALA A 1 293 ? 9.554 -17.326 32.000 1.00 81.38 293 ALA A C 1
ATOM 2281 O O . ALA A 1 293 ? 10.561 -17.929 31.610 1.00 81.38 293 ALA A O 1
ATOM 2282 N N . PRO A 1 294 ? 9.417 -15.992 31.851 1.00 81.69 294 PRO A N 1
ATOM 2283 C CA . PRO A 1 294 ? 10.480 -15.134 31.337 1.00 81.69 294 PRO A CA 1
ATOM 2284 C C . PRO A 1 294 ? 11.647 -15.043 32.321 1.00 81.69 294 PRO A C 1
ATOM 2286 O O . PRO A 1 294 ? 11.457 -15.000 33.537 1.00 81.69 294 PRO A O 1
ATOM 2289 N N . ARG A 1 295 ? 12.872 -14.918 31.802 1.00 79.44 295 ARG A N 1
ATOM 2290 C CA . ARG A 1 295 ? 14.037 -14.525 32.613 1.00 79.44 295 ARG A CA 1
ATOM 2291 C C . ARG A 1 295 ? 13.855 -13.097 33.150 1.00 79.44 295 ARG A C 1
ATOM 2293 O O . ARG A 1 295 ? 13.150 -12.309 32.517 1.00 79.44 295 ARG A O 1
ATOM 2300 N N . PRO A 1 296 ? 14.559 -12.693 34.225 1.00 80.12 296 PRO A N 1
ATOM 2301 C CA . PRO A 1 296 ? 14.422 -11.354 34.809 1.00 80.12 296 PRO A CA 1
ATOM 2302 C C . PRO A 1 296 ? 14.545 -10.196 33.804 1.00 80.12 296 PRO A C 1
ATOM 2304 O O . PRO A 1 296 ? 13.740 -9.272 33.836 1.00 80.12 296 PRO A O 1
ATOM 2307 N N . ALA A 1 297 ? 15.479 -10.272 32.849 1.00 67.94 297 ALA A N 1
ATOM 2308 C CA . ALA A 1 297 ? 15.617 -9.260 31.797 1.00 67.94 297 ALA A CA 1
ATOM 2309 C C . ALA A 1 297 ? 14.414 -9.226 30.828 1.00 67.94 297 ALA A C 1
ATOM 2311 O O . ALA A 1 297 ? 13.964 -8.155 30.438 1.00 67.94 297 ALA A O 1
ATOM 2312 N N . GLN A 1 298 ? 13.850 -10.384 30.472 1.00 76.25 298 GLN A N 1
ATOM 2313 C CA . GLN A 1 298 ? 12.669 -10.484 29.601 1.00 76.25 298 GLN A CA 1
ATOM 2314 C C . GLN A 1 298 ? 11.403 -10.009 30.324 1.00 76.25 298 GLN A C 1
ATOM 2316 O O . GLN A 1 298 ? 10.580 -9.318 29.730 1.00 76.25 298 GLN A O 1
ATOM 2321 N N . ALA A 1 299 ? 11.280 -10.312 31.619 1.00 76.25 299 ALA A N 1
ATOM 2322 C CA . ALA A 1 299 ? 10.217 -9.795 32.474 1.00 76.25 299 ALA A CA 1
ATOM 2323 C C . ALA A 1 299 ? 10.316 -8.269 32.627 1.00 76.25 299 ALA A C 1
ATOM 2325 O O . ALA A 1 299 ? 9.300 -7.582 32.576 1.00 76.25 299 ALA A O 1
ATOM 2326 N N . ALA A 1 300 ? 11.534 -7.727 32.743 1.00 69.44 300 ALA A N 1
ATOM 2327 C CA . ALA A 1 300 ? 11.766 -6.287 32.770 1.00 69.44 300 ALA A CA 1
ATOM 2328 C C . ALA A 1 300 ? 11.352 -5.611 31.452 1.00 69.44 300 ALA A C 1
ATOM 2330 O O . ALA A 1 300 ? 10.718 -4.560 31.502 1.00 69.44 300 ALA A O 1
ATOM 2331 N N . VAL A 1 301 ? 11.642 -6.230 30.296 1.00 64.00 301 VAL A N 1
ATOM 2332 C CA . VAL A 1 301 ? 11.193 -5.759 28.970 1.00 64.00 301 VAL A CA 1
ATOM 2333 C C . VAL A 1 301 ? 9.669 -5.837 28.831 1.00 64.00 301 VAL A C 1
ATOM 2335 O O . VAL A 1 301 ? 9.053 -4.862 28.416 1.00 64.00 301 VAL A O 1
ATOM 2338 N N . ALA A 1 302 ? 9.037 -6.945 29.230 1.00 62.62 302 ALA A N 1
ATOM 2339 C CA . ALA A 1 302 ? 7.576 -7.093 29.221 1.00 62.62 302 ALA A CA 1
ATOM 2340 C C . ALA A 1 302 ? 6.871 -6.133 30.200 1.00 62.62 302 ALA A C 1
ATOM 2342 O O . ALA A 1 302 ? 5.740 -5.712 29.963 1.00 62.62 302 ALA A O 1
ATOM 2343 N N . GLY A 1 303 ? 7.549 -5.781 31.296 1.00 57.34 303 GLY A N 1
ATOM 2344 C CA . GLY A 1 303 ? 7.135 -4.785 32.282 1.00 57.34 303 GLY A CA 1
ATOM 2345 C C . GLY A 1 303 ? 7.537 -3.348 31.929 1.00 57.34 303 GLY A C 1
ATOM 2346 O O . GLY A 1 303 ? 7.299 -2.428 32.726 1.00 57.34 303 GLY A O 1
ATOM 2347 N N . LEU A 1 304 ? 8.151 -3.110 30.761 1.00 52.78 304 LEU A N 1
ATOM 2348 C CA . LEU A 1 304 ? 8.204 -1.762 30.206 1.00 52.78 304 LEU A CA 1
ATOM 2349 C C . LEU A 1 304 ? 6.761 -1.354 29.895 1.00 52.78 304 LEU A C 1
ATOM 2351 O O . LEU A 1 304 ? 6.047 -2.103 29.226 1.00 52.78 304 LEU A O 1
ATOM 2355 N N . PRO A 1 305 ? 6.292 -0.205 30.402 1.00 46.03 305 PRO A N 1
ATOM 2356 C CA . PRO A 1 305 ? 4.958 0.257 30.092 1.00 46.03 305 PRO A CA 1
ATOM 2357 C C . PRO A 1 305 ? 4.876 0.487 28.586 1.00 46.03 305 PRO A C 1
ATOM 2359 O O . PRO A 1 305 ? 5.438 1.431 28.040 1.00 46.03 305 PRO A O 1
ATOM 2362 N N . VAL A 1 306 ? 4.136 -0.382 27.909 1.00 48.38 306 VAL A N 1
ATOM 2363 C CA . VAL A 1 306 ? 3.450 -0.001 26.680 1.00 48.38 306 VAL A CA 1
ATOM 2364 C C . VAL A 1 306 ? 2.273 0.826 27.179 1.00 48.38 306 VAL A C 1
ATOM 2366 O O . VAL A 1 306 ? 1.225 0.293 27.544 1.00 48.38 306 VAL A O 1
ATOM 2369 N N . SER A 1 307 ? 2.507 2.103 27.436 1.00 40.31 307 SER A N 1
ATOM 2370 C CA . SER A 1 307 ? 1.542 2.934 28.135 1.00 40.31 307 SER A CA 1
ATOM 2371 C C . SER A 1 307 ? 0.328 3.206 27.252 1.00 40.31 307 SER A C 1
ATOM 2373 O O . SER A 1 307 ? 0.437 3.804 26.186 1.00 40.31 307 SER A O 1
ATOM 2375 N N . GLU A 1 308 ? -0.843 2.745 27.684 1.00 47.62 308 GLU A N 1
ATOM 2376 C CA . GLU A 1 308 ? -2.117 2.972 26.995 1.00 47.62 308 GLU A CA 1
ATOM 2377 C C . GLU A 1 308 ? -3.189 3.354 28.026 1.00 47.62 308 GLU A C 1
ATOM 2379 O O . GLU A 1 308 ? -4.159 2.638 28.263 1.00 47.62 308 GLU A O 1
ATOM 2384 N N . ARG A 1 309 ? -3.031 4.511 28.672 1.00 54.16 309 ARG A N 1
ATOM 2385 C CA . ARG A 1 309 ? -4.211 5.349 28.921 1.00 54.16 309 ARG A CA 1
ATOM 2386 C C . ARG A 1 309 ? -4.201 6.434 27.862 1.00 54.16 309 ARG A C 1
ATOM 2388 O O . ARG A 1 309 ? -3.757 7.549 28.106 1.00 54.16 309 ARG A O 1
ATOM 2395 N N . ASP A 1 310 ? -4.631 6.056 26.665 1.00 68.00 310 ASP A N 1
ATOM 2396 C CA . ASP A 1 310 ? -4.989 7.038 25.653 1.00 68.00 310 ASP A CA 1
ATOM 2397 C C . ASP A 1 310 ? -6.288 7.741 26.063 1.00 68.00 310 ASP A C 1
ATOM 2399 O O . ASP A 1 310 ? -7.061 7.250 26.894 1.00 68.00 310 ASP A O 1
ATOM 2403 N N . TRP A 1 311 ? -6.535 8.899 25.459 1.00 82.81 311 TRP A N 1
ATOM 2404 C CA . TRP A 1 311 ? -7.762 9.673 25.610 1.00 82.81 311 TRP A CA 1
ATOM 2405 C C . TRP A 1 311 ? -8.962 8.957 24.986 1.00 82.81 311 TRP A C 1
ATOM 2407 O O . TRP A 1 311 ? -9.516 9.439 24.015 1.00 82.81 311 TRP A O 1
ATOM 2417 N N . THR A 1 312 ? -9.352 7.789 25.487 1.00 88.38 312 THR A N 1
ATOM 2418 C CA . THR A 1 312 ? -10.519 7.032 24.998 1.00 88.38 312 THR A CA 1
ATOM 2419 C C . THR A 1 312 ? -11.831 7.764 25.279 1.00 88.38 312 THR A C 1
ATOM 2421 O O . THR A 1 312 ? -11.905 8.610 26.171 1.00 88.38 312 THR A O 1
ATOM 2424 N N . HIS A 1 313 ? -12.880 7.430 24.537 1.00 90.19 313 HIS A N 1
ATOM 2425 C CA . HIS A 1 313 ? -14.203 8.008 24.696 1.00 90.19 313 HIS A CA 1
ATOM 2426 C C . HIS A 1 313 ? -14.780 7.727 26.083 1.00 90.19 313 HIS A C 1
ATOM 2428 O O . HIS A 1 313 ? -15.389 8.619 26.658 1.00 90.19 313 HIS A O 1
ATOM 2434 N N . GLU A 1 314 ? -14.530 6.558 26.681 1.00 89.94 314 GLU A N 1
ATOM 2435 C CA . GLU A 1 314 ? -14.985 6.274 28.046 1.00 89.94 314 GLU A CA 1
ATOM 2436 C C . GLU A 1 314 ? -14.272 7.155 29.076 1.00 89.94 314 GLU A C 1
ATOM 2438 O O . GLU A 1 314 ? -14.904 7.657 30.009 1.00 89.94 314 GLU A O 1
ATOM 2443 N N . LEU A 1 315 ? -12.965 7.382 28.894 1.00 87.81 315 LEU A N 1
ATOM 2444 C CA . LEU A 1 315 ? -12.208 8.293 29.750 1.00 87.81 315 LEU A CA 1
ATOM 2445 C C . LEU A 1 315 ? -12.713 9.729 29.590 1.00 87.81 315 LEU A C 1
ATOM 2447 O O . LEU A 1 315 ? -12.979 10.386 30.590 1.00 87.81 315 LEU A O 1
ATOM 2451 N N . LEU A 1 316 ? -12.899 10.205 28.357 1.00 88.88 316 LEU A N 1
ATOM 2452 C CA . LEU A 1 316 ? -13.427 11.547 28.117 1.00 88.88 316 LEU A CA 1
ATOM 2453 C C . LEU A 1 316 ? -14.850 11.703 28.664 1.00 88.88 316 LEU A C 1
ATOM 2455 O O . LEU A 1 316 ? -15.107 12.677 29.353 1.00 88.88 316 LEU A O 1
ATOM 2459 N N . VAL A 1 317 ? -15.753 10.739 28.473 1.00 90.19 317 VAL A N 1
ATOM 2460 C CA . VAL A 1 317 ? -17.095 10.773 29.088 1.00 90.19 317 VAL A CA 1
ATOM 2461 C C . VAL A 1 317 ? -17.005 10.847 30.608 1.00 90.19 317 VAL A C 1
ATOM 2463 O O . VAL A 1 317 ? -17.739 11.607 31.231 1.00 90.19 317 VAL A O 1
ATOM 2466 N N . THR A 1 318 ? -16.087 10.090 31.210 1.00 88.44 318 THR A N 1
ATOM 2467 C CA . THR A 1 318 ? -15.867 10.131 32.659 1.00 88.44 318 THR A CA 1
ATOM 2468 C C . THR A 1 318 ? -15.426 11.520 33.112 1.00 88.44 318 THR A C 1
ATOM 2470 O O . THR A 1 318 ? -16.008 12.078 34.035 1.00 88.44 318 THR A O 1
ATOM 2473 N N . LEU A 1 319 ? -14.436 12.101 32.439 1.00 86.50 319 LEU A N 1
ATOM 2474 C CA . LEU A 1 319 ? -13.878 13.402 32.804 1.00 86.50 319 LEU A CA 1
ATOM 2475 C C . LEU A 1 319 ? -14.823 14.572 32.508 1.00 86.50 319 LEU A C 1
ATOM 2477 O O . LEU A 1 319 ? -14.790 15.572 33.217 1.00 86.50 319 LEU A O 1
ATOM 2481 N N . LEU A 1 320 ? -15.640 14.463 31.460 1.00 85.44 320 LEU A N 1
ATOM 2482 C CA . LEU A 1 320 ? -16.551 15.525 31.037 1.00 85.44 320 LEU A CA 1
ATOM 2483 C C . LEU A 1 320 ? -17.900 15.481 31.760 1.00 85.44 320 LEU A C 1
ATOM 2485 O O . LEU A 1 320 ? -18.516 16.530 31.930 1.00 85.44 320 LEU A O 1
ATOM 2489 N N . TYR A 1 321 ? -18.372 14.291 32.151 1.00 86.19 321 TYR A N 1
ATOM 2490 C CA . TYR A 1 321 ? -19.766 14.087 32.557 1.00 86.19 321 TYR A CA 1
ATOM 2491 C C . TYR A 1 321 ? -19.961 13.325 33.879 1.00 86.19 321 TYR A C 1
ATOM 2493 O O . TYR A 1 321 ? -21.111 13.094 34.258 1.00 86.19 321 TYR A O 1
ATOM 2501 N N . ARG A 1 322 ? -18.906 12.885 34.590 1.00 84.12 322 ARG A N 1
ATOM 2502 C CA . ARG A 1 322 ? -19.046 12.075 35.824 1.00 84.12 322 ARG A CA 1
ATOM 2503 C C . ARG A 1 322 ? -18.462 12.744 37.068 1.00 84.12 322 ARG A C 1
ATOM 2505 O O . ARG A 1 322 ? -17.462 13.449 37.021 1.00 84.12 322 ARG A O 1
ATOM 2512 N N . GLY A 1 323 ? -19.105 12.454 38.201 1.00 61.62 323 GLY A N 1
ATOM 2513 C CA . GLY A 1 323 ? -19.104 13.245 39.440 1.00 61.62 323 GLY A CA 1
ATOM 2514 C C . GLY A 1 323 ? -17.824 13.323 40.275 1.00 61.62 323 GLY A C 1
ATOM 2515 O O . GLY A 1 323 ? -17.885 13.852 41.377 1.00 61.62 323 GLY A O 1
ATOM 2516 N N . GLU A 1 324 ? -16.681 12.846 39.785 1.00 69.88 324 GLU A N 1
ATOM 2517 C CA . GLU A 1 324 ? -15.384 13.097 40.440 1.00 69.88 324 GLU A CA 1
ATOM 2518 C C . GLU A 1 324 ? -14.597 14.233 39.770 1.00 69.88 324 GLU A C 1
ATOM 2520 O O . GLU A 1 324 ? -13.601 14.702 40.317 1.00 69.88 324 GLU A O 1
ATOM 2525 N N . TRP A 1 325 ? -15.049 14.702 38.601 1.00 75.12 325 TRP A N 1
ATOM 2526 C CA . TRP A 1 325 ? -14.331 15.672 37.782 1.00 75.12 325 TRP A CA 1
ATOM 2527 C C . TRP A 1 325 ? -15.217 16.872 37.468 1.00 75.12 325 TRP A C 1
ATOM 2529 O O . TRP A 1 325 ? -16.379 16.736 37.090 1.00 75.12 325 TRP A O 1
ATOM 2539 N N . SER A 1 326 ? -14.659 18.069 37.634 1.00 74.12 326 SER A N 1
ATOM 2540 C CA . SER A 1 326 ? -15.288 19.310 37.196 1.00 74.12 326 SER A CA 1
ATOM 2541 C C . SER A 1 326 ? -14.670 19.768 35.881 1.00 74.12 326 SER A C 1
ATOM 2543 O O . SER A 1 326 ? -13.473 19.589 35.643 1.00 74.12 326 SER A O 1
ATOM 2545 N N . VAL A 1 327 ? -15.490 20.379 35.024 1.00 75.62 327 VAL A N 1
ATOM 2546 C CA . VAL A 1 327 ? -15.012 20.977 33.775 1.00 75.62 327 VAL A CA 1
ATOM 2547 C C . VAL A 1 327 ? -13.939 22.024 34.113 1.00 75.62 327 VAL A C 1
ATOM 2549 O O . VAL A 1 327 ? -14.235 22.970 34.857 1.00 75.62 327 VAL A O 1
ATOM 2552 N N . PRO A 1 328 ? -12.700 21.885 33.594 1.00 76.25 328 PRO A N 1
ATOM 2553 C CA . PRO A 1 328 ? -11.622 22.823 33.881 1.00 76.25 328 PRO A CA 1
ATOM 2554 C C . PRO A 1 328 ? -12.013 24.251 33.507 1.00 76.25 328 PRO A C 1
ATOM 2556 O O . PRO A 1 328 ? -12.687 24.461 32.502 1.00 76.25 328 PRO A O 1
ATOM 2559 N N . ARG A 1 329 ? -11.531 25.254 34.254 1.00 79.69 329 ARG A N 1
ATOM 2560 C CA . ARG A 1 329 ? -11.833 26.672 33.966 1.00 79.69 329 ARG A CA 1
ATOM 2561 C C . ARG A 1 329 ? -11.513 27.076 32.524 1.00 79.69 329 ARG A C 1
ATOM 2563 O O . ARG A 1 329 ? -12.266 27.840 31.942 1.00 79.69 329 ARG A O 1
ATOM 2570 N N . LEU A 1 330 ? -10.442 26.531 31.943 1.00 76.88 330 LEU A N 1
ATOM 2571 C CA . LEU A 1 330 ? -10.052 26.798 30.553 1.00 76.88 330 LEU A CA 1
ATOM 2572 C C . LEU A 1 330 ? -11.038 26.218 29.521 1.00 76.88 330 LEU A C 1
ATOM 2574 O O . LEU A 1 330 ? -11.104 26.705 28.404 1.00 76.88 330 LEU A O 1
ATOM 2578 N N . ALA A 1 331 ? -11.805 25.192 29.892 1.00 76.75 331 ALA A N 1
ATOM 2579 C CA . ALA A 1 331 ? -12.846 24.613 29.049 1.00 76.75 331 ALA A CA 1
ATOM 2580 C C . ALA A 1 331 ? -14.216 25.295 29.248 1.00 76.75 331 ALA A C 1
ATOM 2582 O O . ALA A 1 331 ? -15.176 24.951 28.563 1.00 76.75 331 ALA A O 1
ATOM 2583 N N . GLN A 1 332 ? -14.341 26.247 30.183 1.00 79.69 332 GLN A N 1
ATOM 2584 C CA . GLN A 1 332 ? -15.588 26.981 30.395 1.00 79.69 332 GLN A CA 1
ATOM 2585 C C . GLN A 1 332 ? -15.770 28.043 29.313 1.00 79.69 332 GLN A C 1
ATOM 2587 O O . GLN A 1 332 ? -14.920 28.912 29.131 1.00 79.69 332 GLN A O 1
ATOM 2592 N N . LEU A 1 333 ? -16.919 27.988 28.643 1.00 79.62 333 LEU A N 1
ATOM 2593 C CA . LEU A 1 333 ? -17.237 28.877 27.532 1.00 79.62 333 LEU A CA 1
ATOM 2594 C C . LEU A 1 333 ? -17.335 30.336 27.959 1.00 79.62 333 LEU A C 1
ATOM 2596 O O . LEU A 1 333 ? -18.161 30.696 28.801 1.00 79.62 333 LEU A O 1
ATOM 2600 N N . GLN A 1 334 ? -16.577 31.185 27.276 1.00 82.31 334 GLN A N 1
ATOM 2601 C CA . GLN A 1 334 ? -16.703 32.631 27.360 1.00 82.31 334 GLN A CA 1
ATOM 2602 C C . GLN A 1 334 ? -17.822 33.144 26.434 1.00 82.31 334 GLN A C 1
ATOM 2604 O O . GLN A 1 334 ? -18.140 32.513 25.419 1.00 82.31 334 GLN A O 1
ATOM 2609 N N . PRO A 1 335 ? -18.435 34.309 26.731 1.00 75.06 335 PRO A N 1
ATOM 2610 C CA . PRO A 1 335 ? -19.571 34.839 25.967 1.00 75.06 335 PRO A CA 1
ATOM 2611 C C . PRO A 1 335 ? -19.347 34.956 24.447 1.00 75.06 335 PRO A C 1
ATOM 2613 O O . PRO A 1 335 ? -20.300 34.793 23.687 1.00 75.06 335 PRO A O 1
ATOM 2616 N N . GLY A 1 336 ? -18.106 35.183 23.996 1.00 75.69 336 GLY A N 1
ATOM 2617 C CA . GLY A 1 336 ? -17.749 35.304 22.575 1.00 75.69 336 GLY A CA 1
ATOM 2618 C C . GLY A 1 336 ? -17.462 33.985 21.842 1.00 75.69 336 GLY A C 1
ATOM 2619 O O . GLY A 1 336 ? -17.488 33.952 20.615 1.00 75.69 336 GLY A O 1
ATOM 2620 N N . GLU A 1 337 ? -17.230 32.881 22.555 1.00 77.69 337 GLU A N 1
ATOM 2621 C CA . GLU A 1 337 ? -16.763 31.618 21.952 1.00 77.69 337 GLU A CA 1
ATOM 2622 C C . GLU A 1 337 ? -17.890 30.807 21.295 1.00 77.69 337 GLU A C 1
ATOM 2624 O O . GLU A 1 337 ? -17.650 29.942 20.458 1.00 77.69 337 GLU A O 1
ATOM 2629 N N . LYS A 1 338 ? -19.151 31.135 21.594 1.00 73.38 338 LYS A N 1
ATOM 2630 C CA . LYS A 1 338 ? -20.334 30.445 21.045 1.00 73.38 338 LYS A CA 1
ATOM 2631 C C . LYS A 1 338 ? -20.559 30.706 19.546 1.00 73.38 338 LYS A C 1
ATOM 2633 O O . LYS A 1 338 ? -21.418 30.076 18.928 1.00 73.38 338 LYS A O 1
ATOM 2638 N N . ALA A 1 339 ? -19.840 31.661 18.954 1.00 76.38 339 ALA A N 1
ATOM 2639 C CA . ALA A 1 339 ? -20.072 32.112 17.584 1.00 76.38 339 ALA A CA 1
ATOM 2640 C C . ALA A 1 339 ? -19.459 31.199 16.503 1.00 76.38 339 ALA A C 1
ATOM 2642 O O . ALA A 1 339 ? -19.865 31.302 15.338 1.00 76.38 339 ALA A O 1
ATOM 2643 N N . ALA A 1 340 ? -18.552 30.287 16.868 1.00 79.25 340 ALA A N 1
ATOM 2644 C CA . ALA A 1 340 ? -17.774 29.456 15.948 1.00 79.25 340 ALA A CA 1
ATOM 2645 C C . ALA A 1 340 ? -17.749 27.974 16.384 1.00 79.25 340 ALA A C 1
ATOM 2647 O O . ALA A 1 340 ? -18.025 27.672 17.545 1.00 79.25 340 ALA A O 1
ATOM 2648 N N . PRO A 1 341 ? -17.459 27.024 15.472 1.00 84.00 341 PRO A N 1
ATOM 2649 C CA . PRO A 1 341 ? -17.090 25.666 15.873 1.00 84.00 341 PRO A CA 1
ATOM 2650 C C . PRO A 1 341 ? -15.806 25.682 16.714 1.00 84.00 341 PRO A C 1
ATOM 2652 O O . PRO A 1 341 ? -14.966 26.566 16.555 1.00 84.00 341 PRO A O 1
ATOM 2655 N N . MET A 1 342 ? -15.647 24.688 17.588 1.00 85.50 342 MET A N 1
ATOM 2656 C CA . MET A 1 342 ? -14.514 24.601 18.513 1.00 85.50 342 MET A CA 1
ATOM 2657 C C . MET A 1 342 ? -13.821 23.241 18.444 1.00 85.50 342 MET A C 1
ATOM 2659 O O . MET A 1 342 ? -14.352 22.273 17.898 1.00 85.50 342 MET A O 1
ATOM 2663 N N . LEU A 1 343 ? -12.627 23.169 19.028 1.00 84.25 343 LEU A N 1
ATOM 2664 C CA . LEU A 1 343 ? -11.901 21.928 19.263 1.00 84.25 343 LEU A CA 1
ATOM 2665 C C . LEU A 1 343 ? -11.815 21.692 20.770 1.00 84.25 343 LEU A C 1
ATOM 2667 O O . LEU A 1 343 ? -11.298 22.536 21.497 1.00 84.25 343 LEU A O 1
ATOM 2671 N N . LEU A 1 344 ? -12.286 20.535 21.232 1.00 83.25 344 LEU A N 1
ATOM 2672 C CA . LEU A 1 344 ? -11.953 20.049 22.564 1.00 83.25 344 LEU A CA 1
ATOM 2673 C C . LEU A 1 344 ? -10.605 19.331 22.475 1.00 83.25 344 LEU A C 1
ATOM 2675 O O . LEU A 1 344 ? -10.490 18.292 21.821 1.00 83.25 344 LEU A O 1
ATOM 2679 N N . VAL A 1 345 ? -9.594 19.898 23.126 1.00 83.25 345 VAL A N 1
ATOM 2680 C CA . VAL A 1 345 ? -8.233 19.360 23.159 1.00 83.25 345 VAL A CA 1
ATOM 2681 C C . VAL A 1 345 ? -7.985 18.747 24.532 1.00 83.25 345 VAL A C 1
ATOM 2683 O O . VAL A 1 345 ? -8.067 19.430 25.551 1.00 83.25 345 VAL A O 1
ATOM 2686 N N . ALA A 1 346 ? -7.706 17.449 24.557 1.00 83.56 346 ALA A N 1
ATOM 2687 C CA . ALA A 1 346 ? -7.334 16.719 25.756 1.00 83.56 346 ALA A CA 1
ATOM 2688 C C . ALA A 1 346 ? -5.850 16.369 25.671 1.00 83.56 346 ALA A C 1
ATOM 2690 O O . ALA A 1 346 ? -5.441 15.626 24.778 1.00 83.56 346 ALA A O 1
ATOM 2691 N N . GLU A 1 347 ? -5.047 16.915 26.583 1.00 82.62 347 GLU A N 1
ATOM 2692 C CA . GLU A 1 347 ? -3.594 16.754 26.594 1.00 82.62 347 GLU A CA 1
ATOM 2693 C C . GLU A 1 347 ? -3.073 16.431 27.988 1.00 82.62 347 GLU A C 1
ATOM 2695 O O . GLU A 1 347 ? -3.463 17.053 28.975 1.00 82.62 347 GLU A O 1
ATOM 2700 N N . ALA A 1 348 ? -2.225 15.410 28.087 1.00 76.38 348 ALA A N 1
ATOM 2701 C CA . ALA A 1 348 ? -1.626 15.010 29.352 1.00 76.38 348 ALA A CA 1
ATOM 2702 C C . ALA A 1 348 ? -0.297 14.298 29.137 1.00 76.38 348 ALA A C 1
ATOM 2704 O O . ALA A 1 348 ? -0.102 13.567 28.167 1.00 76.38 348 ALA A O 1
ATOM 2705 N N . PHE A 1 349 ? 0.596 14.443 30.112 1.00 69.25 349 PHE A N 1
ATOM 2706 C CA . PHE A 1 349 ? 1.695 13.507 30.287 1.00 69.25 349 PHE A CA 1
ATOM 2707 C C . PHE A 1 349 ? 1.195 12.341 31.127 1.00 69.25 349 PHE A C 1
ATOM 2709 O O . PHE A 1 349 ? 0.913 12.500 32.316 1.00 69.25 349 PHE A O 1
ATOM 2716 N N . SER A 1 350 ? 1.090 11.161 30.526 1.00 64.31 350 SER A N 1
ATOM 2717 C CA . SER A 1 350 ? 0.840 9.954 31.307 1.00 64.31 350 SER A CA 1
ATOM 2718 C C . SER A 1 350 ? 2.054 9.688 32.208 1.00 64.31 350 SER A C 1
ATOM 2720 O O . SER A 1 350 ? 3.199 9.756 31.756 1.00 64.31 350 SER A O 1
ATOM 2722 N N . ARG A 1 351 ? 1.820 9.428 33.497 1.00 57.62 351 ARG A N 1
ATOM 2723 C CA . ARG A 1 351 ? 2.843 9.013 34.467 1.00 57.62 351 ARG A CA 1
ATOM 2724 C C . ARG A 1 351 ? 2.335 7.796 35.235 1.00 57.62 351 ARG A C 1
ATOM 2726 O O . ARG A 1 351 ? 1.204 7.806 35.716 1.00 57.62 351 ARG A O 1
ATOM 2733 N N . GLY A 1 352 ? 3.175 6.776 35.357 1.00 56.47 352 GLY A N 1
ATOM 2734 C CA . GLY A 1 352 ? 3.000 5.655 36.279 1.00 56.47 352 GLY A CA 1
ATOM 2735 C C . GLY A 1 352 ? 3.934 5.793 37.484 1.00 56.47 352 GLY A C 1
ATOM 2736 O O . GLY A 1 352 ? 4.855 6.613 37.464 1.00 56.47 352 GLY A O 1
ATOM 2737 N N . ASN A 1 353 ? 3.731 4.984 38.531 1.00 42.56 353 ASN A N 1
ATOM 2738 C CA . ASN A 1 353 ? 4.673 4.921 39.656 1.00 42.56 353 ASN A CA 1
ATOM 2739 C C . ASN A 1 353 ? 6.082 4.614 39.117 1.00 42.56 353 ASN A C 1
ATOM 2741 O O . ASN A 1 353 ? 6.342 3.523 38.612 1.00 42.56 353 ASN A O 1
ATOM 2745 N N . SER A 1 354 ? 6.957 5.620 39.194 1.00 44.25 354 SER A N 1
ATOM 2746 C CA . SER A 1 354 ? 8.355 5.613 38.741 1.00 44.25 354 SER A CA 1
ATOM 2747 C C . SER A 1 354 ? 8.614 5.639 37.221 1.00 44.25 354 SER A C 1
ATOM 2749 O O . SER A 1 354 ? 9.752 5.390 36.823 1.00 44.25 354 SER A O 1
ATOM 2751 N N . LYS A 1 355 ? 7.633 5.963 36.355 1.00 47.75 355 LYS A N 1
ATOM 2752 C CA . LYS A 1 355 ? 7.849 6.096 34.890 1.00 47.75 355 LYS A CA 1
ATOM 2753 C C . LYS A 1 355 ? 7.022 7.230 34.257 1.00 47.75 355 LYS A C 1
ATOM 2755 O O . LYS A 1 355 ? 5.870 7.444 34.627 1.00 47.75 355 LYS A O 1
ATOM 2760 N N . THR A 1 356 ? 7.599 7.934 33.277 1.00 52.19 356 THR A N 1
ATOM 2761 C CA . THR A 1 356 ? 6.880 8.893 32.415 1.00 52.19 356 THR A CA 1
ATOM 2762 C C . THR A 1 356 ? 6.524 8.198 31.106 1.00 52.19 356 THR A C 1
ATOM 2764 O O . THR A 1 356 ? 7.401 7.770 30.366 1.00 52.19 356 THR A O 1
ATOM 2767 N N . ASP A 1 357 ? 5.235 8.113 30.817 1.00 56.66 357 ASP A N 1
ATOM 2768 C CA . ASP A 1 357 ? 4.639 7.322 29.739 1.00 56.66 357 ASP A CA 1
ATOM 2769 C C . ASP A 1 357 ? 4.416 8.132 28.441 1.00 56.66 357 ASP A C 1
ATOM 2771 O O . ASP A 1 357 ? 3.727 7.681 27.520 1.00 56.66 357 ASP A O 1
ATOM 2775 N N . GLY A 1 358 ? 5.007 9.329 28.379 1.00 64.69 358 GLY A N 1
ATOM 2776 C CA . GLY A 1 358 ? 4.977 10.240 27.235 1.00 64.69 358 GLY A CA 1
ATOM 2777 C C . GLY A 1 358 ? 3.814 11.236 27.243 1.00 64.69 358 GLY A C 1
ATOM 2778 O O . GLY A 1 358 ? 2.938 11.202 28.110 1.00 64.69 358 GLY A O 1
ATOM 2779 N N . PHE A 1 359 ? 3.846 12.150 26.271 1.00 71.12 359 PHE A N 1
ATOM 2780 C CA . PHE A 1 359 ? 2.778 13.108 25.981 1.00 71.12 359 PHE A CA 1
ATOM 2781 C C . PHE A 1 359 ? 1.652 12.434 25.191 1.00 71.12 359 PHE A C 1
ATOM 2783 O O . PHE A 1 359 ? 1.909 11.681 24.251 1.00 71.12 359 PHE A O 1
ATOM 2790 N N . ARG A 1 360 ? 0.405 12.718 25.562 1.00 74.44 360 ARG A N 1
ATOM 2791 C CA . ARG A 1 360 ? -0.813 12.210 24.927 1.00 74.44 360 ARG A CA 1
ATOM 2792 C C . ARG A 1 360 ? -1.692 13.383 24.543 1.00 74.44 360 ARG A C 1
ATOM 2794 O O . ARG A 1 360 ? -1.970 14.216 25.399 1.00 74.44 360 ARG A O 1
ATOM 2801 N N . SER A 1 361 ? -2.176 13.399 23.305 1.00 80.75 361 SER A N 1
ATOM 2802 C CA . SER A 1 361 ? -3.101 14.417 22.800 1.00 80.75 361 SER A CA 1
ATOM 2803 C C . SER A 1 361 ? -4.266 13.758 22.067 1.00 80.75 361 SER A C 1
ATOM 2805 O O . SER A 1 361 ? -4.083 12.768 21.354 1.00 80.75 361 SER A O 1
ATOM 2807 N N . ARG A 1 362 ? -5.472 14.289 22.259 1.00 84.31 362 ARG A N 1
ATOM 2808 C CA . ARG A 1 362 ? -6.650 13.991 21.444 1.00 84.31 362 ARG A CA 1
ATOM 2809 C C . ARG A 1 362 ? -7.401 15.276 21.167 1.00 84.31 362 ARG A C 1
ATOM 2811 O O . ARG A 1 362 ? -7.638 16.077 22.064 1.00 84.31 362 ARG A O 1
ATOM 2818 N N . VAL A 1 363 ? -7.839 15.404 19.923 1.00 83.00 363 VAL A N 1
ATOM 2819 C CA . VAL A 1 363 ? -8.676 16.504 19.462 1.00 83.00 363 VAL A CA 1
ATOM 2820 C C . VAL A 1 363 ? -10.049 15.951 19.105 1.00 83.00 363 VAL A C 1
ATOM 2822 O O . VAL A 1 363 ? -10.161 15.006 18.324 1.00 83.00 363 VAL A O 1
ATOM 2825 N N . VAL A 1 364 ? -11.096 16.538 19.678 1.00 84.56 364 VAL A N 1
ATOM 2826 C CA . VAL A 1 364 ? -12.492 16.254 19.342 1.00 84.56 364 VAL A CA 1
ATOM 2827 C C . VAL A 1 364 ? -13.099 17.511 18.714 1.00 84.56 364 VAL A C 1
ATOM 2829 O O . VAL A 1 364 ? -13.264 18.516 19.408 1.00 84.56 364 VAL A O 1
ATOM 2832 N N . PRO A 1 365 ? -13.440 17.487 17.415 1.00 85.19 365 PRO A N 1
ATOM 2833 C CA . PRO A 1 365 ? -14.163 18.585 16.787 1.00 85.19 365 PRO A CA 1
ATOM 2834 C C . PRO A 1 365 ? -15.564 18.732 17.385 1.00 85.19 365 PRO A C 1
ATOM 2836 O O . PRO A 1 365 ? -16.310 17.754 17.470 1.00 85.19 365 PRO A O 1
ATOM 2839 N N . VAL A 1 366 ? -15.926 19.955 17.769 1.00 84.38 366 VAL A N 1
ATOM 2840 C CA . VAL A 1 366 ? -17.233 20.307 18.332 1.00 84.38 366 VAL A CA 1
ATOM 2841 C C . VAL A 1 366 ? -17.947 21.255 17.362 1.00 84.38 366 VAL A C 1
ATOM 2843 O O . VAL A 1 366 ? -17.521 22.402 17.186 1.00 84.38 366 VAL A O 1
ATOM 2846 N N . PRO A 1 367 ? -19.040 20.814 16.711 1.00 84.94 367 PRO A N 1
ATOM 2847 C CA . PRO A 1 367 ? -19.822 21.675 15.830 1.00 84.94 367 PRO A CA 1
ATOM 2848 C C . PRO A 1 367 ? -20.367 22.891 16.580 1.00 84.94 367 PRO A C 1
ATOM 2850 O O . PRO A 1 367 ? -20.794 22.765 17.725 1.00 84.94 367 PRO A O 1
ATOM 2853 N N . LYS A 1 368 ? -20.449 24.050 15.911 1.00 85.12 368 LYS A N 1
ATOM 2854 C CA . LYS A 1 368 ? -20.967 25.308 16.491 1.00 85.12 368 LYS A CA 1
ATOM 2855 C C . LYS A 1 368 ? -22.281 25.116 17.260 1.00 85.12 368 LYS A C 1
ATOM 2857 O O . LYS A 1 368 ? -22.432 25.623 18.364 1.00 85.12 368 LYS A O 1
ATOM 2862 N N . ALA A 1 369 ? -23.214 24.353 16.688 1.00 85.56 369 ALA A N 1
ATOM 2863 C CA . ALA A 1 369 ? -24.521 24.087 17.290 1.00 85.56 369 ALA A CA 1
ATOM 2864 C C . ALA A 1 369 ? -24.438 23.340 18.636 1.00 85.56 369 ALA A C 1
ATOM 2866 O O . ALA A 1 369 ? -25.342 23.457 19.457 1.00 85.56 369 ALA A O 1
ATOM 2867 N N . MET A 1 370 ? -23.361 22.584 18.864 1.00 88.12 370 MET A N 1
ATOM 2868 C CA . MET A 1 370 ? -23.158 21.771 20.064 1.00 88.12 370 MET A CA 1
ATOM 2869 C C . MET A 1 370 ? -22.369 22.505 21.147 1.00 88.12 370 MET A C 1
ATOM 2871 O O . MET A 1 370 ? -22.484 22.145 22.315 1.00 88.12 370 MET A O 1
ATOM 2875 N N . VAL A 1 371 ? -21.612 23.551 20.784 1.00 85.81 371 VAL A N 1
ATOM 2876 C CA . VAL A 1 371 ? -20.692 24.261 21.686 1.00 85.81 371 VAL A CA 1
ATOM 2877 C C . VAL A 1 371 ? -21.382 24.639 22.994 1.00 85.81 371 VAL A C 1
ATOM 2879 O O . VAL A 1 371 ? -20.960 24.199 24.056 1.00 85.81 371 VAL A O 1
ATOM 2882 N N . ALA A 1 372 ? -22.510 25.352 22.921 1.00 85.06 372 ALA A N 1
ATOM 2883 C CA . ALA A 1 372 ? -23.220 25.854 24.099 1.00 85.06 372 ALA A CA 1
ATOM 2884 C C . ALA A 1 372 ? -23.748 24.765 25.053 1.00 85.06 372 ALA A C 1
ATOM 2886 O O . ALA A 1 372 ? -24.031 25.070 26.208 1.00 85.06 372 ALA A O 1
ATOM 2887 N N . GLN A 1 373 ? -23.907 23.526 24.580 1.00 86.44 373 GLN A N 1
ATOM 2888 C CA . GLN A 1 373 ? -24.504 22.428 25.343 1.00 86.44 373 GLN A CA 1
ATOM 2889 C C . GLN A 1 373 ? -23.502 21.314 25.662 1.00 86.44 373 GLN A C 1
ATOM 2891 O O . GLN A 1 373 ? -23.877 20.373 26.354 1.00 86.44 373 GLN A O 1
ATOM 2896 N N . MET A 1 374 ? -22.249 21.394 25.190 1.00 85.06 374 MET A N 1
ATOM 2897 C CA . MET A 1 374 ? -21.338 20.241 25.144 1.00 85.06 374 MET A CA 1
ATOM 2898 C C . MET A 1 374 ? -21.026 19.619 26.513 1.00 85.06 374 MET A C 1
ATOM 2900 O O . MET A 1 374 ? -20.755 18.425 26.573 1.00 85.06 374 MET A O 1
ATOM 2904 N N . PHE A 1 375 ? -21.088 20.405 27.595 1.00 86.31 375 PHE A N 1
ATOM 2905 C CA . PHE A 1 375 ? -20.864 19.964 28.982 1.00 86.31 375 PHE A CA 1
ATOM 2906 C C . PHE A 1 375 ? -22.165 19.836 29.801 1.00 86.31 375 PHE A C 1
ATOM 2908 O O . PHE A 1 375 ? -22.126 19.762 31.025 1.00 86.31 375 PHE A O 1
ATOM 2915 N N . GLY A 1 376 ? -23.327 19.876 29.143 1.00 85.19 376 GLY A N 1
ATOM 2916 C CA . GLY A 1 376 ? -24.637 19.784 29.787 1.00 85.19 376 GLY A CA 1
ATOM 2917 C C . GLY A 1 376 ? -25.119 18.346 30.015 1.00 85.19 376 GLY A C 1
ATOM 2918 O O . GLY A 1 376 ? -24.502 17.380 29.569 1.00 85.19 376 GLY A O 1
ATOM 2919 N N . ALA A 1 377 ? -26.284 18.211 30.660 1.00 86.25 377 ALA A N 1
ATOM 2920 C CA . ALA A 1 377 ? -26.896 16.914 30.974 1.00 86.25 377 ALA A CA 1
ATOM 2921 C C . ALA A 1 377 ? -27.290 16.103 29.724 1.00 86.25 377 ALA A C 1
ATOM 2923 O O . ALA A 1 377 ? -27.089 14.893 29.673 1.00 86.25 377 ALA A O 1
ATOM 2924 N N . ARG A 1 378 ? -27.780 16.774 28.675 1.00 88.38 378 ARG A N 1
ATOM 2925 C CA . ARG A 1 378 ? -28.233 16.118 27.440 1.00 88.38 378 ARG A CA 1
ATOM 2926 C C . ARG A 1 378 ? -27.126 15.318 26.719 1.00 88.38 378 ARG A C 1
ATOM 2928 O O . ARG A 1 378 ? -27.364 14.150 26.418 1.00 88.38 378 ARG A O 1
ATOM 2935 N N . PRO A 1 379 ? -25.924 15.868 26.437 1.00 88.69 379 PRO A N 1
ATOM 2936 C CA . PRO A 1 379 ? -24.825 15.066 25.893 1.00 88.69 379 PRO A CA 1
ATOM 2937 C C . PRO A 1 379 ? -24.440 13.874 26.774 1.00 88.69 379 PRO A C 1
ATOM 2939 O O . PRO A 1 379 ? -24.084 12.831 26.233 1.00 88.69 379 PRO A O 1
ATOM 2942 N N . ALA A 1 380 ? -24.533 14.001 28.104 1.00 89.88 380 ALA A N 1
ATOM 2943 C CA . ALA A 1 380 ? -24.243 12.901 29.020 1.00 89.88 380 ALA A CA 1
ATOM 2944 C C . ALA A 1 380 ? -25.243 11.741 28.853 1.00 89.88 380 ALA A C 1
ATOM 2946 O O . ALA A 1 380 ? -24.832 10.589 28.739 1.00 89.88 380 ALA A O 1
ATOM 2947 N N . GLU A 1 381 ? -26.542 12.031 28.748 1.00 89.81 381 GLU A N 1
ATOM 2948 C CA . GLU A 1 381 ? -27.579 11.018 28.487 1.00 89.81 381 GLU A CA 1
ATOM 2949 C C . GLU A 1 381 ? -27.399 10.339 27.121 1.00 89.81 381 GLU A C 1
ATOM 2951 O O . GLU A 1 381 ? -27.496 9.114 26.997 1.00 89.81 381 GLU A O 1
ATOM 2956 N N . VAL A 1 382 ? -27.083 11.124 26.085 1.00 92.31 382 VAL A N 1
ATOM 2957 C CA . VAL A 1 382 ? -26.797 10.602 24.740 1.00 92.31 382 VAL A CA 1
ATOM 2958 C C . VAL A 1 382 ? -25.563 9.696 24.762 1.00 92.31 382 VAL A C 1
ATOM 2960 O O . VAL A 1 382 ? -25.600 8.596 24.201 1.00 92.31 382 VAL A O 1
ATOM 2963 N N . ALA A 1 383 ? -24.493 10.122 25.439 1.00 93.62 383 ALA A N 1
ATOM 2964 C CA . ALA A 1 383 ? -23.282 9.334 25.628 1.00 93.62 383 ALA A CA 1
ATOM 2965 C C . ALA A 1 383 ? -23.582 8.002 26.333 1.00 93.62 383 ALA A C 1
ATOM 2967 O O . ALA A 1 383 ? -23.087 6.964 25.898 1.00 93.62 383 ALA A O 1
ATOM 2968 N N . ASP A 1 384 ? -24.441 7.995 27.356 1.00 92.62 384 ASP A N 1
ATOM 2969 C CA . ASP A 1 384 ? -24.844 6.776 28.071 1.00 92.62 384 ASP A CA 1
ATOM 2970 C C . ASP A 1 384 ? -25.570 5.787 27.161 1.00 92.62 384 ASP A C 1
ATOM 2972 O O . ASP A 1 384 ? -25.310 4.580 27.214 1.00 92.62 384 ASP A O 1
ATOM 2976 N N . GLY A 1 385 ? -26.460 6.287 26.301 1.00 92.38 385 GLY A N 1
ATOM 2977 C CA . GLY A 1 385 ? -27.128 5.479 25.284 1.00 92.38 385 GLY A CA 1
ATOM 2978 C C . GLY A 1 385 ? -26.136 4.846 24.305 1.00 92.38 385 GLY A C 1
ATOM 2979 O O . GLY A 1 385 ? -26.191 3.640 24.064 1.00 92.38 385 GLY A O 1
ATOM 2980 N N . ILE A 1 386 ? -25.186 5.632 23.792 1.00 95.25 386 ILE A N 1
ATOM 2981 C CA . ILE A 1 386 ? -24.155 5.151 22.860 1.00 95.25 386 ILE A CA 1
ATOM 2982 C C . ILE A 1 386 ? -23.229 4.131 23.539 1.00 95.25 386 ILE A C 1
ATOM 2984 O O . ILE A 1 386 ? -22.929 3.091 22.956 1.00 95.25 386 ILE A O 1
ATOM 2988 N N . LEU A 1 387 ? -22.809 4.369 24.786 1.00 95.81 387 LEU A N 1
ATOM 2989 C CA . LEU A 1 387 ? -21.986 3.424 25.549 1.00 95.81 387 LEU A CA 1
ATOM 2990 C C . LEU A 1 387 ? -22.707 2.087 25.769 1.00 95.81 387 LEU A C 1
ATOM 2992 O O . LEU A 1 387 ? -22.087 1.029 25.652 1.00 95.81 387 LEU A O 1
ATOM 2996 N N . LYS A 1 388 ? -24.020 2.111 26.038 1.00 95.12 388 LYS A N 1
ATOM 2997 C CA . LYS A 1 388 ? -24.845 0.894 26.127 1.00 95.12 388 LYS A CA 1
ATOM 2998 C C . LYS A 1 388 ? -24.921 0.161 24.787 1.00 95.12 388 LYS A C 1
ATOM 3000 O O . LYS A 1 388 ? -24.805 -1.065 24.768 1.00 95.12 388 LYS A O 1
ATOM 3005 N N . ASP A 1 389 ? -25.084 0.894 23.686 1.00 95.50 389 ASP A N 1
ATOM 3006 C CA . ASP A 1 389 ? -25.090 0.336 22.330 1.00 95.50 389 ASP A CA 1
ATOM 3007 C C . ASP A 1 389 ? -23.743 -0.352 22.018 1.00 95.50 389 ASP A C 1
ATOM 3009 O O . ASP A 1 389 ? -23.722 -1.524 21.637 1.00 95.50 389 ASP A O 1
ATOM 3013 N N . ILE A 1 390 ? -22.613 0.322 22.272 1.00 96.81 390 ILE A N 1
ATOM 3014 C CA . ILE A 1 390 ? -21.256 -0.230 22.097 1.00 96.81 390 ILE A CA 1
ATOM 3015 C C . ILE A 1 390 ? -21.064 -1.485 22.952 1.00 96.81 390 ILE A C 1
ATOM 3017 O O . ILE A 1 390 ? -20.623 -2.519 22.445 1.00 96.81 390 ILE A O 1
ATOM 3021 N N . ALA A 1 391 ? -21.436 -1.428 24.234 1.00 96.75 391 ALA A N 1
ATOM 3022 C CA . ALA A 1 391 ? -21.309 -2.555 25.152 1.00 96.75 391 ALA A CA 1
ATOM 3023 C C . ALA A 1 391 ? -22.133 -3.773 24.701 1.00 96.75 391 ALA A C 1
ATOM 3025 O O . ALA A 1 391 ? -21.694 -4.912 24.869 1.00 96.75 391 ALA A O 1
ATOM 3026 N N . ALA A 1 392 ? -23.308 -3.561 24.100 1.00 96.69 392 ALA A N 1
ATOM 3027 C CA . ALA A 1 392 ? -24.129 -4.646 23.570 1.00 96.69 392 ALA A CA 1
ATOM 3028 C C . ALA A 1 392 ? -23.451 -5.361 22.388 1.00 96.69 392 ALA A C 1
ATOM 3030 O O . ALA A 1 392 ? -23.473 -6.596 22.326 1.00 96.69 392 ALA A O 1
ATOM 3031 N N . ILE A 1 393 ? -22.822 -4.609 21.478 1.00 98.00 393 ILE A N 1
ATOM 3032 C CA . ILE A 1 393 ? -22.085 -5.178 20.339 1.00 98.00 393 ILE A CA 1
ATOM 3033 C C . ILE A 1 393 ? -20.791 -5.860 20.800 1.00 98.00 393 ILE A C 1
ATOM 3035 O O . ILE A 1 393 ? -20.508 -6.984 20.380 1.00 98.00 393 ILE A O 1
ATOM 3039 N N . ASP A 1 394 ? -20.045 -5.245 21.718 1.00 97.69 394 ASP A N 1
ATOM 3040 C CA . ASP A 1 394 ? -18.859 -5.852 22.331 1.00 97.69 394 ASP A CA 1
ATOM 3041 C C . ASP A 1 394 ? -19.195 -7.179 23.024 1.00 97.69 394 ASP A C 1
ATOM 3043 O O . ASP A 1 394 ? -18.515 -8.189 22.824 1.00 97.69 394 ASP A O 1
ATOM 3047 N N . LEU A 1 395 ? -20.299 -7.221 23.772 1.00 97.75 395 LEU A N 1
ATOM 3048 C CA . LEU A 1 395 ? -20.774 -8.436 24.423 1.00 97.75 395 LEU A CA 1
ATOM 3049 C C . LEU A 1 395 ? -21.149 -9.526 23.407 1.00 97.75 395 LEU A C 1
ATOM 3051 O O . LEU A 1 395 ? -20.871 -10.708 23.641 1.00 97.75 395 LEU A O 1
ATOM 3055 N N . ALA A 1 396 ? -21.759 -9.150 22.279 1.00 98.25 396 ALA A N 1
ATOM 3056 C CA . ALA A 1 396 ? -22.080 -10.069 21.191 1.00 98.25 396 ALA A CA 1
ATOM 3057 C C . ALA A 1 396 ? -20.809 -10.686 20.582 1.00 98.25 396 ALA A C 1
ATOM 3059 O O . ALA A 1 396 ? -20.721 -11.914 20.467 1.00 98.25 396 ALA A O 1
ATOM 3060 N N . LEU A 1 397 ? -19.810 -9.852 20.269 1.00 98.38 397 LEU A N 1
ATOM 3061 C CA . LEU A 1 397 ? -18.505 -10.275 19.752 1.00 98.38 397 LEU A CA 1
ATOM 3062 C C . LEU A 1 397 ? -17.783 -11.200 20.732 1.00 98.38 397 LEU A C 1
ATOM 3064 O O . LEU A 1 397 ? -17.396 -12.316 20.372 1.00 98.38 397 LEU A O 1
ATOM 3068 N N . ARG A 1 398 ? -17.675 -10.769 21.992 1.00 98.19 398 ARG A N 1
ATOM 3069 C CA . ARG A 1 398 ? -17.064 -11.530 23.082 1.00 98.19 398 ARG A CA 1
ATOM 3070 C C . ARG A 1 398 ? -17.678 -12.918 23.200 1.00 98.19 398 ARG A C 1
ATOM 3072 O O . ARG A 1 398 ? -16.970 -13.919 23.183 1.00 98.19 398 ARG A O 1
ATOM 3079 N N . ASN A 1 399 ? -18.999 -13.001 23.321 1.00 97.56 399 ASN A N 1
ATOM 3080 C CA . ASN A 1 399 ? -19.660 -14.277 23.571 1.00 97.56 399 ASN A CA 1
ATOM 3081 C C . ASN A 1 399 ? -19.614 -15.189 22.335 1.00 97.56 399 ASN A C 1
ATOM 3083 O O . ASN A 1 399 ? -19.433 -16.397 22.482 1.00 97.56 399 ASN A O 1
ATOM 3087 N N . GLY A 1 400 ? -19.714 -14.631 21.122 1.00 98.00 400 GLY A N 1
ATOM 3088 C CA . GLY A 1 400 ? -19.534 -15.388 19.883 1.00 98.00 400 GLY A CA 1
ATOM 3089 C C . GLY A 1 400 ? -18.155 -16.046 19.804 1.00 98.00 400 GLY A C 1
ATOM 3090 O O . GLY A 1 400 ? -18.055 -17.256 19.580 1.00 98.00 400 GLY A O 1
ATOM 3091 N N . LEU A 1 401 ? -17.090 -15.270 20.033 1.00 97.81 401 LEU A N 1
ATOM 3092 C CA . LEU A 1 401 ? -15.712 -15.769 20.011 1.00 97.81 401 LEU A CA 1
ATOM 3093 C C . LEU A 1 401 ? -15.407 -16.714 21.178 1.00 97.81 401 LEU A C 1
ATOM 3095 O O . LEU A 1 401 ? -14.664 -17.676 21.002 1.00 97.81 401 LEU A O 1
ATOM 3099 N N . ALA A 1 402 ? -16.007 -16.505 22.350 1.00 97.31 402 ALA A N 1
ATOM 3100 C CA . ALA A 1 402 ? -15.850 -17.416 23.481 1.00 97.31 402 ALA A CA 1
ATOM 3101 C C . ALA A 1 402 ? -16.482 -18.793 23.199 1.00 97.31 402 ALA A C 1
ATOM 3103 O O . ALA A 1 402 ? -15.872 -19.821 23.489 1.00 97.31 402 ALA A O 1
ATOM 3104 N N . VAL A 1 403 ? -17.662 -18.832 22.564 1.00 98.00 403 VAL A N 1
ATOM 3105 C CA . VAL A 1 403 ? -18.290 -20.086 22.101 1.00 98.00 403 VAL A CA 1
ATOM 3106 C C . VAL A 1 403 ? -17.436 -20.766 21.032 1.00 98.00 403 VAL A C 1
ATOM 3108 O O . VAL A 1 403 ? -17.287 -21.989 21.055 1.00 98.00 403 VAL A O 1
ATOM 3111 N N . PHE A 1 404 ? -16.844 -19.996 20.115 1.00 97.19 404 PHE A N 1
ATOM 3112 C CA . PHE A 1 404 ? -15.885 -20.531 19.147 1.00 97.19 404 PHE A CA 1
ATOM 3113 C C . PHE A 1 404 ? -14.681 -21.169 19.856 1.00 97.19 404 PHE A C 1
ATOM 3115 O O . PHE A 1 404 ? -14.344 -22.325 19.600 1.00 97.19 404 PHE A O 1
ATOM 3122 N N . ALA A 1 405 ? -14.067 -20.445 20.796 1.00 93.81 405 ALA A N 1
ATOM 3123 C CA . ALA A 1 405 ? -12.900 -20.898 21.546 1.00 93.81 405 ALA A CA 1
ATOM 3124 C C . ALA A 1 405 ? -13.166 -22.175 22.361 1.00 93.81 405 ALA A C 1
ATOM 3126 O O . ALA A 1 405 ? -12.254 -22.981 22.525 1.00 93.81 405 ALA A O 1
ATOM 3127 N N . ALA A 1 406 ? -14.408 -22.388 22.802 1.00 95.56 406 ALA A N 1
ATOM 3128 C CA . ALA A 1 406 ? -14.866 -23.600 23.482 1.00 95.56 406 ALA A CA 1
ATOM 3129 C C . ALA A 1 406 ? -15.238 -24.755 22.520 1.00 95.56 406 ALA A C 1
ATOM 3131 O O . ALA A 1 406 ? -15.930 -25.700 22.901 1.00 95.56 406 ALA A O 1
ATOM 3132 N N . GLY A 1 407 ? -14.846 -24.691 21.241 1.00 94.94 407 GLY A N 1
ATOM 3133 C CA . GLY A 1 407 ? -15.153 -25.736 20.257 1.00 94.94 407 GLY A CA 1
ATOM 3134 C C . GLY A 1 407 ? -16.637 -25.809 19.874 1.00 94.94 407 GLY A C 1
ATOM 3135 O O . GLY A 1 407 ? -17.137 -26.880 19.516 1.00 94.94 407 GLY A O 1
ATOM 3136 N N . GLY A 1 408 ? -17.370 -24.698 20.002 1.00 95.31 408 GLY A N 1
ATOM 3137 C CA . GLY A 1 408 ? -18.812 -24.622 19.757 1.00 95.31 408 GLY A CA 1
ATOM 3138 C C . GLY A 1 408 ? -19.676 -25.195 20.884 1.00 95.31 408 GLY A C 1
ATOM 3139 O O . GLY A 1 408 ? -20.883 -25.376 20.701 1.00 95.31 408 GLY A O 1
ATOM 3140 N N . ASP A 1 409 ? -19.086 -25.513 22.032 1.00 94.94 409 ASP A N 1
ATOM 3141 C CA . ASP A 1 409 ? -19.797 -26.000 23.209 1.00 94.94 409 ASP A CA 1
ATOM 3142 C C . ASP A 1 409 ? -20.054 -24.843 24.183 1.00 94.94 409 ASP A C 1
ATOM 3144 O O . ASP A 1 409 ? -19.123 -24.257 24.733 1.00 94.94 409 ASP A O 1
ATOM 3148 N N . ARG A 1 410 ? -21.326 -24.469 24.361 1.00 92.88 410 ARG A N 1
ATOM 3149 C CA . ARG A 1 410 ? -21.691 -23.305 25.183 1.00 92.88 410 ARG A CA 1
ATOM 3150 C C . ARG A 1 410 ? -21.490 -23.565 26.672 1.00 92.88 410 ARG A C 1
ATOM 3152 O O . ARG A 1 410 ? -21.194 -22.625 27.399 1.00 92.88 410 ARG A O 1
ATOM 3159 N N . GLU A 1 411 ? -21.628 -24.814 27.101 1.00 93.75 411 GLU A N 1
ATOM 3160 C CA . GLU A 1 411 ? -21.530 -25.206 28.511 1.00 93.75 411 GLU A CA 1
ATOM 3161 C C . GLU A 1 411 ? -20.075 -25.237 28.984 1.00 93.75 411 GLU A C 1
ATOM 3163 O O . GLU A 1 411 ? -19.793 -25.062 30.164 1.00 93.75 411 GLU A O 1
ATOM 3168 N N . LYS A 1 412 ? -19.129 -25.372 28.048 1.00 93.00 412 LYS A N 1
ATOM 3169 C CA . LYS A 1 412 ? -17.686 -25.372 28.327 1.00 93.00 412 LYS A CA 1
ATOM 3170 C C . LYS A 1 412 ? -17.042 -23.989 28.250 1.00 93.00 412 LYS A C 1
ATOM 3172 O O . LYS A 1 412 ? -15.821 -23.871 28.371 1.00 93.00 412 LYS A O 1
ATOM 3177 N N . VAL A 1 413 ? -17.811 -22.925 28.017 1.00 95.12 413 VAL A N 1
ATOM 3178 C CA . VAL A 1 413 ? -17.260 -21.564 27.993 1.00 95.12 413 VAL A CA 1
ATOM 3179 C C . VAL A 1 413 ? -16.738 -21.204 29.388 1.00 95.12 413 VAL A C 1
ATOM 3181 O O . VAL A 1 413 ? -17.443 -21.318 30.381 1.00 95.12 413 VAL A O 1
ATOM 3184 N N . ALA A 1 414 ? -15.488 -20.750 29.460 1.00 91.44 414 ALA A N 1
ATOM 3185 C CA . ALA A 1 414 ? -14.769 -20.526 30.708 1.00 91.44 414 ALA A CA 1
ATOM 3186 C C . ALA A 1 414 ? -13.831 -19.321 30.564 1.00 91.44 414 ALA A C 1
ATOM 3188 O O . ALA A 1 414 ? -13.635 -18.796 29.465 1.00 91.44 414 ALA A O 1
ATOM 3189 N N . LYS A 1 415 ? -13.216 -18.889 31.670 1.00 89.62 415 LYS A N 1
ATOM 3190 C CA . LYS A 1 415 ? -12.327 -17.715 31.715 1.00 89.62 415 LYS A CA 1
ATOM 3191 C C . LYS A 1 415 ? -11.240 -17.697 30.615 1.00 89.62 415 LYS A C 1
ATOM 3193 O O . LYS A 1 415 ? -11.096 -16.649 29.984 1.00 89.62 415 LYS A O 1
ATOM 3198 N N . PRO A 1 416 ? -10.544 -18.809 30.289 1.00 86.12 416 PRO A N 1
ATOM 3199 C CA . PRO A 1 416 ? -9.556 -18.816 29.204 1.00 86.12 416 PRO A CA 1
ATOM 3200 C C . PRO A 1 416 ? -10.157 -18.526 27.822 1.00 86.12 416 PRO A C 1
ATOM 3202 O O . PRO A 1 416 ? -9.509 -17.911 26.981 1.00 86.12 416 PRO A O 1
ATOM 3205 N N . HIS A 1 417 ? -11.410 -18.927 27.584 1.00 93.25 417 HIS A N 1
ATOM 3206 C CA . HIS A 1 417 ? -12.106 -18.667 26.323 1.00 93.25 417 HIS A CA 1
ATOM 3207 C C . HIS A 1 417 ? -12.388 -17.175 26.142 1.00 93.25 417 HIS A C 1
ATOM 3209 O O . HIS A 1 417 ? -12.185 -16.652 25.052 1.00 93.25 417 HIS A O 1
ATOM 3215 N N . TYR A 1 418 ? -12.770 -16.475 27.214 1.00 92.62 418 TYR A N 1
ATOM 3216 C CA . TYR A 1 418 ? -12.963 -15.025 27.183 1.00 92.62 418 TYR A CA 1
ATOM 3217 C C . TYR A 1 418 ? -11.658 -14.255 26.971 1.00 92.62 418 TYR A C 1
ATOM 3219 O O . TYR A 1 418 ? -11.657 -13.278 26.224 1.00 92.62 418 TYR A O 1
ATOM 3227 N N . ALA A 1 419 ? -10.546 -14.709 27.556 1.00 85.94 419 ALA A N 1
ATOM 3228 C CA . ALA A 1 419 ? -9.241 -14.072 27.363 1.00 85.94 419 ALA A CA 1
ATOM 3229 C C . ALA A 1 419 ? -8.846 -14.009 25.875 1.00 85.94 419 ALA A C 1
ATOM 3231 O O . ALA A 1 419 ? -8.377 -12.982 25.395 1.00 85.94 419 ALA A O 1
ATOM 3232 N N . ARG A 1 420 ? -9.156 -15.063 25.106 1.00 87.56 420 ARG A N 1
ATOM 3233 C CA . ARG A 1 420 ? -8.886 -15.137 23.656 1.00 87.56 420 ARG A CA 1
ATOM 3234 C C . ARG A 1 420 ? -9.701 -14.152 22.812 1.00 87.56 420 ARG A C 1
ATOM 3236 O O . ARG A 1 420 ? -9.388 -13.949 21.645 1.00 87.56 420 ARG A O 1
ATOM 3243 N N . THR A 1 421 ? -10.750 -13.557 23.374 1.00 92.69 421 THR A N 1
ATOM 3244 C CA . THR A 1 421 ? -11.604 -12.581 22.673 1.00 92.69 421 THR A CA 1
ATOM 3245 C C . THR A 1 421 ? -11.072 -11.157 22.777 1.00 92.69 421 THR A C 1
ATOM 3247 O O . THR A 1 421 ? -11.476 -10.295 22.001 1.00 92.69 421 THR A O 1
ATOM 3250 N N . GLN A 1 422 ? -10.175 -10.910 23.735 1.00 90.06 422 GLN A N 1
ATOM 3251 C CA . GLN A 1 422 ? -9.744 -9.575 24.125 1.00 90.06 422 GLN A CA 1
ATOM 3252 C C . GLN A 1 422 ? -9.208 -8.732 22.954 1.00 90.06 422 GLN A C 1
ATOM 3254 O O . GLN A 1 422 ? -9.651 -7.592 22.823 1.00 90.06 422 GLN A O 1
ATOM 3259 N N . PRO A 1 423 ? -8.375 -9.262 22.038 1.00 83.69 423 PRO A N 1
ATOM 3260 C CA . PRO A 1 423 ? -7.847 -8.437 20.953 1.00 83.69 423 PRO A CA 1
ATOM 3261 C C . PRO A 1 423 ? -8.908 -7.964 19.952 1.00 83.69 423 PRO A C 1
ATOM 3263 O O . PRO A 1 423 ? -8.883 -6.815 19.518 1.00 83.69 423 PRO A O 1
ATOM 3266 N N . ALA A 1 424 ? -9.875 -8.828 19.625 1.00 87.88 424 ALA A N 1
ATOM 3267 C CA . ALA A 1 424 ? -10.992 -8.483 18.742 1.00 87.88 424 ALA A CA 1
ATOM 3268 C C . ALA A 1 424 ? -11.901 -7.421 19.383 1.00 87.88 424 ALA A C 1
ATOM 3270 O O . ALA A 1 424 ? -12.384 -6.506 18.720 1.00 87.88 424 ALA A O 1
ATOM 3271 N N . ARG A 1 425 ? -12.096 -7.508 20.704 1.00 94.31 425 ARG A N 1
ATOM 3272 C CA . ARG A 1 425 ? -12.844 -6.509 21.478 1.00 94.31 425 ARG A CA 1
ATOM 3273 C C . ARG A 1 425 ? -12.132 -5.162 21.518 1.00 94.31 425 ARG A C 1
ATOM 3275 O O . ARG A 1 425 ? -12.771 -4.129 21.369 1.00 94.31 425 ARG A O 1
ATOM 3282 N N . GLU A 1 426 ? -10.811 -5.155 21.672 1.00 85.94 426 GLU A N 1
ATOM 3283 C CA . GLU A 1 426 ? -10.009 -3.928 21.623 1.00 85.94 426 GLU A CA 1
ATOM 3284 C C . GLU A 1 426 ? -10.043 -3.267 20.240 1.00 85.94 426 GLU A C 1
ATOM 3286 O O . GLU A 1 426 ? -10.102 -2.041 20.151 1.00 85.94 426 GLU A O 1
ATOM 3291 N N . ALA A 1 427 ? -10.048 -4.058 19.163 1.00 83.06 427 ALA A N 1
ATOM 3292 C CA . ALA A 1 427 ? -10.218 -3.547 17.805 1.00 83.06 427 ALA A CA 1
ATOM 3293 C C . ALA A 1 427 ? -11.599 -2.907 17.603 1.00 83.06 427 ALA A C 1
ATOM 3295 O O . ALA A 1 427 ? -11.673 -1.742 17.204 1.00 83.06 427 ALA A O 1
ATOM 3296 N N . LEU A 1 428 ? -12.668 -3.601 18.009 1.00 91.81 428 LEU A N 1
ATOM 3297 C CA . LEU A 1 428 ? -14.022 -3.050 18.001 1.00 91.81 428 LEU A CA 1
ATOM 3298 C C . LEU A 1 428 ? -14.124 -1.767 18.836 1.00 91.81 428 LEU A C 1
ATOM 3300 O O . LEU A 1 428 ? -14.732 -0.795 18.396 1.00 91.81 428 LEU A O 1
ATOM 3304 N N . ARG A 1 429 ? -13.495 -1.734 20.016 1.00 91.62 429 ARG A N 1
ATOM 3305 C CA . ARG A 1 429 ? -13.472 -0.557 20.892 1.00 91.62 429 ARG A CA 1
ATOM 3306 C C . ARG A 1 429 ? -12.787 0.640 20.231 1.00 91.62 429 ARG A C 1
ATOM 3308 O O . ARG A 1 429 ? -13.306 1.746 20.331 1.00 91.62 429 ARG A O 1
ATOM 3315 N N . ARG A 1 430 ? -11.665 0.444 19.526 1.00 86.81 430 ARG A N 1
ATOM 3316 C CA . ARG A 1 430 ? -10.999 1.516 18.756 1.00 86.81 430 ARG A CA 1
ATOM 3317 C C . ARG A 1 430 ? -11.872 2.037 17.615 1.00 86.81 430 ARG A C 1
ATOM 3319 O O . ARG A 1 430 ? -11.889 3.237 17.365 1.00 86.81 430 ARG A O 1
ATOM 3326 N N . HIS A 1 431 ? -12.600 1.155 16.935 1.00 89.12 431 HIS A N 1
ATOM 3327 C CA . HIS A 1 431 ? -13.537 1.568 15.891 1.00 89.12 431 HIS A CA 1
ATOM 3328 C C . HIS A 1 431 ? -14.712 2.368 16.470 1.00 89.12 431 HIS A C 1
ATOM 3330 O O . HIS A 1 431 ? -15.030 3.447 15.973 1.00 89.12 431 HIS A O 1
ATOM 3336 N N . ALA A 1 432 ? -15.292 1.891 17.574 1.00 92.69 432 ALA A N 1
ATOM 3337 C CA . ALA A 1 432 ? -16.337 2.602 18.300 1.00 92.69 432 ALA A CA 1
ATOM 3338 C C . ALA A 1 432 ? -15.865 3.985 18.779 1.00 92.69 432 ALA A C 1
ATOM 3340 O O . ALA A 1 432 ? -16.589 4.965 18.633 1.00 92.69 432 ALA A O 1
ATOM 3341 N N . ASP A 1 433 ? -14.629 4.083 19.272 1.00 90.56 433 ASP A N 1
ATOM 3342 C CA . ASP A 1 433 ? -14.018 5.335 19.721 1.00 90.56 433 ASP A CA 1
ATOM 3343 C C . ASP A 1 433 ? -13.942 6.410 18.623 1.00 90.56 433 ASP A C 1
ATOM 3345 O O . ASP A 1 433 ? -14.186 7.588 18.895 1.00 90.56 433 ASP A O 1
ATOM 3349 N N . ALA A 1 434 ? -13.652 6.005 17.382 1.00 87.19 434 ALA A N 1
ATOM 3350 C CA . ALA A 1 434 ? -13.602 6.906 16.231 1.00 87.19 434 ALA A CA 1
ATOM 3351 C C . ALA A 1 434 ? -14.991 7.438 15.839 1.00 87.19 434 ALA A C 1
ATOM 3353 O O . ALA A 1 434 ? -15.113 8.563 15.357 1.00 87.19 434 ALA A O 1
ATOM 3354 N N . MET A 1 435 ? -16.038 6.642 16.063 1.00 91.12 435 MET A N 1
ATOM 3355 C CA . MET A 1 435 ? -17.423 6.999 15.742 1.00 91.12 435 MET A CA 1
ATOM 3356 C C . MET A 1 435 ? -18.136 7.742 16.877 1.00 91.12 435 MET A C 1
ATOM 3358 O O . MET A 1 435 ? -19.134 8.415 16.635 1.00 91.12 435 MET A O 1
ATOM 3362 N N . PHE A 1 436 ? -17.630 7.636 18.107 1.00 95.31 436 PHE A N 1
ATOM 3363 C CA . PHE A 1 436 ? -18.349 8.015 19.321 1.00 95.31 436 PHE A CA 1
ATOM 3364 C C . PHE A 1 436 ? -18.803 9.481 19.362 1.00 95.31 436 PHE A C 1
ATOM 3366 O O . PHE A 1 436 ? -19.988 9.761 19.518 1.00 95.31 436 PHE A O 1
ATOM 3373 N N . PHE A 1 437 ? -17.879 10.434 19.214 1.00 91.88 437 PHE A N 1
ATOM 3374 C CA . PHE A 1 437 ? -18.221 11.860 19.279 1.00 91.88 437 PHE A CA 1
ATOM 3375 C C . PHE A 1 437 ? -19.039 12.349 18.077 1.00 91.88 437 PHE A C 1
ATOM 3377 O O . PHE A 1 437 ? -20.021 13.055 18.307 1.00 91.88 437 PHE A O 1
ATOM 3384 N N . PRO A 1 438 ? -18.723 11.959 16.822 1.00 91.31 438 PRO A N 1
ATOM 3385 C CA . PRO A 1 438 ? -19.618 12.212 15.694 1.00 91.31 438 PRO A CA 1
ATOM 3386 C C . PRO A 1 438 ? -21.055 11.740 15.952 1.00 91.31 438 PRO A C 1
ATOM 3388 O O . PRO A 1 438 ? -21.999 12.467 15.648 1.00 91.31 438 PRO A O 1
ATOM 3391 N N . GLU A 1 439 ? -21.220 10.568 16.571 1.00 95.06 439 GLU A N 1
ATOM 3392 C CA . GLU A 1 439 ? -22.533 10.020 16.917 1.00 95.06 439 GLU A CA 1
ATOM 3393 C C . GLU A 1 439 ? -23.240 10.830 18.015 1.00 95.06 439 GLU A C 1
ATOM 3395 O O . GLU A 1 439 ? -24.440 11.083 17.898 1.00 95.06 439 GLU A O 1
ATOM 3400 N N . ILE A 1 440 ? -22.522 11.300 19.049 1.00 93.81 440 ILE A N 1
ATOM 3401 C CA . ILE A 1 440 ? -23.094 12.228 20.044 1.00 93.81 440 ILE A CA 1
ATOM 3402 C C . ILE A 1 440 ? -23.652 13.461 19.335 1.00 93.81 440 ILE A C 1
ATOM 3404 O O . ILE A 1 440 ? -24.811 13.818 19.545 1.00 93.81 440 ILE A O 1
ATOM 3408 N N . TRP A 1 441 ? -22.853 14.098 18.476 1.00 91.94 441 TRP A N 1
ATOM 3409 C CA . TRP A 1 441 ? -23.259 15.325 17.791 1.00 91.94 441 TRP A CA 1
ATOM 3410 C C . TRP A 1 441 ? -24.457 15.100 16.870 1.00 91.94 441 TRP A C 1
ATOM 3412 O O . TRP A 1 441 ? -25.377 15.919 16.860 1.00 91.94 441 TRP A O 1
ATOM 3422 N N . ALA A 1 442 ? -24.486 13.977 16.150 1.00 91.62 442 ALA A N 1
ATOM 3423 C CA . ALA A 1 442 ? -25.614 13.606 15.304 1.00 91.62 442 ALA A CA 1
ATOM 3424 C C . ALA A 1 442 ? -26.897 13.401 16.125 1.00 91.62 442 ALA A C 1
ATOM 3426 O O . ALA A 1 442 ? -27.934 13.975 15.796 1.00 91.62 442 ALA A O 1
ATOM 3427 N N . ARG A 1 443 ? -26.832 12.648 17.233 1.00 91.94 443 ARG A N 1
ATOM 3428 C CA . ARG A 1 443 ? -27.993 12.397 18.106 1.00 91.94 443 ARG A CA 1
ATOM 3429 C C . ARG A 1 443 ? -28.471 13.656 18.831 1.00 91.94 443 ARG A C 1
ATOM 3431 O O . ARG A 1 443 ? -29.670 13.827 19.023 1.00 91.94 443 ARG A O 1
ATOM 3438 N N . MET A 1 444 ? -27.563 14.559 19.202 1.00 90.12 444 MET A N 1
ATOM 3439 C CA . MET A 1 444 ? -27.915 15.842 19.819 1.00 90.12 444 MET A CA 1
ATOM 3440 C C . MET A 1 444 ? -28.582 16.825 18.846 1.00 90.12 444 MET A C 1
ATOM 3442 O O . MET A 1 444 ? -29.388 17.649 19.280 1.00 90.12 444 MET A O 1
ATOM 3446 N N . ALA A 1 445 ? -28.262 16.749 17.550 1.00 88.44 445 ALA A N 1
ATOM 3447 C CA . ALA A 1 445 ? -28.853 17.605 16.520 1.00 88.44 445 ALA A CA 1
ATOM 3448 C C . ALA A 1 445 ? -30.324 17.265 16.216 1.00 88.44 445 ALA A C 1
ATOM 3450 O O . ALA A 1 445 ? -31.040 18.088 15.650 1.00 88.44 445 ALA A O 1
ATOM 3451 N N . VAL A 1 446 ? -30.788 16.073 16.601 1.00 86.81 446 VAL A N 1
ATOM 3452 C CA . VAL A 1 446 ? -32.177 15.650 16.413 1.00 86.81 446 VAL A CA 1
ATOM 3453 C C . VAL A 1 446 ? -33.083 16.268 17.482 1.00 86.81 446 VAL A C 1
ATOM 3455 O O . VAL A 1 446 ? -32.743 16.303 18.664 1.00 86.81 446 VAL A O 1
ATOM 3458 N N . THR A 1 447 ? -34.259 16.744 17.069 1.00 76.81 447 THR A N 1
ATOM 3459 C CA . THR A 1 447 ? -35.276 17.353 17.948 1.00 76.81 447 THR A CA 1
ATOM 3460 C C . THR A 1 447 ? -36.524 16.490 18.146 1.00 76.81 447 THR A C 1
ATOM 3462 O O . THR A 1 447 ? -37.340 16.813 19.002 1.00 76.81 447 THR A O 1
ATOM 3465 N N . HIS A 1 448 ? -36.678 15.402 17.382 1.00 75.50 448 HIS A N 1
ATOM 3466 C CA . HIS A 1 448 ? -37.826 14.491 17.441 1.00 75.50 448 HIS A CA 1
ATOM 3467 C C . HIS A 1 448 ? -37.377 13.027 17.435 1.00 75.50 448 HIS A C 1
ATOM 3469 O O . HIS A 1 448 ? -36.487 12.657 16.668 1.00 75.50 448 HIS A O 1
ATOM 3475 N N . ASP A 1 449 ? -38.049 12.176 18.210 1.00 67.12 449 ASP A N 1
ATOM 3476 C CA . ASP A 1 449 ? -37.694 10.757 18.369 1.00 67.12 449 ASP A CA 1
ATOM 3477 C C . ASP A 1 449 ? -37.636 9.978 17.044 1.00 67.12 449 ASP A C 1
ATOM 3479 O O . ASP A 1 449 ? -36.796 9.090 16.875 1.00 67.12 449 ASP A O 1
ATOM 3483 N N . SER A 1 450 ? -38.447 10.365 16.052 1.00 72.25 450 SER A N 1
ATOM 3484 C CA . SER A 1 450 ? -38.448 9.767 14.709 1.00 72.25 450 SER A CA 1
ATOM 3485 C C . SER A 1 450 ? -37.106 9.892 13.975 1.00 72.25 450 SER A C 1
ATOM 3487 O O . SER A 1 450 ? -36.793 9.051 13.133 1.00 72.25 450 SER A O 1
ATOM 3489 N N . GLY A 1 451 ? -36.289 10.897 14.307 1.00 74.62 451 GLY A N 1
ATOM 3490 C CA . GLY A 1 451 ? -34.936 11.070 13.772 1.00 74.62 451 GLY A CA 1
ATOM 3491 C C . GLY A 1 451 ? -33.865 10.281 14.532 1.00 74.62 451 GLY A C 1
ATOM 3492 O O . GLY A 1 451 ? -32.791 10.023 13.990 1.00 74.62 451 GLY A O 1
ATOM 3493 N N . PHE A 1 452 ? -34.148 9.854 15.767 1.00 80.69 452 PHE A N 1
ATOM 3494 C CA . PHE A 1 452 ? -33.185 9.152 16.617 1.00 80.69 452 PHE A CA 1
ATOM 3495 C C . PHE A 1 452 ? -33.055 7.675 16.234 1.00 80.69 452 PHE A C 1
ATOM 3497 O O . PHE A 1 452 ? -31.944 7.151 16.122 1.00 80.69 452 PHE A O 1
ATOM 3504 N N . THR A 1 453 ? -34.179 6.993 15.987 1.00 84.69 453 THR A N 1
ATOM 3505 C CA . THR A 1 453 ? -34.188 5.560 15.646 1.00 84.69 453 THR A CA 1
ATOM 3506 C C . THR A 1 453 ? -33.372 5.230 14.387 1.00 84.69 453 THR A C 1
ATOM 3508 O O . THR A 1 453 ? -32.608 4.260 14.438 1.00 84.69 453 THR A O 1
ATOM 3511 N N . PRO A 1 454 ? -33.465 5.988 13.273 1.00 87.62 454 PRO A N 1
ATOM 3512 C CA . PRO A 1 454 ? -32.647 5.740 12.087 1.00 87.62 454 PRO A CA 1
ATOM 3513 C C . PRO A 1 454 ? -31.149 5.951 12.336 1.00 87.62 454 PRO A C 1
ATOM 3515 O O . PRO A 1 454 ? -30.354 5.116 11.916 1.00 87.62 454 PRO A O 1
ATOM 3518 N N . LEU A 1 455 ? -30.755 7.006 13.064 1.00 89.12 455 LEU A N 1
ATOM 3519 C CA . LEU A 1 455 ? -29.347 7.257 13.409 1.00 89.12 455 LEU A CA 1
ATOM 3520 C C . LEU A 1 455 ? -28.771 6.125 14.262 1.00 89.12 455 LEU 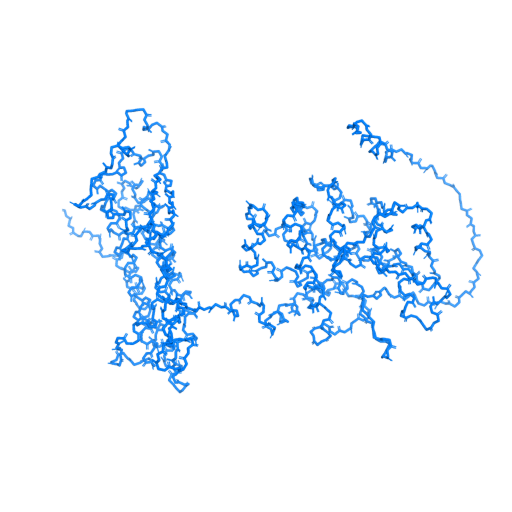A C 1
ATOM 3522 O O . LEU A 1 455 ? -27.762 5.520 13.900 1.00 89.12 455 LEU A O 1
ATOM 3526 N N . ARG A 1 456 ? -29.473 5.766 15.344 1.00 92.00 456 ARG A N 1
ATOM 3527 C CA . ARG A 1 456 ? -29.070 4.660 16.219 1.00 92.00 456 ARG A CA 1
ATOM 3528 C C . ARG A 1 456 ? -28.978 3.339 15.457 1.00 92.00 456 ARG A C 1
ATOM 3530 O O . ARG A 1 456 ? -28.061 2.560 15.711 1.00 92.00 456 ARG A O 1
ATOM 3537 N N . ARG A 1 457 ? -29.896 3.083 14.516 1.00 91.19 457 ARG A N 1
ATOM 3538 C CA . ARG A 1 457 ? -29.838 1.905 13.640 1.00 91.19 457 ARG A CA 1
ATOM 3539 C C . ARG A 1 457 ? -28.567 1.903 12.800 1.00 91.19 457 ARG A C 1
ATOM 3541 O O . ARG A 1 457 ? -27.839 0.920 12.863 1.00 91.19 457 ARG A O 1
ATOM 3548 N N . THR A 1 458 ? -28.287 2.984 12.076 1.00 92.50 458 THR A N 1
ATOM 3549 C CA . THR A 1 458 ? -27.086 3.110 11.237 1.00 92.50 458 THR A CA 1
ATOM 3550 C C . THR A 1 458 ? -25.814 2.885 12.052 1.00 92.50 458 THR A C 1
ATOM 3552 O O . THR A 1 458 ? -24.933 2.132 11.639 1.00 92.50 458 THR A O 1
ATOM 3555 N N . PHE A 1 459 ? -25.740 3.466 13.252 1.00 94.94 459 PHE A N 1
ATOM 3556 C CA . PHE A 1 459 ? -24.624 3.270 14.175 1.00 94.94 459 PHE A CA 1
ATOM 3557 C C . PHE A 1 459 ? -24.460 1.803 14.600 1.00 94.94 459 PHE A C 1
ATOM 3559 O O . PHE A 1 459 ? -23.368 1.238 14.505 1.00 94.94 459 PHE A O 1
ATOM 3566 N N . LEU A 1 460 ? -25.547 1.152 15.027 1.00 95.50 460 LEU A N 1
ATOM 3567 C CA . LEU A 1 460 ? -25.534 -0.259 15.421 1.00 95.50 460 LEU A CA 1
ATOM 3568 C C . LEU A 1 460 ? -25.210 -1.190 14.249 1.00 95.50 460 LEU A C 1
ATOM 3570 O O . LEU A 1 460 ? -24.527 -2.194 14.447 1.00 95.50 460 LEU A O 1
ATOM 3574 N N . GLU A 1 461 ? -25.682 -0.887 13.042 1.00 93.94 461 GLU A N 1
ATOM 3575 C CA . GLU A 1 461 ? -25.383 -1.648 11.827 1.00 93.94 461 GLU A CA 1
ATOM 3576 C C . GLU A 1 461 ? -23.903 -1.539 11.454 1.00 93.94 461 GLU A C 1
ATOM 3578 O O . GLU A 1 461 ? -23.277 -2.568 11.191 1.00 93.94 461 GLU A O 1
ATOM 3583 N N . ALA A 1 462 ? -23.323 -0.338 11.527 1.00 92.25 462 ALA A N 1
ATOM 3584 C CA . ALA A 1 462 ? -21.897 -0.114 11.310 1.00 92.25 462 ALA A CA 1
ATOM 3585 C C . ALA A 1 462 ? -21.035 -0.867 12.340 1.00 92.25 462 ALA A C 1
ATOM 3587 O O . ALA A 1 462 ? -20.156 -1.645 11.961 1.00 92.25 462 ALA A O 1
ATOM 3588 N N . LEU A 1 463 ? -21.344 -0.740 13.638 1.00 96.44 463 LEU A N 1
ATOM 3589 C CA . LEU A 1 463 ? -20.660 -1.501 14.690 1.00 96.44 463 LEU A CA 1
ATOM 3590 C C . LEU A 1 463 ? -20.830 -3.015 14.515 1.00 96.44 463 LEU A C 1
ATOM 3592 O O . LEU A 1 463 ? -19.886 -3.774 14.728 1.00 96.44 463 LEU A O 1
ATOM 3596 N N . SER A 1 464 ? -22.018 -3.471 14.114 1.00 97.31 464 SER A N 1
ATOM 3597 C CA . SER A 1 464 ? -22.294 -4.891 13.868 1.00 97.31 464 SER A CA 1
ATOM 3598 C C . SER A 1 464 ? -21.508 -5.423 12.674 1.00 97.31 464 SER A C 1
ATOM 3600 O O . SER A 1 464 ? -21.002 -6.542 12.733 1.00 97.31 464 SER A O 1
ATOM 3602 N N . ALA A 1 465 ? -21.400 -4.652 11.589 1.00 94.19 465 ALA A N 1
ATOM 3603 C CA . ALA A 1 465 ? -20.568 -4.999 10.442 1.00 94.19 465 ALA A CA 1
ATOM 3604 C C . ALA A 1 465 ? -19.102 -5.145 10.869 1.00 94.19 465 ALA A C 1
ATOM 3606 O O . ALA A 1 465 ? -18.494 -6.184 10.616 1.00 94.19 465 ALA A O 1
ATOM 3607 N N . HIS A 1 466 ? -18.583 -4.184 11.635 1.00 92.50 466 HIS A N 1
ATOM 3608 C CA . HIS A 1 466 ? -17.218 -4.255 12.142 1.00 92.50 466 HIS A CA 1
ATOM 3609 C C . HIS A 1 466 ? -17.007 -5.433 13.111 1.00 92.50 466 HIS A C 1
ATOM 3611 O O . HIS A 1 466 ? -16.023 -6.158 13.007 1.00 92.50 466 HIS A O 1
ATOM 3617 N N . ALA A 1 467 ? -17.963 -5.722 13.999 1.00 97.06 467 ALA A N 1
ATOM 3618 C CA . ALA A 1 467 ? -17.898 -6.891 14.878 1.00 97.06 467 ALA A CA 1
ATOM 3619 C C . ALA A 1 467 ? -17.875 -8.220 14.099 1.00 97.06 467 ALA A C 1
ATOM 3621 O O . ALA A 1 467 ? -17.197 -9.166 14.506 1.00 97.06 467 ALA A O 1
ATOM 3622 N N . ARG A 1 468 ? -18.584 -8.315 12.966 1.00 97.56 468 ARG A N 1
ATOM 3623 C CA . ARG A 1 468 ? -18.499 -9.483 12.072 1.00 97.56 468 ARG A CA 1
ATOM 3624 C C . ARG A 1 468 ? -17.119 -9.608 11.443 1.00 97.56 468 ARG A C 1
ATOM 3626 O O . ARG A 1 468 ? -16.605 -10.722 11.350 1.00 97.56 468 ARG A O 1
ATOM 3633 N N . ASP A 1 469 ? -16.519 -8.498 11.034 1.00 91.19 469 ASP A N 1
ATOM 3634 C CA . ASP A 1 469 ? -15.170 -8.475 10.466 1.00 91.19 469 ASP A CA 1
ATOM 3635 C C . ASP A 1 469 ? -14.128 -8.911 11.493 1.00 91.19 469 ASP A C 1
ATOM 3637 O O . ASP A 1 469 ? -13.312 -9.792 11.207 1.00 91.19 469 ASP A O 1
ATOM 3641 N N . GLU A 1 470 ? -14.227 -8.400 12.718 1.00 93.56 470 GLU A N 1
ATOM 3642 C CA . GLU A 1 470 ? -13.369 -8.803 13.830 1.00 93.56 470 GLU A CA 1
ATOM 3643 C C . GLU A 1 470 ? -13.559 -10.281 14.189 1.00 93.56 470 GLU A C 1
ATOM 3645 O O . GLU A 1 470 ? -12.583 -11.005 14.396 1.00 93.56 470 GLU A O 1
ATOM 3650 N N . PHE A 1 471 ? -14.795 -10.792 14.168 1.00 96.69 471 PHE A N 1
ATOM 3651 C CA . PHE A 1 471 ? -15.047 -12.220 14.360 1.00 96.69 471 PHE A CA 1
ATOM 3652 C C . PHE A 1 471 ? -14.384 -13.068 13.266 1.00 96.69 471 PHE A C 1
ATOM 3654 O O . PHE A 1 471 ? -13.691 -14.041 13.577 1.00 96.69 471 PHE A O 1
ATOM 3661 N N . ARG A 1 472 ? -14.580 -12.706 11.987 1.00 94.06 472 ARG A N 1
ATOM 3662 C CA . ARG A 1 472 ? -13.991 -13.413 10.834 1.00 94.06 472 ARG A CA 1
ATOM 3663 C C . ARG A 1 472 ? -12.465 -13.401 10.885 1.00 94.06 472 ARG A C 1
ATOM 3665 O O . ARG A 1 472 ? -11.841 -14.409 10.565 1.00 94.06 472 ARG A O 1
ATOM 3672 N N . THR A 1 473 ? -11.883 -12.293 11.325 1.00 87.38 473 THR A N 1
ATOM 3673 C CA . THR A 1 473 ? -10.432 -12.102 11.424 1.00 87.38 473 THR A CA 1
ATOM 3674 C C . THR A 1 473 ? -9.830 -12.884 12.594 1.00 87.38 473 THR A C 1
ATOM 3676 O O . THR A 1 473 ? -8.793 -13.543 12.449 1.00 87.38 473 THR A O 1
ATOM 3679 N N . ALA A 1 474 ? -10.487 -12.865 13.756 1.00 88.31 474 ALA A N 1
ATOM 3680 C CA . ALA A 1 474 ? -9.992 -13.512 14.967 1.00 88.31 474 ALA A CA 1
ATOM 3681 C C . ALA A 1 474 ? -10.118 -15.042 14.919 1.00 88.31 474 ALA A C 1
ATOM 3683 O O . ALA A 1 474 ? -9.171 -15.740 15.292 1.00 88.31 474 ALA A O 1
ATOM 3684 N N . ALA A 1 475 ? -11.248 -15.566 14.429 1.00 90.25 475 ALA A N 1
ATOM 3685 C CA . ALA A 1 475 ? -11.602 -16.985 14.519 1.00 90.25 475 ALA A CA 1
ATOM 3686 C C . ALA A 1 475 ? -10.512 -17.966 14.023 1.00 90.25 475 ALA A C 1
ATOM 3688 O O . ALA A 1 475 ? -10.217 -18.918 14.750 1.00 90.25 475 ALA A O 1
ATOM 3689 N N . PRO A 1 476 ? -9.831 -17.753 12.875 1.00 87.25 476 PRO A N 1
ATOM 3690 C CA . PRO A 1 476 ? -8.793 -18.674 12.406 1.00 87.25 476 PRO A CA 1
ATOM 3691 C C . PRO A 1 476 ? -7.637 -18.882 13.393 1.00 87.25 476 PRO A C 1
ATOM 3693 O O . PRO A 1 476 ? -7.110 -19.988 13.479 1.00 87.25 476 PRO A O 1
ATOM 3696 N N . GLY A 1 477 ? -7.270 -17.844 14.152 1.00 84.56 477 GLY A N 1
ATOM 3697 C CA . GLY A 1 477 ? -6.134 -17.853 15.081 1.00 84.56 477 GLY A CA 1
ATOM 3698 C C . GLY A 1 477 ? -6.479 -18.307 16.494 1.00 84.56 477 GLY A C 1
ATOM 3699 O O . GLY A 1 477 ? -5.591 -18.386 17.335 1.00 84.56 477 GLY A O 1
ATOM 3700 N N . ILE A 1 478 ? -7.749 -18.603 16.777 1.00 87.88 478 ILE A N 1
ATOM 3701 C CA . ILE A 1 478 ? -8.151 -19.145 18.072 1.00 87.88 478 ILE A CA 1
ATOM 3702 C C . ILE A 1 478 ? -7.889 -20.662 18.075 1.00 87.88 478 ILE A C 1
ATOM 3704 O O . ILE A 1 478 ? -8.410 -21.373 17.206 1.00 87.88 478 ILE A O 1
ATOM 3708 N N . PRO A 1 479 ? -7.125 -21.193 19.053 1.00 84.81 479 PRO A N 1
ATOM 3709 C CA . PRO A 1 479 ? -6.891 -22.628 19.168 1.00 84.81 479 PRO A CA 1
ATOM 3710 C C . PRO A 1 479 ? -8.205 -23.401 19.315 1.00 84.81 479 PRO A C 1
ATOM 3712 O O . PRO A 1 479 ? -8.987 -23.155 20.237 1.00 84.81 479 PRO A O 1
ATOM 3715 N N . CYS A 1 480 ? -8.435 -24.343 18.403 1.00 84.75 480 CYS A N 1
ATOM 3716 C CA . CYS A 1 480 ? -9.605 -25.213 18.365 1.00 84.75 480 CYS A CA 1
ATOM 3717 C C . CYS A 1 480 ? -9.211 -26.529 17.687 1.00 84.75 480 CYS A C 1
ATOM 3719 O O . CYS A 1 480 ? -8.625 -26.495 16.599 1.00 84.75 480 CYS A O 1
ATOM 3721 N N . ALA A 1 481 ? -9.523 -27.663 18.323 1.00 83.75 481 ALA A N 1
ATOM 3722 C CA . ALA A 1 481 ? -9.251 -28.992 17.780 1.00 83.75 481 ALA A CA 1
ATOM 3723 C C . ALA A 1 481 ? -9.903 -29.155 16.399 1.00 83.75 481 ALA A C 1
ATOM 3725 O O . ALA A 1 481 ? -11.078 -28.822 16.234 1.00 83.75 481 ALA A O 1
ATOM 3726 N N . SER A 1 482 ? -9.168 -29.696 15.424 1.00 85.31 482 SER A N 1
ATOM 3727 C CA . SER A 1 482 ? -9.606 -29.775 14.021 1.00 85.31 482 SER A CA 1
ATOM 3728 C C . SER A 1 482 ? -10.977 -30.438 13.855 1.00 85.31 482 SER A C 1
ATOM 3730 O O . SER A 1 482 ? -11.817 -29.917 13.128 1.00 85.31 482 SER A O 1
ATOM 3732 N N . LEU A 1 483 ? -11.256 -31.504 14.617 1.00 91.06 483 LEU A N 1
ATOM 3733 C CA . LEU A 1 483 ? -12.551 -32.200 14.613 1.00 91.06 483 LEU A CA 1
ATOM 3734 C C . LEU A 1 483 ? -13.723 -31.308 15.072 1.00 91.06 483 LEU A C 1
ATOM 3736 O O . LEU A 1 483 ? -14.855 -31.487 14.636 1.00 91.06 483 LEU A O 1
ATOM 3740 N N . MET A 1 484 ? -13.468 -30.340 15.957 1.00 92.38 484 MET A N 1
ATOM 3741 C CA . MET A 1 484 ? -14.488 -29.444 16.516 1.00 92.38 484 MET A CA 1
ATOM 3742 C C . MET A 1 484 ? -14.631 -28.134 15.733 1.00 92.38 484 MET A C 1
ATOM 3744 O O . MET A 1 484 ? -15.592 -27.396 15.961 1.00 92.38 484 MET A O 1
ATOM 3748 N N . ARG A 1 485 ? -13.704 -27.827 14.818 1.00 92.50 485 ARG A N 1
ATOM 3749 C CA . ARG A 1 485 ? -13.631 -26.534 14.124 1.00 92.50 485 ARG A CA 1
ATOM 3750 C C . ARG A 1 485 ? -14.887 -26.196 13.308 1.00 92.50 485 ARG A C 1
ATOM 3752 O O . ARG A 1 485 ? -15.404 -25.099 13.519 1.00 92.50 485 ARG A O 1
ATOM 3759 N N . PRO A 1 486 ? -15.475 -27.104 12.499 1.00 96.12 486 PRO A N 1
ATOM 3760 C CA . PRO A 1 486 ? -16.720 -26.798 11.785 1.00 96.12 486 PRO A CA 1
ATOM 3761 C C . PRO A 1 486 ? -17.867 -26.431 12.740 1.00 96.12 486 PRO A C 1
ATOM 3763 O O . PRO A 1 486 ? -18.602 -25.465 12.530 1.00 96.12 486 PRO A O 1
ATOM 3766 N N . ARG A 1 487 ? -17.984 -27.158 13.859 1.00 96.62 487 ARG A N 1
ATOM 3767 C CA . ARG A 1 487 ? -18.987 -26.885 14.898 1.00 96.62 487 ARG A CA 1
ATOM 3768 C C . ARG A 1 487 ? -18.737 -25.542 15.587 1.00 96.62 487 ARG A C 1
ATOM 3770 O O . ARG A 1 487 ? -19.693 -24.806 15.840 1.00 96.62 487 ARG A O 1
ATOM 3777 N N . ALA A 1 488 ? -17.480 -25.231 15.896 1.00 96.12 488 ALA A N 1
ATOM 3778 C CA . ALA A 1 488 ? -17.067 -23.971 16.502 1.00 96.12 488 ALA A CA 1
ATOM 3779 C C . ALA A 1 488 ? -17.398 -22.772 15.607 1.00 96.12 488 ALA A C 1
ATOM 3781 O O . ALA A 1 488 ? -17.993 -21.804 16.082 1.00 96.12 488 ALA A O 1
ATOM 3782 N N . GLU A 1 489 ? -17.090 -22.866 14.311 1.00 95.38 489 GLU A N 1
ATOM 3783 C CA . GLU A 1 489 ? -17.385 -21.834 13.316 1.00 95.38 489 GLU A CA 1
ATOM 3784 C C . GLU A 1 489 ? -18.879 -21.544 13.225 1.00 95.38 489 GLU A C 1
ATOM 3786 O O . GLU A 1 489 ? -19.292 -20.389 13.355 1.00 95.38 489 GLU A O 1
ATOM 3791 N N . VAL A 1 490 ? -19.695 -22.586 13.049 1.00 97.06 490 VAL A N 1
ATOM 3792 C CA . VAL A 1 490 ? -21.147 -22.434 12.909 1.00 97.06 490 VAL A CA 1
ATOM 3793 C C . VAL A 1 490 ? -21.753 -21.885 14.196 1.00 97.06 490 VAL A C 1
ATOM 3795 O O . VAL A 1 490 ? -22.470 -20.886 14.168 1.00 97.06 490 VAL A O 1
ATOM 3798 N N . ARG A 1 491 ? -21.466 -22.499 15.349 1.00 98.06 491 ARG A N 1
ATOM 3799 C CA . ARG A 1 491 ? -22.126 -22.129 16.610 1.00 98.06 491 ARG A CA 1
ATOM 3800 C C . ARG A 1 491 ? -21.632 -20.801 17.172 1.00 98.06 491 ARG A C 1
ATOM 3802 O O . ARG A 1 491 ? -22.452 -20.061 17.716 1.00 98.06 491 ARG A O 1
ATOM 3809 N N . GLY A 1 492 ? -20.345 -20.484 17.021 1.00 97.69 492 GLY A N 1
ATOM 3810 C CA . GLY A 1 492 ? -19.781 -19.188 17.398 1.00 97.69 492 GLY A CA 1
ATOM 3811 C C . GLY A 1 492 ? -20.381 -18.057 16.565 1.00 97.69 492 GLY A C 1
ATOM 3812 O O . GLY A 1 492 ? -20.904 -17.092 17.122 1.00 97.69 492 GLY A O 1
ATOM 3813 N N . ARG A 1 493 ? -20.433 -18.229 15.237 1.00 97.62 493 ARG A N 1
ATOM 3814 C CA . ARG A 1 493 ? -21.055 -17.254 14.326 1.00 97.62 493 ARG A CA 1
ATOM 3815 C C . ARG A 1 493 ? -22.546 -17.098 14.597 1.00 97.62 493 ARG A C 1
ATOM 3817 O O . ARG A 1 493 ? -23.045 -15.987 14.696 1.00 97.62 493 ARG A O 1
ATOM 3824 N N . GLN A 1 494 ? -23.264 -18.197 14.809 1.00 97.88 494 GLN A N 1
ATOM 3825 C CA . GLN A 1 494 ? -24.686 -18.148 15.144 1.00 97.88 494 GLN A CA 1
ATOM 3826 C C . GLN A 1 494 ? -24.940 -17.467 16.504 1.00 97.88 494 GLN A C 1
ATOM 3828 O O . GLN A 1 494 ? -25.992 -16.866 16.717 1.00 97.88 494 GLN A O 1
ATOM 3833 N N . ALA A 1 495 ? -24.027 -17.599 17.473 1.00 97.62 495 ALA A N 1
ATOM 3834 C CA . ALA A 1 495 ? -24.113 -16.884 18.746 1.00 97.62 495 ALA A CA 1
ATOM 3835 C C . ALA A 1 495 ? -23.914 -15.373 18.558 1.00 97.62 495 ALA A C 1
ATOM 3837 O O . ALA A 1 495 ? -24.721 -14.609 19.091 1.00 97.62 495 ALA A O 1
ATOM 3838 N N . LEU A 1 496 ? -22.924 -14.974 17.750 1.00 98.00 496 LEU A N 1
ATOM 3839 C CA . LEU A 1 496 ? -22.708 -13.585 17.350 1.00 98.00 496 LEU A CA 1
ATOM 3840 C C . LEU A 1 496 ? -23.950 -13.009 16.662 1.00 98.00 496 LEU A C 1
ATOM 3842 O O . LEU A 1 496 ? -24.544 -12.066 17.173 1.00 98.00 496 LEU A O 1
ATOM 3846 N N . GLU A 1 497 ? -24.394 -13.613 15.558 1.00 97.81 497 GLU A N 1
ATOM 3847 C CA . GLU A 1 497 ? -25.486 -13.071 14.737 1.00 97.81 497 GLU A CA 1
ATOM 3848 C C . GLU A 1 497 ? -26.793 -12.931 15.518 1.00 97.81 497 GLU A C 1
ATOM 3850 O O . GLU A 1 497 ? -27.462 -11.906 15.425 1.00 97.81 497 GLU A O 1
ATOM 3855 N N . ARG A 1 498 ? -27.142 -13.909 16.368 1.00 96.56 498 ARG A N 1
ATOM 3856 C CA . ARG A 1 498 ? -28.325 -13.782 17.238 1.00 96.56 498 ARG A CA 1
ATOM 3857 C C . ARG A 1 498 ? -28.201 -12.626 18.224 1.00 96.56 498 ARG A C 1
ATOM 3859 O O . ARG A 1 498 ? -29.202 -11.997 18.550 1.00 96.56 498 ARG A O 1
ATOM 3866 N N . ALA A 1 499 ? -27.010 -12.385 18.766 1.00 96.38 499 ALA A N 1
ATOM 3867 C CA . ALA A 1 499 ? -26.794 -11.292 19.704 1.00 96.38 499 ALA A CA 1
ATOM 3868 C C . ALA A 1 499 ? -26.818 -9.926 18.997 1.00 96.38 499 ALA A C 1
ATOM 3870 O O . ALA A 1 499 ? -27.501 -9.032 19.491 1.00 96.38 499 ALA A O 1
ATOM 3871 N N . LEU A 1 500 ? -26.193 -9.803 17.821 1.00 96.44 500 LEU A N 1
ATOM 3872 C CA . LEU A 1 500 ? -26.251 -8.595 16.988 1.00 96.44 500 LEU A CA 1
ATOM 3873 C C . LEU A 1 500 ? -27.689 -8.289 16.547 1.00 96.44 500 LEU A C 1
ATOM 3875 O O . LEU A 1 500 ? -28.174 -7.179 16.746 1.00 96.44 500 LEU A O 1
ATOM 3879 N N . ALA A 1 501 ? -28.415 -9.293 16.045 1.00 93.56 501 ALA A N 1
ATOM 3880 C CA . ALA A 1 501 ? -29.812 -9.137 15.648 1.00 93.56 501 ALA A CA 1
ATOM 3881 C C . ALA A 1 501 ? -30.694 -8.677 16.817 1.00 93.56 501 ALA A C 1
ATOM 3883 O O . ALA A 1 501 ? -31.551 -7.821 16.631 1.00 93.56 501 ALA A O 1
ATOM 3884 N N . ARG A 1 502 ? -30.465 -9.185 18.037 1.00 92.31 502 ARG A N 1
ATOM 3885 C CA . ARG A 1 502 ? -31.172 -8.708 19.238 1.00 92.31 502 ARG A CA 1
ATOM 3886 C C . ARG A 1 502 ? -30.819 -7.269 19.602 1.00 92.31 502 ARG A C 1
ATOM 3888 O O . ARG A 1 502 ? -31.716 -6.535 20.002 1.00 92.31 502 ARG A O 1
ATOM 3895 N N . ALA A 1 503 ? -29.553 -6.870 19.479 1.00 89.62 503 ALA A N 1
ATOM 3896 C CA . ALA A 1 503 ? -29.133 -5.495 19.743 1.00 89.62 503 ALA A CA 1
ATOM 3897 C C . ALA A 1 503 ? -29.830 -4.509 18.789 1.00 89.62 503 ALA A C 1
ATOM 3899 O O . ALA A 1 503 ? -30.358 -3.498 19.239 1.00 89.62 503 ALA A O 1
ATOM 3900 N N . VAL A 1 504 ? -29.935 -4.861 17.504 1.00 86.44 504 VAL A N 1
ATOM 3901 C CA . VAL A 1 504 ? -30.639 -4.052 16.494 1.00 86.44 504 VAL A CA 1
ATOM 3902 C C . VAL A 1 504 ? -32.167 -4.133 16.649 1.00 86.44 504 VAL A C 1
ATOM 3904 O O . VAL A 1 504 ? -32.863 -3.137 16.482 1.00 86.44 504 VAL A O 1
ATOM 3907 N N . ALA A 1 505 ? -32.731 -5.291 17.005 1.00 78.00 505 ALA A N 1
ATOM 3908 C CA . ALA A 1 505 ? -34.183 -5.472 17.121 1.00 78.00 505 ALA A CA 1
ATOM 3909 C C . ALA A 1 505 ? -34.809 -4.740 18.319 1.00 78.00 505 ALA A C 1
ATOM 3911 O O . ALA A 1 505 ? -35.984 -4.373 18.250 1.00 78.00 505 ALA A O 1
ATOM 3912 N N . LYS A 1 506 ? -34.042 -4.479 19.391 1.00 69.62 506 LYS A N 1
ATOM 3913 C CA . LYS A 1 506 ? -34.502 -3.686 20.549 1.00 69.62 506 LYS A CA 1
ATOM 3914 C C . LYS A 1 506 ? -34.991 -2.278 20.173 1.00 69.62 506 LYS A C 1
ATOM 3916 O O . LYS A 1 506 ? -35.775 -1.705 20.917 1.00 69.62 506 LYS A O 1
ATOM 3921 N N . LEU A 1 507 ? -34.646 -1.784 18.981 1.00 64.31 507 LEU A N 1
ATOM 3922 C CA . LEU A 1 507 ? -35.160 -0.534 18.410 1.00 64.31 507 LEU A CA 1
ATOM 3923 C C . LEU A 1 507 ? -36.681 -0.517 18.165 1.00 64.31 507 LEU A C 1
ATOM 3925 O O . LEU A 1 507 ? -37.230 0.555 17.943 1.00 64.31 507 LEU A O 1
ATOM 3929 N N . LYS A 1 508 ? -37.363 -1.674 18.157 1.00 48.28 508 LYS A N 1
ATOM 3930 C CA . LYS A 1 508 ? -38.821 -1.759 17.935 1.00 48.28 508 LYS A CA 1
ATOM 3931 C C . LYS A 1 508 ? -39.668 -1.682 19.214 1.00 48.28 508 LYS A C 1
ATOM 3933 O O . LYS A 1 508 ? -40.881 -1.590 19.095 1.00 48.28 508 LYS A O 1
ATOM 3938 N N . VAL A 1 509 ? -39.062 -1.778 20.401 1.00 45.22 509 VAL A N 1
ATOM 3939 C CA . VAL A 1 509 ? -39.791 -1.969 21.677 1.00 45.22 509 VAL A CA 1
ATOM 3940 C C . VAL A 1 509 ? -39.759 -0.722 22.573 1.00 45.22 509 VAL A C 1
ATOM 3942 O O . VAL A 1 509 ? -40.590 -0.593 23.458 1.00 45.22 509 VAL A O 1
ATOM 3945 N N . GLU A 1 510 ? -38.864 0.236 22.317 1.00 40.78 510 GLU A N 1
ATOM 3946 C CA . GLU A 1 510 ? -38.795 1.522 23.039 1.00 40.78 510 GLU A CA 1
ATOM 3947 C C . GLU A 1 510 ? -39.710 2.603 22.422 1.00 40.78 510 GLU A C 1
ATOM 3949 O O . GLU A 1 510 ? -39.373 3.781 22.439 1.00 40.78 510 GLU A O 1
ATOM 3954 N N . VAL A 1 511 ? -40.864 2.222 21.860 1.00 38.81 511 VAL A N 1
ATOM 3955 C CA . VAL A 1 511 ? -41.984 3.164 21.708 1.00 38.81 511 VAL A CA 1
ATOM 3956 C C . VAL A 1 511 ? -42.748 3.083 23.027 1.00 38.81 511 VAL A C 1
ATOM 3958 O O . VAL A 1 511 ? -43.253 1.999 23.330 1.00 38.81 511 VAL A O 1
ATOM 3961 N N . PRO A 1 512 ? -42.810 4.145 23.847 1.00 35.19 512 PRO A N 1
ATOM 3962 C CA . PRO A 1 512 ? -43.712 4.154 24.985 1.00 35.19 512 PRO A CA 1
ATOM 3963 C C . PRO A 1 512 ? -45.131 3.933 24.455 1.00 35.19 512 PRO A C 1
ATOM 3965 O O . PRO A 1 512 ? -45.664 4.761 23.719 1.00 35.19 512 PRO A O 1
ATOM 3968 N N . ASN A 1 513 ? -45.723 2.787 24.784 1.00 35.50 513 ASN A N 1
ATOM 3969 C CA . ASN A 1 513 ? -47.171 2.718 24.863 1.00 35.50 513 ASN A CA 1
ATOM 3970 C C . ASN A 1 513 ? -47.553 3.578 26.066 1.00 35.50 513 ASN A C 1
ATOM 3972 O O . ASN A 1 513 ? -47.131 3.257 27.174 1.00 35.50 513 ASN A O 1
ATOM 3976 N N . ASP A 1 514 ? -48.207 4.706 25.810 1.00 32.47 514 ASP A N 1
ATOM 3977 C CA . ASP A 1 514 ? -49.436 5.181 26.471 1.00 32.47 514 ASP A CA 1
ATOM 3978 C C . ASP A 1 514 ? -49.700 6.623 25.980 1.00 32.47 514 ASP A C 1
ATOM 3980 O O . ASP A 1 514 ? -48.765 7.415 25.857 1.00 32.47 514 ASP A O 1
ATOM 3984 N N . VAL A 1 515 ? -50.842 6.864 25.316 1.00 33.03 515 VAL A N 1
ATOM 3985 C CA . VAL A 1 515 ? -52.100 7.436 25.865 1.00 33.03 515 VAL A CA 1
ATOM 3986 C C . VAL A 1 515 ? -51.938 8.873 26.345 1.00 33.03 515 VAL A C 1
ATOM 3988 O O . VAL A 1 515 ? -51.227 9.096 27.347 1.00 33.03 515 VAL A O 1
#

Foldseek 3Di:
DDPVVVVVVPPPPDDDDDDDDDDDDDDDDPDDQQAAFAQFPDADLVVLFGAGLLLLLLLLLLLQLQLCVAPVLQVQLCVLLVHHDDSLQSLQLSLLLSCLQVLSLFLLNSLVSPPRSVPANHDDSLVSLVLCVVQDDCCWLVNLVVLQCPAPCNVVVVVSSQLSSCLVVHGDDCDPDDNVNSCSRHDADSRHGSRVNRNVSSVLSCLLRVSSNVHHHRHCRPSSSVSSSPSSSVSSVLSPPCVLPPGDRDDDSPSSVSSNVSSQVSCVVVQSGHPSDDPLDPPDDVNPDPDPDDDPVVVVVVPPDPDDPAPFPVNVLCQLPNDVHDDDPVLDDDPPPLPFKDKDKDWDFDDDDVDTNGIHIDIDTGGSVCSVCVSHPLLSVQLVVLVVLLVLLLVLLQQLQQCLLQLVDNVSRDDVSSVLSVSLSVVLSVVSRVCRRVLSNLCVPDDDPVSNLVSSLVSLVVSLVSSVVSSVSSNVVRDHDPVSNVSSVVNSVVSSVVSSCVSNVVSVVPPDDDD

Radius of gyration: 31.59 Å; chains: 1; bounding box: 82×68×96 Å

Secondary structure (DSSP, 8-state):
--THHHHTTSSSSS--PPP---------------PPPPPEEEEETTTTEEEEHHHHHHHHHHHHHHHHHSHHHHHHHHHHHTSPPPHHHHHHHHHHHHTTTGGGGSHHHHGGGSTTGGGPPP--HHHHHHHHHHH--TTTGGGTHHHHTTSTTGGGHHHHHHHHHTTTTS--------HHHHHHHS--BTTB-HHHHHHHHHHHHHHH-GGGGT--PPP--HHHHHHHHHHHHHHHHHHT-TTTS----S--TTHHHHHHHHHHHHHHHTT-STTSS--SS---HHHH-SSSS--HHHHHHHTS--------HHHHHHHHHSTT-PPPGGGSPPTTGGGS-EEEEEEEEEEETTEEEEEEEEEEEE-HHHHTTTTSHHHHHHHHHHHHHHHHHHHHHHHHHHHHHTTT-STT--HHHHHTTHHHHHHHHHHHHHHHHHHHHHHHH--SHHHHHHHHHHHHHHHHHHHHHHHHHHGGGS---GGGHHHHHHHHHHHHHHHHHHHHHGGGT-S----

pLDDT: mean 83.24, std 19.04, range [26.02, 98.88]